Protein AF-A0A833ZQ76-F1 (afdb_monomer_lite)

Secondary structure (DSSP, 8-state):
---EEEEEEE-HHHHHHHHHHHHHHHHHHHHHHHHHHHHHHHHHHHHHHHHHHTT-------HHHHTTSSPPPSS-TTTHHHHHHHHHHHHHTT-S-HHHHHHHHHHHHGGGGGGTTTHHHHHHHHHHHHHHHHH-HHHHHHHHHHHHHHHTT-SEEEGGGHHHHHHHHHHHHHHHHHHTTTSPPEEEEEEEETTEEEEEEEE---S--S---HHHHHHHHHHHHHHH-SS-------SSSTT-----HHHHHHHHHHHHHHHHHTTT---S-THHHHTEEEEE---EEEETTTTEEEEPTT--EEEEETTHHHHHHHHHHHHHHHHHHHHHHHHHHHHHHH--HHHHHHHHHHHHT-S-TTS--EEEEEEEEEETTEEEEEEEEEESSPPPP-

Sequence (394 aa):
MDDVYSLFFANNNWYFFLRLHQTLCSRLLKIYRQAQKQLLEYRTEKEREKLLCEGRREKGNDPAMELRLKQPSEVELEEYYPAFLDMVRSLLDGSIDPTQYEDTLREMFTIHAYVGFTMDKLVQSIARQLHHLVSDDVCLKVVELYLNEKKRGAAGGNLSSRCVRAARETSYQWKAERCMADENCFKVMFLQRKGQVIMTIELLDTEEAQSEDPVEVQHLARYVEQYVGTEGASSSPTEGFLLKPVFLQRNLKKFRRWQCEQVRALRGEAKSSWKRLVGVESACNVDCRFKLSSHKMMFIVNSEDYMYRQGTLCRAKQVQPLVLLRHHQHFEEWHSRWLEDNVTVEAASLVQDWLMGEEDEDMVPCKTICETAHVHGLPVTRYRVQYSRRPASP

pLDDT: mean 75.88, std 17.06, range [35.69, 96.5]

Structure (mmCIF, N/CA/C/O backbone):
data_AF-A0A833ZQ76-F1
#
_entry.id   AF-A0A833ZQ76-F1
#
loop_
_atom_site.group_PDB
_atom_site.id
_atom_site.type_symbol
_atom_site.label_atom_id
_atom_site.label_alt_id
_atom_site.label_comp_id
_atom_site.label_asym_id
_atom_site.label_entity_id
_atom_site.label_seq_id
_atom_site.pdbx_PDB_ins_code
_atom_site.Cartn_x
_atom_site.Cartn_y
_atom_site.Cartn_z
_atom_site.occupancy
_atom_site.B_iso_or_equiv
_atom_site.auth_seq_id
_atom_site.auth_comp_id
_atom_site.auth_asym_id
_atom_site.auth_atom_id
_atom_site.pdbx_PDB_model_num
ATOM 1 N N . MET A 1 1 ? 8.834 -19.365 6.754 1.00 50.19 1 MET A N 1
ATOM 2 C CA . MET A 1 1 ? 8.095 -18.756 5.631 1.00 50.19 1 MET A CA 1
ATOM 3 C C . MET A 1 1 ? 8.975 -17.671 5.064 1.00 50.19 1 MET A C 1
ATOM 5 O O . MET A 1 1 ? 9.259 -16.721 5.782 1.00 50.19 1 MET A O 1
ATOM 9 N N . ASP A 1 2 ? 9.481 -17.882 3.856 1.00 60.34 2 ASP A N 1
ATOM 10 C CA . ASP A 1 2 ? 10.432 -16.970 3.233 1.00 60.34 2 ASP A CA 1
ATOM 11 C C . ASP A 1 2 ? 9.760 -15.637 2.907 1.00 60.34 2 ASP A C 1
ATOM 13 O O . ASP A 1 2 ? 8.640 -15.606 2.397 1.00 60.34 2 ASP A O 1
ATOM 17 N N . ASP A 1 3 ? 10.444 -14.533 3.198 1.00 82.62 3 ASP A N 1
ATOM 18 C CA . ASP A 1 3 ? 10.017 -13.225 2.725 1.00 82.62 3 ASP A CA 1
ATOM 19 C C . ASP A 1 3 ? 10.157 -13.208 1.190 1.00 82.62 3 ASP A C 1
ATOM 21 O O . ASP A 1 3 ? 11.265 -13.313 0.648 1.00 82.62 3 ASP A O 1
ATOM 25 N N . VAL A 1 4 ? 9.038 -13.077 0.480 1.00 88.44 4 VAL A N 1
ATOM 26 C CA . VAL A 1 4 ? 8.979 -13.031 -0.990 1.00 88.44 4 VAL A CA 1
ATOM 27 C C . VAL A 1 4 ? 8.536 -11.639 -1.414 1.00 88.44 4 VAL A C 1
ATOM 29 O O . VAL A 1 4 ? 7.662 -11.046 -0.785 1.00 88.44 4 VAL A O 1
ATOM 32 N N . TYR A 1 5 ? 9.119 -11.103 -2.486 1.00 90.88 5 TYR A N 1
ATOM 33 C CA . TYR A 1 5 ? 8.617 -9.882 -3.111 1.00 90.88 5 TYR A CA 1
ATOM 34 C C . TYR A 1 5 ? 8.321 -10.069 -4.594 1.00 90.88 5 TYR A C 1
ATOM 36 O O . TYR A 1 5 ? 8.952 -10.884 -5.254 1.00 90.88 5 TYR A O 1
ATOM 44 N N . SER A 1 6 ? 7.388 -9.293 -5.133 1.00 91.50 6 SER A N 1
ATOM 45 C CA . SER A 1 6 ? 7.136 -9.178 -6.573 1.00 91.50 6 SER A CA 1
ATOM 46 C C . SER A 1 6 ? 7.409 -7.753 -7.041 1.00 91.50 6 SER A C 1
ATOM 48 O O . SER A 1 6 ? 7.114 -6.806 -6.313 1.00 91.50 6 SER A O 1
ATOM 50 N N . LEU A 1 7 ? 7.964 -7.612 -8.243 1.00 92.94 7 LEU A N 1
ATOM 51 C CA . LEU A 1 7 ? 8.319 -6.332 -8.858 1.00 92.94 7 LEU A CA 1
ATOM 52 C C . LEU A 1 7 ? 7.446 -6.086 -10.089 1.00 92.94 7 LEU A C 1
ATOM 54 O O . LEU A 1 7 ? 7.394 -6.925 -10.988 1.00 92.94 7 LEU A O 1
ATOM 58 N N . PHE A 1 8 ? 6.799 -4.931 -10.149 1.00 94.81 8 PHE A N 1
ATOM 59 C CA . PHE A 1 8 ? 5.977 -4.506 -11.272 1.00 94.81 8 PHE A CA 1
ATOM 60 C C . PHE A 1 8 ? 6.303 -3.053 -11.611 1.00 94.81 8 PHE A C 1
ATOM 62 O O . PHE A 1 8 ? 6.292 -2.206 -10.723 1.00 94.81 8 PHE A O 1
ATOM 69 N N . PHE A 1 9 ? 6.612 -2.765 -12.873 1.00 94.00 9 PHE A N 1
ATOM 70 C CA . PHE A 1 9 ? 6.731 -1.389 -13.343 1.00 94.00 9 PHE A CA 1
ATOM 71 C C . PHE A 1 9 ? 5.391 -0.975 -13.938 1.00 94.00 9 PHE A C 1
ATOM 73 O O . PHE A 1 9 ? 4.780 -1.753 -14.660 1.00 94.00 9 PHE A O 1
ATOM 80 N N . ALA A 1 10 ? 4.913 0.204 -13.572 1.00 93.56 10 ALA A N 1
ATOM 81 C CA . ALA A 1 10 ? 3.560 0.675 -13.814 1.00 93.56 10 ALA A CA 1
ATOM 82 C C . ALA A 1 10 ? 3.600 2.084 -14.404 1.00 93.56 10 ALA A C 1
ATOM 84 O O . ALA A 1 10 ? 4.425 2.890 -13.985 1.00 93.56 10 ALA A O 1
ATOM 85 N N . ASN A 1 11 ? 2.673 2.400 -15.305 1.00 92.31 11 ASN A N 1
ATOM 86 C CA . ASN A 1 11 ? 2.447 3.773 -15.750 1.00 92.31 11 ASN A CA 1
ATOM 87 C C . ASN A 1 11 ? 1.434 4.501 -14.847 1.00 92.31 11 ASN A C 1
ATOM 89 O O . ASN A 1 11 ? 0.924 3.939 -13.869 1.00 92.31 11 ASN A O 1
ATOM 93 N N . ASN A 1 12 ? 1.104 5.748 -15.193 1.00 93.06 12 ASN A N 1
ATOM 94 C CA . ASN A 1 12 ? 0.114 6.564 -14.480 1.00 93.06 12 ASN A CA 1
ATOM 95 C C . ASN A 1 12 ? -1.228 5.830 -14.292 1.00 93.06 12 ASN A C 1
ATOM 97 O O . ASN A 1 12 ? -1.790 5.826 -13.195 1.00 93.06 12 ASN A O 1
ATOM 101 N N . ASN A 1 13 ? -1.718 5.153 -15.333 1.00 93.25 13 ASN A N 1
ATOM 102 C CA . ASN A 1 13 ? -2.997 4.446 -15.300 1.00 93.25 13 ASN A CA 1
ATOM 103 C C . ASN A 1 13 ? -2.999 3.289 -14.285 1.00 93.25 13 ASN A C 1
ATOM 105 O O . ASN A 1 13 ? -3.925 3.157 -13.475 1.00 93.25 13 ASN A O 1
ATOM 109 N N . TRP A 1 14 ? -1.933 2.485 -14.274 1.00 93.88 14 TRP A N 1
ATOM 110 C CA . TRP A 1 14 ? -1.737 1.428 -13.277 1.00 93.88 14 TRP A CA 1
ATOM 111 C C . TRP A 1 14 ? -1.578 1.990 -11.863 1.00 93.88 14 TRP A C 1
ATOM 113 O O . TRP A 1 14 ? -2.151 1.448 -10.914 1.00 93.88 14 TRP A O 1
ATOM 123 N N . TYR A 1 15 ? -0.852 3.099 -11.709 1.00 93.75 15 TYR A N 1
ATOM 124 C CA . TYR A 1 15 ? -0.699 3.777 -10.426 1.00 93.75 15 TYR A CA 1
ATOM 125 C C . TYR A 1 15 ? -2.049 4.216 -9.843 1.00 93.75 15 TYR A C 1
ATOM 127 O O . TYR A 1 15 ? -2.359 3.897 -8.688 1.00 93.75 15 TYR A O 1
ATOM 135 N N . PHE A 1 16 ? -2.878 4.902 -10.637 1.00 94.62 16 PHE A N 1
ATOM 136 C CA . PHE A 1 16 ? -4.199 5.345 -10.195 1.00 94.62 16 PHE A CA 1
ATOM 137 C C . PHE A 1 16 ? -5.091 4.166 -9.819 1.00 94.62 16 PHE A C 1
ATOM 139 O O . PHE A 1 16 ? -5.708 4.192 -8.753 1.00 94.62 16 PHE A O 1
ATOM 146 N N . PHE A 1 17 ? -5.100 3.098 -10.622 1.00 95.75 17 PHE A N 1
ATOM 147 C CA . PHE A 1 17 ? -5.868 1.893 -10.311 1.00 95.75 17 PHE A CA 1
ATOM 148 C C . PHE A 1 17 ? -5.470 1.296 -8.956 1.00 95.75 17 PHE A C 1
ATOM 150 O O . PHE A 1 17 ? -6.327 1.064 -8.102 1.00 95.75 17 PHE A O 1
ATOM 157 N N . LEU A 1 18 ? -4.168 1.110 -8.716 1.00 94.56 18 LEU A N 1
ATOM 158 C CA . LEU A 1 18 ? -3.660 0.545 -7.463 1.00 94.56 18 LEU A CA 1
ATOM 159 C C . LEU A 1 18 ? -4.001 1.424 -6.250 1.00 94.56 18 LEU A C 1
ATOM 161 O O . LEU A 1 18 ? -4.336 0.905 -5.182 1.00 94.56 18 LEU A O 1
ATOM 165 N N . ARG A 1 19 ? -3.962 2.754 -6.402 1.00 94.44 19 ARG A N 1
ATOM 166 C CA . ARG A 1 19 ? -4.360 3.703 -5.348 1.00 94.44 19 ARG A CA 1
ATOM 167 C C . ARG A 1 19 ? -5.856 3.668 -5.057 1.00 94.44 19 ARG A C 1
ATOM 169 O O . ARG A 1 19 ? -6.248 3.660 -3.886 1.00 94.44 19 ARG A O 1
ATOM 176 N N . LEU A 1 20 ? -6.689 3.616 -6.092 1.00 96.06 20 LEU A N 1
ATOM 177 C CA . LEU A 1 20 ? -8.138 3.513 -5.933 1.00 96.06 20 LEU A CA 1
ATOM 178 C C . LEU A 1 20 ? -8.525 2.174 -5.295 1.00 96.06 20 LEU A C 1
ATOM 180 O O . LEU A 1 20 ? -9.289 2.157 -4.331 1.00 96.06 20 LEU A O 1
ATOM 184 N N . HIS A 1 21 ? -7.921 1.070 -5.740 1.00 94.00 21 HIS A N 1
ATOM 185 C CA . HIS A 1 21 ? -8.112 -0.253 -5.148 1.00 94.00 21 HIS A CA 1
ATOM 186 C C . HIS A 1 21 ? -7.694 -0.286 -3.668 1.00 94.00 21 HIS A C 1
ATOM 188 O O . HIS A 1 21 ? -8.439 -0.764 -2.814 1.00 94.00 21 HIS A O 1
ATOM 194 N N . GLN A 1 22 ? -6.538 0.293 -3.320 1.00 93.94 22 GLN A N 1
ATOM 195 C CA . GLN A 1 22 ? -6.114 0.409 -1.921 1.00 93.94 22 GLN A CA 1
ATOM 196 C C . GLN A 1 22 ? -7.100 1.240 -1.089 1.00 93.94 22 GLN A C 1
ATOM 198 O O . GLN A 1 22 ? -7.374 0.892 0.062 1.00 93.94 22 GLN A O 1
ATOM 203 N N . THR A 1 23 ? -7.649 2.312 -1.660 1.00 95.19 23 THR A N 1
ATOM 204 C CA . THR A 1 23 ? -8.661 3.143 -0.997 1.00 95.19 23 THR A CA 1
ATOM 205 C C . THR A 1 23 ? -9.939 2.348 -0.739 1.00 95.19 23 THR A C 1
ATOM 207 O O . THR A 1 23 ? -10.474 2.417 0.368 1.00 95.19 23 THR A O 1
ATOM 210 N N . LEU A 1 24 ? -10.384 1.543 -1.708 1.00 95.44 24 LEU A N 1
ATOM 211 C CA . LEU A 1 24 ? -11.551 0.669 -1.575 1.00 95.44 24 LEU A CA 1
ATOM 212 C C . LEU A 1 24 ? -11.353 -0.339 -0.441 1.00 95.44 24 LEU A C 1
ATOM 214 O O . LEU A 1 24 ? -12.130 -0.349 0.513 1.00 95.44 24 LEU A O 1
ATOM 218 N N . CYS A 1 25 ? -10.269 -1.117 -0.483 1.00 93.75 25 CYS A N 1
ATOM 219 C CA . CYS A 1 25 ? -9.963 -2.100 0.557 1.00 93.75 25 CYS A CA 1
ATOM 220 C C . CYS A 1 25 ? -9.800 -1.451 1.938 1.00 93.75 25 CYS A C 1
ATOM 222 O O . CYS A 1 25 ? -10.261 -1.996 2.937 1.00 93.75 25 CYS A O 1
ATOM 224 N N . SER A 1 26 ? -9.184 -0.267 2.009 1.00 94.31 26 SER A N 1
ATOM 225 C CA . SER A 1 26 ? -9.030 0.491 3.257 1.00 94.31 26 SER A CA 1
ATOM 226 C C . SER A 1 26 ? -10.378 0.914 3.843 1.00 94.31 26 SER A C 1
ATOM 228 O O . SER A 1 26 ? -10.597 0.764 5.045 1.00 94.31 26 SER A O 1
ATOM 230 N N . ARG A 1 27 ? -11.304 1.411 3.013 1.00 95.38 27 ARG A N 1
ATOM 231 C CA . ARG A 1 27 ? -12.656 1.791 3.450 1.00 95.38 27 ARG A CA 1
ATOM 232 C C . ARG A 1 27 ? -13.466 0.576 3.894 1.00 95.38 27 ARG A C 1
ATOM 234 O O . ARG A 1 27 ? -13.998 0.595 4.999 1.00 95.38 27 ARG A O 1
ATOM 241 N N . LEU A 1 28 ? -13.470 -0.497 3.100 1.00 94.19 28 LEU A N 1
ATOM 242 C CA . LEU A 1 28 ? -14.142 -1.754 3.443 1.00 94.19 28 LEU A CA 1
ATOM 243 C C . LEU A 1 28 ? -13.624 -2.333 4.762 1.00 94.19 28 LEU A C 1
ATOM 245 O O . LEU A 1 28 ? -14.414 -2.719 5.617 1.00 94.19 28 LEU A O 1
ATOM 249 N N . LEU A 1 29 ? -12.304 -2.332 4.966 1.00 93.62 29 LEU A N 1
ATOM 250 C CA . LEU A 1 29 ? -11.693 -2.813 6.202 1.00 93.62 29 LEU A CA 1
ATOM 251 C C . LEU A 1 29 ? -12.040 -1.931 7.408 1.00 93.62 29 LEU A C 1
ATOM 253 O O . LEU A 1 29 ? -12.238 -2.449 8.505 1.00 93.62 29 LEU A O 1
ATOM 257 N N . LYS A 1 30 ? -12.108 -0.605 7.235 1.00 94.19 30 LYS A N 1
ATOM 258 C CA . LYS A 1 30 ? -12.537 0.309 8.305 1.00 94.19 30 LYS A CA 1
ATOM 259 C C . LYS A 1 30 ? -13.976 0.030 8.730 1.00 94.19 30 LYS A C 1
ATOM 261 O O . LYS A 1 30 ? -14.227 -0.041 9.927 1.00 94.19 30 LYS A O 1
ATOM 266 N N . ILE A 1 31 ? -14.881 -0.172 7.772 1.00 93.12 31 ILE A N 1
ATOM 267 C CA . ILE A 1 31 ? -16.289 -0.489 8.048 1.00 93.12 31 ILE A CA 1
ATOM 268 C C . ILE A 1 31 ? -16.410 -1.872 8.694 1.00 93.12 31 ILE A C 1
ATOM 270 O O . ILE A 1 31 ? -17.085 -2.011 9.706 1.00 93.12 31 ILE A O 1
ATOM 274 N N . TYR A 1 32 ? -15.673 -2.870 8.202 1.00 93.06 32 TYR A N 1
ATOM 275 C CA . TYR A 1 32 ? -15.616 -4.199 8.817 1.00 93.06 32 TYR A CA 1
ATOM 276 C C . TYR A 1 32 ? -15.171 -4.147 10.284 1.00 93.06 32 TYR A C 1
ATOM 278 O O . TYR A 1 32 ? -15.830 -4.692 11.166 1.00 93.06 32 TYR A O 1
ATOM 286 N N . ARG A 1 33 ? -14.070 -3.441 10.569 1.00 93.38 33 ARG A N 1
ATOM 287 C CA . ARG A 1 33 ? -13.580 -3.256 11.943 1.00 93.38 33 ARG A CA 1
ATOM 288 C C . ARG A 1 33 ? -14.587 -2.511 12.811 1.00 93.38 33 ARG A C 1
ATOM 290 O O . ARG A 1 33 ? -14.695 -2.815 13.994 1.00 93.38 33 ARG A O 1
ATOM 297 N N . GLN A 1 34 ? -15.311 -1.554 12.235 1.00 91.88 34 GLN A N 1
ATOM 298 C CA . GLN A 1 34 ? -16.358 -0.832 12.945 1.00 91.88 34 GLN A CA 1
ATOM 299 C C . GLN A 1 34 ? -17.536 -1.747 13.299 1.00 91.88 34 GLN A C 1
ATOM 301 O O . GLN A 1 34 ? -17.967 -1.733 14.448 1.00 91.88 34 GLN A O 1
ATOM 306 N N . ALA A 1 35 ? -17.991 -2.586 12.364 1.00 89.75 35 ALA A N 1
ATOM 307 C CA . ALA A 1 35 ? -19.027 -3.587 12.616 1.00 89.75 35 ALA A CA 1
ATOM 308 C C . ALA A 1 35 ? -18.603 -4.564 13.727 1.00 89.75 35 ALA A C 1
ATOM 310 O O . ALA A 1 35 ? -19.339 -4.779 14.686 1.00 89.75 35 ALA A O 1
ATOM 311 N N . GLN A 1 36 ? -17.370 -5.086 13.664 1.00 89.88 36 GLN A N 1
ATOM 312 C CA . GLN A 1 36 ? -16.829 -5.959 14.713 1.00 89.88 36 GLN A CA 1
ATOM 313 C C . GLN A 1 36 ? -16.764 -5.270 16.080 1.00 89.88 36 GLN A C 1
ATOM 315 O O . GLN A 1 36 ? -17.057 -5.892 17.100 1.00 89.88 36 GLN A O 1
ATOM 320 N N . LYS A 1 37 ? -16.374 -3.993 16.108 1.00 89.69 37 LYS A N 1
ATOM 321 C CA . LYS A 1 37 ? -16.307 -3.209 17.340 1.00 89.69 37 LYS A CA 1
ATOM 322 C C . LYS A 1 37 ? -17.696 -3.025 17.957 1.00 89.69 37 LYS A C 1
ATOM 324 O O . LYS A 1 37 ? -17.846 -3.300 19.141 1.00 89.69 37 LYS A O 1
ATOM 329 N N . GLN A 1 38 ? -18.695 -2.635 17.163 1.00 85.62 38 GLN A N 1
ATOM 330 C CA . GLN A 1 38 ? -20.080 -2.489 17.633 1.00 85.62 38 GLN A CA 1
ATOM 331 C C . GLN A 1 38 ? -20.650 -3.816 18.147 1.00 85.62 38 GLN A C 1
ATOM 333 O O . GLN A 1 38 ? -21.295 -3.844 19.193 1.00 85.62 38 GLN A O 1
ATOM 338 N N . LEU A 1 39 ? -20.364 -4.927 17.461 1.00 85.94 39 LEU A N 1
ATOM 339 C CA . LEU A 1 39 ? -20.777 -6.256 17.906 1.00 85.94 39 LEU A CA 1
ATOM 340 C C . LEU A 1 39 ? -20.151 -6.629 19.258 1.00 85.94 39 LEU A C 1
ATOM 342 O O . LEU A 1 39 ? -20.833 -7.164 20.131 1.00 85.94 39 LEU A O 1
ATOM 346 N N . LEU A 1 40 ? -18.856 -6.353 19.442 1.00 86.31 40 LEU A N 1
ATOM 347 C CA . LEU A 1 40 ? -18.168 -6.624 20.702 1.00 86.31 40 LEU A CA 1
ATOM 348 C C . LEU A 1 40 ? -18.716 -5.748 21.834 1.00 86.31 40 LEU A C 1
ATOM 350 O O . LEU A 1 40 ? -19.013 -6.271 22.903 1.00 86.31 40 LEU A O 1
ATOM 354 N N . GLU A 1 41 ? -18.893 -4.449 21.592 1.00 86.50 41 GLU A N 1
ATOM 355 C CA . GLU A 1 41 ? -19.469 -3.511 22.562 1.00 86.50 41 GLU A CA 1
ATOM 356 C C . GLU A 1 41 ? -20.864 -3.973 23.003 1.00 86.50 41 GLU A C 1
ATOM 358 O O . GLU A 1 41 ? -21.102 -4.120 24.201 1.00 86.50 41 GLU A O 1
ATOM 363 N N . TYR A 1 42 ? -21.729 -4.350 22.058 1.00 82.25 42 TYR A N 1
ATOM 364 C CA . TYR A 1 42 ? -23.054 -4.897 22.356 1.00 82.25 42 TYR A CA 1
ATOM 365 C C . TYR A 1 42 ? -23.002 -6.187 23.186 1.00 82.25 42 TYR A C 1
ATOM 367 O O . TYR A 1 42 ? -23.753 -6.341 24.150 1.00 82.25 42 TYR A O 1
ATOM 375 N N . ARG A 1 43 ? -22.099 -7.122 22.855 1.00 82.38 43 ARG A N 1
ATOM 376 C CA . ARG A 1 43 ? -21.920 -8.354 23.645 1.00 82.38 43 ARG A CA 1
ATOM 377 C C . ARG A 1 43 ? -21.473 -8.037 25.072 1.00 82.38 43 ARG A C 1
ATOM 379 O O . ARG A 1 43 ? -22.055 -8.571 26.013 1.00 82.38 43 ARG A O 1
ATOM 386 N N . THR A 1 44 ? -20.510 -7.130 25.238 1.00 81.62 44 THR A N 1
ATOM 387 C CA . THR A 1 44 ? -20.031 -6.719 26.567 1.00 81.62 44 THR A CA 1
ATOM 388 C C . THR A 1 44 ? -21.094 -5.975 27.373 1.00 81.62 44 THR A C 1
ATOM 390 O O . THR A 1 44 ? -21.185 -6.163 28.583 1.00 81.62 44 THR A O 1
ATOM 393 N N . GLU A 1 45 ? -21.926 -5.156 26.729 1.00 81.25 45 GLU A N 1
ATOM 394 C CA . GLU A 1 45 ? -23.030 -4.452 27.381 1.00 81.25 45 GLU A CA 1
ATOM 395 C C . GLU A 1 45 ? -24.091 -5.443 27.865 1.00 81.25 45 GLU A C 1
ATOM 397 O O . GLU A 1 45 ? -24.459 -5.422 29.036 1.00 81.25 45 GLU A O 1
ATOM 402 N N . LYS A 1 46 ? -24.465 -6.412 27.024 1.00 78.38 46 LYS A N 1
ATOM 403 C CA . LYS A 1 46 ? -25.395 -7.490 27.381 1.00 78.38 46 LYS A CA 1
ATOM 404 C C . LYS A 1 46 ? -24.873 -8.374 28.519 1.00 78.38 46 LYS A C 1
ATOM 406 O O . LYS A 1 46 ? -25.651 -8.852 29.341 1.00 78.38 46 LYS A O 1
ATOM 411 N N . GLU A 1 47 ? -23.566 -8.619 28.583 1.00 78.88 47 GLU A N 1
ATOM 412 C CA . GLU A 1 47 ? -22.935 -9.316 29.712 1.00 78.88 47 GLU A CA 1
ATOM 413 C C . GLU A 1 47 ? -22.965 -8.477 30.996 1.00 78.88 47 GLU A C 1
ATOM 415 O O . GLU A 1 47 ? -23.295 -9.003 32.059 1.00 78.88 47 GLU A O 1
ATOM 420 N N . ARG A 1 48 ? -22.703 -7.165 30.912 1.00 76.31 48 ARG A N 1
ATOM 421 C CA . ARG A 1 48 ? -22.812 -6.245 32.058 1.00 76.31 48 ARG A CA 1
ATOM 422 C C . ARG A 1 48 ? -24.245 -6.135 32.567 1.00 76.31 48 ARG A C 1
ATOM 424 O O . ARG A 1 48 ? -24.445 -6.159 33.776 1.00 76.31 48 ARG A O 1
ATOM 431 N N . GLU A 1 49 ? -25.228 -6.060 31.675 1.00 75.25 49 GLU A N 1
ATOM 432 C CA . GLU A 1 49 ? -26.648 -6.087 32.033 1.00 75.25 49 GLU A CA 1
ATOM 433 C C . GLU A 1 49 ? -27.014 -7.385 32.755 1.00 75.25 49 GLU A C 1
ATOM 435 O O . GLU A 1 49 ? -27.629 -7.338 33.816 1.00 75.25 49 GLU A O 1
ATOM 440 N N . LYS A 1 50 ? -26.574 -8.546 32.250 1.00 75.56 50 LYS A N 1
ATOM 441 C CA . LYS A 1 50 ? -26.796 -9.835 32.925 1.00 75.56 50 LYS A CA 1
ATOM 442 C C . LYS A 1 50 ? -26.208 -9.854 34.337 1.00 75.56 50 LYS A C 1
ATOM 444 O O . LYS A 1 50 ? -26.920 -10.215 35.269 1.00 75.56 50 LYS A O 1
ATOM 449 N N . LEU A 1 51 ? -24.964 -9.404 34.506 1.00 75.62 51 LEU A N 1
ATOM 450 C CA . LEU A 1 51 ? -24.301 -9.332 35.815 1.00 75.62 51 LEU A CA 1
ATOM 451 C C . LEU A 1 51 ? -24.999 -8.359 36.782 1.00 75.62 51 LEU A C 1
ATOM 453 O O . LEU A 1 51 ? -25.053 -8.609 37.983 1.00 75.62 51 LEU A O 1
ATOM 457 N N . LEU A 1 52 ? -25.559 -7.256 36.276 1.00 66.62 52 LEU A N 1
ATOM 458 C CA . LEU A 1 52 ? -26.330 -6.296 37.076 1.00 66.62 52 LEU A CA 1
ATOM 459 C C . LEU A 1 52 ? -27.734 -6.824 37.434 1.00 66.62 52 LEU A C 1
ATOM 461 O O . LEU A 1 52 ? -28.266 -6.493 38.496 1.00 66.62 52 LEU A O 1
ATOM 465 N N . CYS A 1 53 ? -28.328 -7.658 36.576 1.00 58.91 53 CYS A N 1
ATOM 466 C CA . CYS A 1 53 ? -29.672 -8.218 36.740 1.00 58.91 53 CYS A CA 1
ATOM 467 C C . CYS A 1 53 ? -29.725 -9.544 37.519 1.00 58.91 53 CYS A C 1
ATOM 469 O O . CYS A 1 53 ? -30.808 -9.919 37.969 1.00 58.91 53 CYS A O 1
ATOM 471 N N . GLU A 1 54 ? -28.601 -10.227 37.765 1.00 55.66 54 GLU A N 1
ATOM 472 C CA . GLU A 1 54 ? -28.546 -11.464 38.573 1.00 55.66 54 GLU A CA 1
ATOM 473 C C . GLU A 1 54 ? -29.056 -11.293 40.026 1.00 55.66 54 GLU A C 1
ATOM 475 O O . GLU A 1 54 ? -29.344 -12.281 40.700 1.00 55.66 54 GLU A O 1
ATOM 480 N N . GLY A 1 55 ? -29.272 -10.055 40.498 1.00 54.06 55 GLY A N 1
ATOM 481 C CA . GLY A 1 55 ? -29.866 -9.746 41.808 1.00 54.06 55 GLY A CA 1
ATOM 482 C C . GLY A 1 55 ? -31.308 -9.210 41.810 1.00 54.06 55 GLY A C 1
ATOM 483 O O . GLY A 1 55 ? -31.880 -9.050 42.890 1.00 54.06 55 GLY A O 1
ATOM 484 N N . ARG A 1 56 ? -31.930 -8.908 40.660 1.00 56.56 56 ARG A N 1
ATOM 485 C CA . ARG A 1 56 ? -33.296 -8.342 40.600 1.00 56.56 56 ARG A CA 1
ATOM 486 C C . ARG A 1 56 ? -34.162 -9.116 39.610 1.00 56.56 56 ARG A C 1
ATOM 488 O O . ARG A 1 56 ? -33.953 -9.058 38.405 1.00 56.56 56 ARG A O 1
ATOM 495 N N . ARG A 1 57 ? -35.184 -9.813 40.125 1.00 49.03 57 ARG A N 1
ATOM 496 C CA . ARG A 1 57 ? -36.258 -10.450 39.337 1.00 49.03 57 ARG A CA 1
ATOM 497 C C . ARG A 1 57 ? -37.221 -9.405 38.762 1.00 49.03 57 ARG A C 1
ATOM 499 O O . ARG A 1 57 ? -38.415 -9.455 39.024 1.00 49.03 57 ARG A O 1
ATOM 506 N N . GLU A 1 58 ? -36.725 -8.475 37.966 1.00 49.44 58 GLU A N 1
ATOM 507 C CA . GLU A 1 58 ? -37.577 -7.683 37.086 1.00 49.44 58 GLU A CA 1
ATOM 508 C C . GLU A 1 58 ? -36.972 -7.757 35.692 1.00 49.44 58 GLU A C 1
ATOM 510 O O . GLU A 1 58 ? -35.889 -7.239 35.431 1.00 49.44 58 GLU A O 1
ATOM 515 N N . LYS A 1 59 ? -37.670 -8.469 34.799 1.00 55.97 59 LYS A N 1
ATOM 516 C CA . LYS A 1 59 ? -37.487 -8.362 33.350 1.00 55.97 59 LYS A CA 1
ATOM 517 C C . LYS A 1 59 ? -37.883 -6.934 32.962 1.00 55.97 59 LYS A C 1
ATOM 519 O O . LYS A 1 59 ? -39.011 -6.695 32.549 1.00 55.97 59 LYS A O 1
ATOM 524 N N . GLY A 1 60 ? -36.986 -5.982 33.181 1.00 47.81 60 GLY A N 1
ATOM 525 C CA . GLY A 1 60 ? -37.127 -4.633 32.663 1.00 47.81 60 GLY A CA 1
ATOM 526 C C . GLY A 1 60 ? -36.762 -4.668 31.190 1.00 47.81 60 GLY A C 1
ATOM 527 O O . GLY A 1 60 ? -35.588 -4.797 30.856 1.00 47.81 60 GLY A O 1
ATOM 528 N N . ASN A 1 61 ? -37.760 -4.606 30.313 1.00 53.47 61 ASN A N 1
ATOM 529 C CA . ASN A 1 61 ? -37.510 -4.159 28.948 1.00 53.47 61 ASN A CA 1
ATOM 530 C C . ASN A 1 61 ? -36.837 -2.782 28.999 1.00 53.47 61 ASN A C 1
ATOM 532 O O . ASN A 1 61 ? -37.118 -1.988 29.898 1.00 53.47 61 ASN A O 1
ATOM 536 N N . ASP A 1 62 ? -35.979 -2.498 28.017 1.00 58.72 62 ASP A N 1
ATOM 537 C CA . ASP A 1 62 ? -35.415 -1.165 27.812 1.00 58.72 62 ASP A CA 1
ATOM 538 C C . ASP A 1 62 ? -36.581 -0.153 27.736 1.00 58.72 62 ASP A C 1
ATOM 540 O O . ASP A 1 62 ? -37.383 -0.225 26.795 1.00 58.72 62 ASP A O 1
ATOM 544 N N . PRO A 1 63 ? -36.728 0.774 28.704 1.00 57.91 63 PRO A N 1
ATOM 545 C CA . PRO A 1 63 ? -37.840 1.721 28.719 1.00 57.91 63 PRO A CA 1
ATOM 546 C C . PRO A 1 63 ? -37.858 2.587 27.451 1.00 57.91 63 PRO A C 1
ATOM 548 O O . PRO A 1 63 ? -38.917 3.060 27.043 1.00 57.91 63 PRO A O 1
ATOM 551 N N . ALA A 1 64 ? -36.718 2.748 26.766 1.00 57.59 64 ALA A N 1
ATOM 552 C CA . ALA A 1 64 ? -36.654 3.433 25.479 1.00 57.59 64 ALA A CA 1
ATOM 553 C C . ALA A 1 64 ? -37.290 2.628 24.326 1.00 57.59 64 ALA A C 1
ATOM 555 O O . ALA A 1 64 ? -37.823 3.235 23.393 1.00 57.59 64 ALA A O 1
ATOM 556 N N . MET A 1 65 ? -37.283 1.289 24.388 1.00 58.69 65 MET A N 1
ATOM 557 C CA . MET A 1 65 ? -38.018 0.437 23.444 1.00 58.69 65 MET A CA 1
ATOM 558 C C . MET A 1 65 ? -39.522 0.431 23.730 1.00 58.69 65 MET A C 1
ATOM 560 O O . MET A 1 65 ? -40.316 0.517 22.794 1.00 58.69 65 MET A O 1
ATOM 564 N N . GLU A 1 66 ? -39.935 0.404 25.002 1.00 61.75 66 GLU A N 1
ATOM 565 C CA . GLU A 1 66 ? -41.361 0.478 25.372 1.00 61.75 66 GLU A CA 1
ATOM 566 C C . GLU A 1 66 ? -41.990 1.826 25.005 1.00 61.75 66 GLU A C 1
ATOM 568 O O . GLU A 1 66 ? -43.120 1.879 24.517 1.00 61.75 66 GLU A O 1
ATOM 573 N N . LEU A 1 67 ? -41.230 2.914 25.148 1.00 64.31 67 LEU A N 1
ATOM 574 C CA . LEU A 1 67 ? -41.639 4.257 24.735 1.00 64.31 67 LEU A CA 1
ATOM 575 C C . LEU A 1 67 ? -41.529 4.493 23.218 1.00 64.31 67 LEU A C 1
ATOM 577 O O . LEU A 1 67 ? -41.821 5.596 22.758 1.00 64.31 67 LEU A O 1
ATOM 581 N N . ARG A 1 68 ? -41.107 3.486 22.433 1.00 60.25 68 ARG A N 1
ATOM 582 C CA . ARG A 1 68 ? -40.839 3.577 20.982 1.00 60.25 68 ARG A CA 1
ATOM 583 C C . ARG A 1 68 ? -39.861 4.695 20.590 1.00 60.25 68 ARG A C 1
ATOM 585 O O . ARG A 1 68 ? -39.854 5.138 19.446 1.00 60.25 68 ARG A O 1
ATOM 592 N N . LEU A 1 69 ? -39.030 5.141 21.529 1.00 58.38 69 LEU A N 1
ATOM 593 C CA . LEU A 1 69 ? -37.979 6.137 21.296 1.00 58.38 69 LEU A CA 1
ATOM 594 C C . LEU A 1 69 ? -36.749 5.509 20.625 1.00 58.38 69 LEU A C 1
ATOM 596 O O . LEU A 1 69 ? -35.962 6.211 19.998 1.00 58.38 69 LEU A O 1
ATOM 600 N N . LYS A 1 70 ? -36.601 4.185 20.743 1.00 48.56 70 LYS A N 1
ATOM 601 C CA . LYS A 1 70 ? -35.556 3.371 20.121 1.00 48.56 70 LYS A CA 1
ATOM 602 C C . LYS A 1 70 ? -36.232 2.269 19.308 1.00 48.56 70 LYS A C 1
ATOM 604 O O . LYS A 1 70 ? -36.777 1.329 19.885 1.00 48.56 70 LYS A O 1
ATOM 609 N N . GLN A 1 71 ? -36.243 2.398 17.982 1.00 54.81 71 GLN A N 1
ATOM 610 C CA . GLN A 1 71 ? -36.645 1.282 17.127 1.00 54.81 71 GLN A CA 1
ATOM 611 C C . GLN A 1 71 ? -35.538 0.215 17.171 1.00 54.81 71 GLN A C 1
ATOM 613 O O . GLN A 1 71 ? -34.358 0.574 17.114 1.00 54.81 71 GLN A O 1
ATOM 618 N N . PRO A 1 72 ? -35.872 -1.078 17.331 1.00 51.00 72 PRO A N 1
ATOM 619 C CA . PRO A 1 72 ? -34.898 -2.140 17.131 1.00 51.00 72 PRO A CA 1
ATOM 620 C C . PRO A 1 72 ? -34.359 -2.016 15.709 1.00 51.00 72 PRO A C 1
ATOM 622 O O . PRO A 1 72 ? -35.149 -1.916 14.775 1.00 51.00 72 PRO A O 1
ATOM 625 N N . SER A 1 73 ? -33.037 -2.011 15.546 1.00 54.19 73 SER A N 1
ATOM 626 C CA . SER A 1 73 ? -32.454 -2.212 14.219 1.00 54.19 73 SER A CA 1
ATOM 627 C C . SER A 1 73 ? -33.023 -3.515 13.655 1.00 54.19 73 SER A C 1
ATOM 629 O O . SER A 1 73 ? -32.962 -4.541 14.334 1.00 54.19 73 SER A O 1
ATOM 631 N N . GLU A 1 74 ? -33.613 -3.472 12.458 1.00 54.78 74 GLU A N 1
ATOM 632 C CA . GLU A 1 74 ? -34.157 -4.668 11.795 1.00 54.78 74 GLU A CA 1
ATOM 633 C C . GLU A 1 74 ? -33.053 -5.675 11.441 1.00 54.78 74 GLU A C 1
ATOM 635 O O . GLU A 1 74 ? -33.326 -6.857 11.250 1.00 54.78 74 GLU A O 1
ATOM 640 N N . VAL A 1 75 ? -31.800 -5.213 11.394 1.00 61.84 75 VAL A N 1
ATOM 641 C CA . VAL A 1 75 ? -30.625 -6.027 11.092 1.00 61.84 75 VAL A CA 1
ATOM 642 C C . VAL A 1 75 ? -29.977 -6.479 12.400 1.00 61.84 75 VAL A C 1
ATOM 644 O O . VAL A 1 75 ? -29.738 -5.671 13.302 1.00 61.84 75 VAL A O 1
ATOM 647 N N . GLU A 1 76 ? -29.645 -7.764 12.511 1.00 66.88 76 GLU A N 1
ATOM 648 C CA . GLU A 1 76 ? -28.834 -8.252 13.625 1.00 66.88 76 GLU A CA 1
ATOM 649 C C . GLU A 1 76 ? -27.400 -7.715 13.514 1.00 66.88 76 GLU A C 1
ATOM 651 O O . GLU A 1 76 ? -26.825 -7.647 12.430 1.00 66.88 76 GLU A O 1
ATOM 656 N N . LEU A 1 77 ? -26.772 -7.365 14.642 1.00 68.81 77 LEU A N 1
ATOM 657 C CA . LEU A 1 77 ? -25.414 -6.789 14.663 1.00 68.81 77 LEU A CA 1
ATOM 658 C C . LEU A 1 77 ? -24.347 -7.677 13.997 1.00 68.81 77 LEU A C 1
ATOM 660 O O . LEU A 1 77 ? -23.311 -7.181 13.557 1.00 68.81 77 LEU A O 1
ATOM 664 N N . GLU A 1 78 ? -24.596 -8.983 13.913 1.00 73.56 78 GLU A N 1
ATOM 665 C CA . GLU A 1 78 ? -23.731 -9.961 13.245 1.00 73.56 78 GLU A CA 1
ATOM 666 C C . GLU A 1 78 ? -23.802 -9.849 11.711 1.00 73.56 78 GLU A C 1
ATOM 668 O O . GLU A 1 78 ? -22.830 -10.151 11.016 1.00 73.56 78 GLU A O 1
ATOM 673 N N . GLU A 1 79 ? -24.903 -9.309 11.190 1.00 83.12 79 GLU A N 1
ATOM 674 C CA . GLU A 1 79 ? -25.186 -9.147 9.765 1.00 83.12 79 GLU A CA 1
ATOM 675 C C . GLU A 1 79 ? -24.892 -7.732 9.248 1.00 83.12 79 GLU A C 1
ATOM 677 O O . GLU A 1 79 ? -25.012 -7.478 8.052 1.00 83.12 79 GLU A O 1
ATOM 682 N N . TYR A 1 80 ? -24.417 -6.811 10.096 1.00 85.38 80 TYR A N 1
ATOM 683 C CA . TYR A 1 80 ? -24.165 -5.414 9.703 1.00 85.38 80 TYR A CA 1
ATOM 684 C C . TYR A 1 80 ? -23.193 -5.283 8.528 1.00 85.38 80 TYR A C 1
ATOM 686 O O . TYR A 1 80 ? -23.384 -4.442 7.650 1.00 85.38 80 TYR A O 1
ATOM 694 N N . TYR A 1 81 ? -22.131 -6.094 8.500 1.00 89.69 81 TYR A N 1
ATOM 695 C CA . TYR A 1 81 ? -21.158 -6.045 7.410 1.00 89.69 81 TYR A CA 1
ATOM 696 C C . TYR A 1 81 ? -21.671 -6.700 6.113 1.00 89.69 81 TYR A C 1
ATOM 698 O O . TYR A 1 81 ? -21.546 -6.069 5.062 1.00 89.69 81 TYR A O 1
ATOM 706 N N . PRO A 1 82 ? -22.269 -7.909 6.139 1.00 91.62 82 PRO A N 1
ATOM 707 C CA . PRO A 1 82 ? -22.979 -8.456 4.980 1.00 91.62 82 PRO A CA 1
ATOM 708 C C . PRO A 1 82 ? -24.057 -7.516 4.419 1.00 91.62 82 PRO A C 1
ATOM 710 O O . PRO A 1 82 ? -24.017 -7.204 3.231 1.00 91.62 82 PRO A O 1
ATOM 713 N N . ALA A 1 83 ? -24.935 -6.978 5.272 1.00 90.88 83 ALA A N 1
ATOM 714 C CA . ALA A 1 83 ? -25.994 -6.051 4.873 1.00 90.88 83 ALA A CA 1
ATOM 715 C C . ALA A 1 83 ? -25.428 -4.774 4.237 1.00 90.88 83 ALA A C 1
ATOM 717 O O . ALA A 1 83 ? -25.910 -4.323 3.200 1.00 90.88 83 ALA A O 1
ATOM 718 N N . PHE A 1 84 ? -24.339 -4.232 4.793 1.00 92.81 84 PHE A N 1
ATOM 719 C CA . PHE A 1 84 ? -23.614 -3.117 4.185 1.00 92.81 84 PHE A CA 1
ATOM 720 C C . PHE A 1 84 ? -23.152 -3.428 2.751 1.00 92.81 84 PHE A C 1
ATOM 722 O O . PHE A 1 84 ? -23.283 -2.584 1.863 1.00 92.81 84 PHE A O 1
ATOM 729 N N . LEU A 1 85 ? -22.600 -4.622 2.504 1.00 93.19 85 LEU A N 1
ATOM 730 C CA . LEU A 1 85 ? -22.142 -5.002 1.165 1.00 93.19 85 LEU A CA 1
ATOM 731 C C . LEU A 1 85 ? -23.305 -5.093 0.174 1.00 93.19 85 LEU A C 1
ATOM 733 O O . LEU A 1 85 ? -23.154 -4.655 -0.967 1.00 93.19 85 LEU A O 1
ATOM 737 N N . ASP A 1 86 ? -24.450 -5.615 0.605 1.00 92.88 86 ASP A N 1
ATOM 738 C CA . ASP A 1 86 ? -25.647 -5.688 -0.230 1.00 92.88 86 ASP A CA 1
ATOM 739 C C . ASP A 1 86 ? -26.230 -4.302 -0.511 1.00 92.88 86 ASP A C 1
ATOM 741 O O . ASP A 1 86 ? -26.554 -4.003 -1.656 1.00 92.88 86 ASP A O 1
ATOM 745 N N . MET A 1 87 ? -26.238 -3.394 0.468 1.00 92.25 87 MET A N 1
ATOM 746 C CA . MET A 1 87 ? -26.616 -1.996 0.241 1.00 92.25 87 MET A CA 1
ATOM 747 C C . MET A 1 87 ? -25.708 -1.298 -0.777 1.00 92.25 87 MET A C 1
ATOM 749 O O . MET A 1 87 ? -26.198 -0.564 -1.633 1.00 92.25 87 MET A O 1
ATOM 753 N N . VAL A 1 88 ? -24.390 -1.526 -0.717 1.00 94.00 88 VAL A N 1
ATOM 754 C CA . VAL A 1 88 ? -23.455 -0.978 -1.714 1.00 94.00 88 VAL A CA 1
ATOM 755 C C . VAL A 1 88 ? -23.745 -1.550 -3.102 1.00 94.00 88 VAL A C 1
ATOM 757 O O . VAL A 1 88 ? -23.711 -0.798 -4.069 1.00 94.00 88 VAL A O 1
ATOM 760 N N . ARG A 1 89 ? -24.051 -2.848 -3.226 1.00 94.00 89 ARG A N 1
ATOM 761 C CA . ARG A 1 89 ? -24.452 -3.457 -4.511 1.00 94.00 89 ARG A CA 1
ATOM 762 C C . ARG A 1 89 ? -25.735 -2.822 -5.042 1.00 94.00 89 ARG A C 1
ATOM 764 O O . ARG A 1 89 ? -25.745 -2.336 -6.165 1.00 94.00 89 ARG A O 1
ATOM 771 N N . SER A 1 90 ? -26.754 -2.709 -4.198 1.00 93.62 90 SER A N 1
ATOM 772 C CA . SER A 1 90 ? -28.029 -2.074 -4.530 1.00 93.62 90 SER A CA 1
ATOM 773 C C . SER A 1 90 ? -27.874 -0.609 -4.958 1.00 93.62 90 SER A C 1
ATOM 775 O O . SER A 1 90 ? -28.558 -0.165 -5.883 1.00 93.62 90 SER A O 1
ATOM 777 N N . LEU A 1 91 ? -26.953 0.133 -4.334 1.00 93.25 91 LEU A N 1
ATOM 778 C CA . LEU A 1 91 ? -26.593 1.499 -4.724 1.00 93.25 91 LEU A CA 1
ATOM 779 C C . LEU A 1 91 ? -25.905 1.541 -6.098 1.00 93.25 91 LEU A C 1
ATOM 781 O O . LEU A 1 91 ? -26.183 2.430 -6.900 1.00 93.25 91 LEU A O 1
ATOM 785 N N . LEU A 1 92 ? -25.019 0.582 -6.386 1.00 92.94 92 LEU A N 1
ATOM 786 C CA . LEU A 1 92 ? -24.339 0.475 -7.681 1.00 92.94 92 LEU A CA 1
ATOM 787 C C . LEU A 1 92 ? -25.297 0.096 -8.816 1.00 92.94 92 LEU A C 1
ATOM 789 O O . LEU A 1 92 ? -25.141 0.606 -9.924 1.00 92.94 92 LEU A O 1
ATOM 793 N N . ASP A 1 93 ? -26.297 -0.735 -8.525 1.00 92.00 93 ASP A N 1
ATOM 794 C CA . ASP A 1 93 ? -27.355 -1.121 -9.464 1.00 92.00 93 ASP A CA 1
ATOM 795 C C . ASP A 1 93 ? -28.397 -0.003 -9.675 1.00 92.00 93 ASP A C 1
ATOM 797 O O . ASP A 1 93 ? -29.261 -0.107 -10.545 1.00 92.00 93 ASP A O 1
ATOM 801 N N . GLY A 1 94 ? -28.326 1.081 -8.889 1.00 90.62 94 GLY A N 1
ATOM 802 C CA . GLY A 1 94 ? -29.260 2.209 -8.949 1.00 90.62 94 GLY A CA 1
ATOM 803 C C . GLY A 1 94 ? -30.642 1.909 -8.361 1.00 90.62 94 GLY A C 1
ATOM 804 O O . GLY A 1 94 ? -31.592 2.641 -8.624 1.00 90.62 94 GLY A O 1
ATOM 805 N N . SER A 1 95 ? -30.768 0.833 -7.579 1.00 92.12 95 SER A N 1
ATOM 806 C CA . SER A 1 95 ? -32.031 0.434 -6.938 1.00 92.12 95 SER A CA 1
ATOM 807 C C . SER A 1 95 ? -32.367 1.253 -5.686 1.00 92.12 95 SER A C 1
ATOM 809 O O . SER A 1 95 ? -33.535 1.345 -5.314 1.00 92.12 95 SER A O 1
ATOM 811 N N . ILE A 1 96 ? -31.356 1.857 -5.053 1.00 91.75 96 ILE A N 1
ATOM 812 C CA . ILE A 1 96 ? -31.487 2.705 -3.862 1.00 91.75 96 ILE A CA 1
ATOM 813 C C . ILE A 1 96 ? -30.932 4.095 -4.184 1.00 91.75 96 ILE A C 1
ATOM 815 O O . ILE A 1 96 ? -29.872 4.217 -4.801 1.00 91.75 96 ILE A O 1
ATOM 819 N N . ASP A 1 97 ? -31.634 5.142 -3.745 1.00 93.06 97 ASP A N 1
ATOM 820 C CA . ASP A 1 97 ? -31.163 6.524 -3.876 1.00 93.06 97 ASP A CA 1
ATOM 821 C C . ASP A 1 97 ? -29.965 6.795 -2.941 1.00 93.06 97 ASP A C 1
ATOM 823 O O . ASP A 1 97 ? -29.975 6.340 -1.791 1.00 93.06 97 ASP A O 1
ATOM 827 N N . PRO A 1 98 ? -28.948 7.574 -3.365 1.00 92.56 98 PRO A N 1
ATOM 828 C CA . PRO A 1 98 ? -27.808 7.912 -2.515 1.00 92.56 98 PRO A CA 1
ATOM 829 C C . PRO A 1 98 ? -28.203 8.511 -1.161 1.00 92.56 98 PRO A C 1
ATOM 831 O O . PRO A 1 98 ? -27.576 8.188 -0.155 1.00 92.56 98 PRO A O 1
ATOM 834 N N . THR A 1 99 ? -29.259 9.327 -1.109 1.00 93.19 99 THR A N 1
ATOM 835 C CA . THR A 1 99 ? -29.737 9.930 0.144 1.00 93.19 99 THR A CA 1
ATOM 836 C C . THR A 1 99 ? -30.234 8.859 1.111 1.00 93.19 99 THR A C 1
ATOM 838 O O . THR A 1 99 ? -29.799 8.807 2.259 1.00 93.19 99 THR A O 1
ATOM 841 N N . GLN A 1 100 ? -31.081 7.948 0.622 1.00 92.94 100 GLN A N 1
ATOM 842 C CA . GLN A 1 100 ? -31.633 6.851 1.419 1.00 92.94 100 GLN A CA 1
ATOM 843 C C . GLN A 1 100 ? -30.536 5.896 1.908 1.00 92.94 100 GLN A C 1
ATOM 845 O O . GLN A 1 100 ? -30.559 5.444 3.055 1.00 92.94 100 GLN A O 1
ATOM 850 N N . TYR A 1 101 ? -29.553 5.605 1.053 1.00 94.19 101 TYR A N 1
ATOM 851 C CA . TYR A 1 101 ? -28.390 4.802 1.417 1.00 94.19 101 TYR A CA 1
ATOM 852 C C . TYR A 1 101 ? -27.577 5.452 2.546 1.00 94.19 101 TYR A C 1
ATOM 854 O O . TYR A 1 101 ? -27.229 4.779 3.517 1.00 94.19 101 TYR A O 1
ATOM 862 N N . GLU A 1 102 ? -27.286 6.753 2.449 1.00 93.88 102 GLU A N 1
ATOM 863 C CA . GLU A 1 102 ? -26.539 7.464 3.488 1.00 93.88 102 GLU A CA 1
ATOM 864 C C . GLU A 1 102 ? -27.281 7.485 4.828 1.00 93.88 102 GLU A C 1
ATOM 866 O O . GLU A 1 102 ? -26.647 7.286 5.865 1.00 93.88 102 GLU A O 1
ATOM 871 N N . ASP A 1 103 ? -28.598 7.697 4.814 1.00 93.19 103 ASP A N 1
ATOM 872 C CA . ASP A 1 103 ? -29.418 7.711 6.028 1.00 93.19 103 ASP A CA 1
ATOM 873 C C . ASP A 1 103 ? -29.452 6.334 6.698 1.00 93.19 103 ASP A C 1
ATOM 875 O O . ASP A 1 103 ? -29.137 6.221 7.884 1.00 93.19 103 ASP A O 1
ATOM 879 N N . THR A 1 104 ? -29.664 5.270 5.921 1.00 91.44 104 THR A N 1
ATOM 880 C CA . THR A 1 104 ? -29.625 3.888 6.431 1.00 91.44 104 THR A CA 1
ATOM 881 C C . THR A 1 104 ? -28.241 3.545 7.008 1.00 91.44 104 THR A C 1
ATOM 883 O O . THR A 1 104 ? -28.119 2.941 8.074 1.00 91.44 104 THR A O 1
ATOM 886 N N . LEU A 1 105 ? -27.151 3.992 6.366 1.00 91.69 105 LEU A N 1
ATOM 887 C CA . LEU A 1 105 ? -25.806 3.808 6.919 1.00 91.69 105 LEU A CA 1
ATOM 888 C C . LEU A 1 105 ? -25.569 4.582 8.216 1.00 91.69 105 LEU A C 1
ATOM 890 O O . LEU A 1 105 ? -24.825 4.097 9.073 1.00 91.69 105 LEU A O 1
ATOM 894 N N . ARG A 1 106 ? -26.137 5.785 8.359 1.00 93.19 106 ARG A N 1
ATOM 895 C CA . ARG A 1 106 ? -26.061 6.565 9.604 1.00 93.19 106 ARG A CA 1
ATOM 896 C C . ARG A 1 106 ? -26.801 5.853 10.729 1.00 93.19 106 ARG A C 1
ATOM 898 O O . ARG A 1 106 ? -26.308 5.868 11.851 1.00 93.19 106 ARG A O 1
ATOM 905 N N . GLU A 1 107 ? -27.910 5.184 10.445 1.00 89.25 107 GLU A N 1
ATOM 906 C CA . GLU A 1 107 ? -28.616 4.373 11.441 1.00 89.25 107 GLU A CA 1
ATOM 907 C C . GLU A 1 107 ? -27.776 3.164 11.892 1.00 89.25 107 GLU A C 1
ATOM 909 O O . GLU A 1 107 ? -27.652 2.915 13.091 1.00 89.25 107 GLU A O 1
ATOM 914 N N . MET A 1 108 ? -27.098 2.477 10.964 1.00 86.81 108 MET A N 1
ATOM 915 C CA . MET A 1 108 ? -26.258 1.311 11.283 1.00 86.81 108 MET A CA 1
ATOM 916 C C . MET A 1 108 ? -24.930 1.678 11.978 1.00 86.81 108 MET A C 1
ATOM 918 O O . MET A 1 108 ? -24.571 1.131 13.025 1.00 86.81 108 MET A O 1
ATOM 922 N N . PHE A 1 109 ? -24.163 2.606 11.398 1.00 88.25 109 PHE A N 1
ATOM 923 C CA . PHE A 1 109 ? -22.778 2.906 11.799 1.00 88.25 109 PHE A CA 1
ATOM 924 C C . PHE A 1 109 ? -22.605 4.262 12.490 1.00 88.25 109 PHE A C 1
ATOM 926 O O . PHE A 1 109 ? -21.478 4.632 12.837 1.00 88.25 109 PHE A O 1
ATOM 933 N N . THR A 1 110 ? -23.694 5.000 12.714 1.00 89.25 110 THR A N 1
ATOM 934 C CA . THR A 1 110 ? -23.720 6.301 13.399 1.00 89.25 110 THR A CA 1
ATOM 935 C C . THR A 1 110 ? -22.713 7.291 12.802 1.00 89.25 110 THR A C 1
ATOM 937 O O . THR A 1 110 ? -22.684 7.532 11.594 1.00 89.25 110 THR A O 1
ATOM 940 N N . ILE A 1 111 ? -21.833 7.852 13.630 1.00 91.31 111 ILE A N 1
ATOM 941 C CA . ILE A 1 111 ? -20.818 8.829 13.235 1.00 91.31 111 ILE A CA 1
ATOM 942 C C . ILE A 1 111 ? -19.752 8.247 12.299 1.00 91.31 111 ILE A C 1
ATOM 944 O O . ILE A 1 111 ? -19.003 9.009 11.697 1.00 91.31 111 ILE A O 1
ATOM 948 N N . HIS A 1 112 ? -19.642 6.920 12.181 1.00 90.38 112 HIS A N 1
ATOM 949 C CA . HIS A 1 112 ? -18.628 6.250 11.362 1.00 90.38 112 HIS A CA 1
ATOM 950 C C . HIS A 1 112 ? -19.112 5.927 9.939 1.00 90.38 112 HIS A C 1
ATOM 952 O O . HIS A 1 112 ? -18.315 5.486 9.108 1.00 90.38 112 HIS A O 1
ATOM 958 N N . ALA A 1 113 ? -20.381 6.211 9.632 1.00 92.06 113 ALA A N 1
ATOM 959 C CA . ALA A 1 113 ? -21.002 5.961 8.333 1.00 92.06 113 ALA A CA 1
ATOM 960 C C . ALA A 1 113 ? -20.332 6.709 7.164 1.00 92.06 113 ALA A C 1
ATOM 962 O O . ALA A 1 113 ? -20.314 6.211 6.039 1.00 92.06 113 ALA A O 1
ATOM 963 N N . TYR A 1 114 ? -19.702 7.865 7.424 1.00 93.38 114 TYR A N 1
ATOM 964 C CA . TYR A 1 114 ? -19.106 8.718 6.382 1.00 93.38 114 TYR A CA 1
ATOM 965 C C . TYR A 1 114 ? -18.047 8.024 5.517 1.00 93.38 114 TYR A C 1
ATOM 967 O O . TYR A 1 114 ? -17.785 8.442 4.388 1.00 93.38 114 TYR A O 1
ATOM 975 N N . VAL A 1 115 ? -17.431 6.955 6.028 1.00 93.00 115 VAL A N 1
ATOM 976 C CA . VAL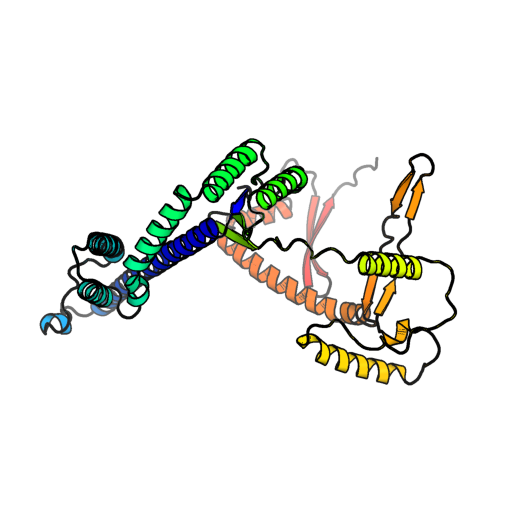 A 1 115 ? -16.461 6.145 5.281 1.00 93.00 115 VAL A CA 1
ATOM 977 C C . VAL A 1 115 ? -17.118 5.487 4.056 1.00 93.00 115 VAL A C 1
ATOM 979 O O . VAL A 1 115 ? -16.443 5.282 3.045 1.00 93.00 115 VAL A O 1
ATOM 982 N N . GLY A 1 116 ? -18.421 5.194 4.138 1.00 91.69 116 GLY A N 1
ATOM 983 C CA . GLY A 1 116 ? -19.216 4.506 3.122 1.00 91.69 116 GLY A CA 1
ATOM 984 C C . GLY A 1 116 ? -19.969 5.409 2.135 1.00 91.69 116 GLY A C 1
ATOM 985 O O . GLY A 1 116 ? -20.417 4.907 1.108 1.00 91.69 116 GLY A O 1
ATOM 986 N N . PHE A 1 117 ? -20.084 6.719 2.383 1.00 93.81 117 PHE A N 1
ATOM 987 C CA . PHE A 1 117 ? -20.950 7.621 1.591 1.00 93.81 117 PHE A CA 1
ATOM 988 C C . PHE A 1 117 ? -20.556 7.757 0.118 1.00 93.81 117 PHE A C 1
ATOM 990 O O . PHE A 1 117 ? -21.389 8.031 -0.728 1.00 93.81 117 PHE A O 1
ATOM 997 N N . THR A 1 118 ? -19.274 7.573 -0.204 1.00 94.81 118 THR A N 1
ATOM 998 C CA . THR A 1 118 ? -18.756 7.739 -1.577 1.00 94.81 118 THR A CA 1
ATOM 999 C C . THR A 1 118 ? -18.224 6.431 -2.158 1.00 94.81 118 THR A C 1
ATOM 1001 O O . THR A 1 118 ? -17.241 6.430 -2.905 1.00 94.81 118 THR A O 1
ATOM 1004 N N . MET A 1 119 ? -18.796 5.297 -1.745 1.00 94.12 119 MET A N 1
ATOM 1005 C CA . MET A 1 119 ? -18.404 3.975 -2.245 1.00 94.12 119 MET A CA 1
ATOM 1006 C C . MET A 1 119 ? -18.799 3.782 -3.711 1.00 94.12 119 MET A C 1
ATOM 1008 O O . MET A 1 119 ? -17.991 3.279 -4.487 1.00 94.12 119 MET A O 1
ATOM 1012 N N . ASP A 1 120 ? -19.971 4.272 -4.103 1.00 93.81 120 ASP A N 1
ATOM 1013 C CA . ASP A 1 120 ? -20.463 4.334 -5.482 1.00 93.81 120 ASP A CA 1
ATOM 1014 C C . ASP A 1 120 ? -19.469 5.036 -6.420 1.00 93.81 120 ASP A C 1
ATOM 1016 O O . ASP A 1 120 ? -18.970 4.442 -7.375 1.00 93.81 120 ASP A O 1
ATOM 1020 N N . LYS A 1 121 ? -19.086 6.276 -6.095 1.00 94.62 121 LYS A N 1
ATOM 1021 C CA . LYS A 1 121 ? -18.171 7.099 -6.898 1.00 94.62 121 LYS A CA 1
ATOM 1022 C C . LYS A 1 121 ? -16.787 6.473 -6.971 1.00 94.62 121 LYS A C 1
ATOM 1024 O O . LYS A 1 121 ? -16.121 6.554 -8.003 1.00 94.62 121 LYS A O 1
ATOM 1029 N N . LEU A 1 122 ? -16.343 5.844 -5.881 1.00 95.75 122 LEU A N 1
ATOM 1030 C CA . LEU A 1 122 ? -15.070 5.137 -5.841 1.00 95.75 122 LEU A CA 1
ATOM 1031 C C . LEU A 1 122 ? -15.079 3.928 -6.781 1.00 95.75 122 LEU A C 1
ATOM 1033 O O . LEU A 1 122 ? -14.156 3.786 -7.578 1.00 95.75 122 LEU A O 1
ATOM 1037 N N . VAL A 1 123 ? -16.120 3.094 -6.732 1.00 95.44 123 VAL A N 1
ATOM 1038 C CA . VAL A 1 123 ? -16.253 1.923 -7.611 1.00 95.44 123 VAL A CA 1
ATOM 1039 C C . VAL A 1 123 ? -16.408 2.348 -9.072 1.00 95.44 123 VAL A C 1
ATOM 1041 O O . VAL A 1 123 ? -15.725 1.797 -9.931 1.00 95.44 123 VAL A O 1
ATOM 1044 N N . GLN A 1 124 ? -17.200 3.382 -9.362 1.00 94.31 124 GLN A N 1
ATOM 1045 C CA . GLN A 1 124 ? -17.309 3.955 -10.709 1.00 94.31 124 GLN A CA 1
ATOM 1046 C C . GLN A 1 124 ? -15.958 4.473 -11.226 1.00 94.31 124 GLN A C 1
ATOM 1048 O O . GLN A 1 124 ? -15.610 4.262 -12.387 1.00 94.31 124 GLN A O 1
ATOM 1053 N N . SER A 1 125 ? -15.170 5.129 -10.368 1.00 96.12 125 SER A N 1
ATOM 1054 C CA . SER A 1 125 ? -13.819 5.585 -10.711 1.00 96.12 125 SER A CA 1
ATOM 1055 C C . SER A 1 125 ? -12.878 4.410 -10.998 1.00 96.12 125 SER A C 1
ATOM 1057 O O . SER A 1 125 ? -12.145 4.440 -11.984 1.00 96.12 125 SER A O 1
ATOM 1059 N N . ILE A 1 126 ? -12.945 3.339 -10.197 1.00 96.50 126 ILE A N 1
ATOM 1060 C CA . ILE A 1 126 ? -12.179 2.104 -10.429 1.00 96.50 126 ILE A CA 1
ATOM 1061 C C . ILE A 1 126 ? -12.577 1.463 -11.760 1.00 96.50 126 ILE A C 1
ATOM 1063 O O . ILE A 1 126 ? -11.695 1.101 -12.532 1.00 96.50 126 ILE A O 1
ATOM 1067 N N . ALA A 1 127 ? -13.874 1.353 -12.052 1.00 95.56 127 ALA A N 1
ATOM 1068 C CA . ALA A 1 127 ? -14.369 0.785 -13.303 1.00 95.56 127 ALA A CA 1
ATOM 1069 C C . ALA A 1 127 ? -13.899 1.599 -14.520 1.00 95.56 127 ALA A C 1
ATOM 1071 O O . ALA A 1 127 ? -13.418 1.030 -15.500 1.00 95.56 127 ALA A O 1
ATOM 1072 N N . ARG A 1 128 ? -13.951 2.935 -14.435 1.00 95.38 128 ARG A N 1
ATOM 1073 C CA . ARG A 1 128 ? -13.408 3.825 -15.472 1.00 95.38 128 ARG A CA 1
ATOM 1074 C C . ARG A 1 128 ? -11.902 3.635 -15.644 1.00 95.38 128 ARG A C 1
ATOM 1076 O O . ARG A 1 128 ? -11.426 3.522 -16.768 1.00 95.38 128 ARG A O 1
ATOM 1083 N N . GLN A 1 129 ? -11.154 3.552 -14.545 1.00 94.94 129 GLN A N 1
ATOM 1084 C CA . GLN A 1 129 ? -9.714 3.320 -14.611 1.00 94.94 129 GLN A CA 1
ATOM 1085 C C . GLN A 1 129 ? -9.385 1.947 -15.204 1.00 94.94 129 GLN A C 1
ATOM 1087 O O . GLN A 1 129 ? -8.439 1.826 -15.973 1.00 94.94 129 GLN A O 1
ATOM 1092 N N . LEU A 1 130 ? -10.183 0.924 -14.900 1.00 95.56 130 LEU A N 1
ATOM 1093 C CA . LEU A 1 130 ? -10.042 -0.407 -15.477 1.00 95.56 130 LEU A CA 1
ATOM 1094 C C . LEU A 1 130 ? -10.293 -0.391 -16.988 1.00 95.56 130 LEU A C 1
ATOM 1096 O O . LEU A 1 130 ? -9.560 -1.047 -17.720 1.00 95.56 130 LEU A O 1
ATOM 1100 N N . HIS A 1 131 ? -11.254 0.408 -17.462 1.00 94.75 131 HIS A N 1
ATOM 1101 C CA . HIS A 1 131 ? -11.431 0.643 -18.893 1.00 94.75 131 HIS A CA 1
ATOM 1102 C C . HIS A 1 131 ? -10.176 1.266 -19.525 1.00 94.75 131 HIS A C 1
ATOM 1104 O O . HIS A 1 131 ? -9.715 0.783 -20.553 1.00 94.75 131 HIS A O 1
ATOM 1110 N N . HIS A 1 132 ? -9.561 2.269 -18.890 1.00 92.94 132 HIS A N 1
ATOM 1111 C CA . HIS A 1 132 ? -8.293 2.825 -19.379 1.00 92.94 132 HIS A CA 1
ATOM 1112 C C . HIS A 1 132 ? -7.175 1.775 -19.440 1.00 92.94 132 HIS A C 1
ATOM 1114 O O . HIS A 1 132 ? -6.448 1.738 -20.423 1.00 92.94 132 HIS A O 1
ATOM 1120 N N . LEU A 1 133 ? -7.078 0.876 -18.453 1.00 94.00 133 LEU A N 1
ATOM 1121 C CA . LEU A 1 133 ? -6.058 -0.182 -18.444 1.00 94.00 133 LEU A CA 1
ATOM 1122 C C . LEU A 1 133 ? -6.173 -1.174 -19.607 1.00 94.00 133 LEU A C 1
ATOM 1124 O O . LEU A 1 133 ? -5.156 -1.725 -20.021 1.00 94.00 133 LEU A O 1
ATOM 1128 N N . VAL A 1 134 ? -7.389 -1.445 -20.089 1.00 94.62 134 VAL A N 1
ATOM 1129 C CA . VAL A 1 134 ? -7.616 -2.396 -21.192 1.00 94.62 134 VAL A CA 1
ATOM 1130 C C . VAL A 1 134 ? -7.647 -1.728 -22.564 1.00 94.62 134 VAL A C 1
ATOM 1132 O O . VAL A 1 134 ? -7.402 -2.403 -23.558 1.00 94.62 134 VAL A O 1
ATOM 1135 N N . SER A 1 135 ? -7.954 -0.432 -22.621 1.00 93.81 135 SER A N 1
ATOM 1136 C CA . SER A 1 135 ? -8.035 0.332 -23.871 1.00 93.81 135 SER A CA 1
ATOM 1137 C C . SER A 1 135 ? -6.699 0.955 -24.284 1.00 93.81 135 SER A C 1
ATOM 1139 O O . SER A 1 135 ? -6.513 1.249 -25.459 1.00 93.81 135 SER A O 1
ATOM 1141 N N . ASP A 1 136 ? -5.792 1.196 -23.336 1.00 93.56 136 ASP A N 1
ATOM 1142 C CA . ASP A 1 136 ? -4.490 1.815 -23.588 1.00 93.56 136 ASP A CA 1
ATOM 1143 C C . ASP A 1 136 ? -3.421 0.772 -23.962 1.00 93.56 136 ASP A C 1
ATOM 1145 O O . ASP A 1 136 ? -3.095 -0.132 -23.183 1.00 93.56 136 ASP A O 1
ATOM 1149 N N . ASP A 1 137 ? -2.830 0.932 -25.148 1.00 91.88 137 ASP A N 1
ATOM 1150 C CA . ASP A 1 137 ? -1.781 0.058 -25.678 1.00 91.88 137 ASP A CA 1
ATOM 1151 C C . ASP A 1 137 ? -0.538 0.009 -24.777 1.00 91.88 137 ASP A C 1
ATOM 1153 O O . ASP A 1 137 ? 0.122 -1.032 -24.685 1.00 91.88 137 ASP A O 1
ATOM 1157 N N . VAL A 1 138 ? -0.193 1.113 -24.099 1.00 91.94 138 VAL A N 1
ATOM 1158 C CA . VAL A 1 138 ? 0.970 1.157 -23.197 1.00 91.94 138 VAL A CA 1
ATOM 1159 C C . VAL A 1 138 ? 0.712 0.283 -21.972 1.00 91.94 138 VAL A C 1
ATOM 1161 O O . VAL A 1 138 ? 1.569 -0.521 -21.594 1.00 91.94 138 VAL A O 1
ATOM 1164 N N . CYS A 1 139 ? -0.490 0.351 -21.392 1.00 92.44 139 CYS A N 1
ATOM 1165 C CA . CYS A 1 139 ? -0.881 -0.501 -20.270 1.00 92.44 139 CYS A CA 1
ATOM 1166 C C . CYS A 1 139 ? -0.806 -1.992 -20.616 1.00 92.44 139 CYS A C 1
ATOM 1168 O O . CYS A 1 139 ? -0.317 -2.777 -19.796 1.00 92.44 139 CYS A O 1
ATOM 1170 N N . LEU A 1 140 ? -1.242 -2.380 -21.820 1.00 93.19 140 LEU A N 1
ATOM 1171 C CA . LEU A 1 140 ? -1.170 -3.764 -22.298 1.00 93.19 140 LEU A CA 1
ATOM 1172 C C . LEU A 1 140 ? 0.282 -4.234 -22.470 1.00 93.19 140 LEU A C 1
ATOM 1174 O O . LEU A 1 140 ? 0.646 -5.304 -21.972 1.00 93.19 140 LEU A O 1
ATOM 1178 N N . LYS A 1 141 ? 1.138 -3.409 -23.088 1.00 92.81 141 LYS A N 1
ATOM 1179 C CA . LYS A 1 141 ? 2.576 -3.695 -23.250 1.00 92.81 141 LYS A CA 1
ATOM 1180 C C . LYS A 1 141 ? 3.289 -3.861 -21.911 1.00 92.81 141 LYS A C 1
ATOM 1182 O O . LYS A 1 141 ? 4.119 -4.755 -21.763 1.00 92.81 141 LYS A O 1
ATOM 1187 N N . VAL A 1 142 ? 2.953 -3.039 -20.917 1.00 92.81 142 VAL A N 1
ATOM 1188 C CA . VAL A 1 142 ? 3.520 -3.125 -19.562 1.00 92.81 142 VAL A CA 1
ATOM 1189 C C . VAL A 1 142 ? 3.165 -4.457 -18.891 1.00 92.81 142 VAL A C 1
ATOM 1191 O O . VAL A 1 142 ? 4.033 -5.100 -18.292 1.00 92.81 142 VAL A O 1
ATOM 1194 N N . VAL A 1 143 ? 1.917 -4.921 -19.023 1.00 93.75 143 VAL A N 1
ATOM 1195 C CA . VAL A 1 143 ? 1.502 -6.237 -18.504 1.00 93.75 143 VAL A CA 1
ATOM 1196 C C . VAL A 1 143 ? 2.232 -7.366 -19.222 1.00 93.75 143 VAL A C 1
ATOM 1198 O O . VAL A 1 143 ? 2.724 -8.291 -18.572 1.00 93.75 143 VAL A O 1
ATOM 1201 N N . GLU A 1 144 ? 2.337 -7.298 -20.546 1.00 94.12 144 GLU A N 1
ATOM 1202 C CA . GLU A 1 144 ? 3.062 -8.295 -21.331 1.00 94.12 144 GLU A CA 1
ATOM 1203 C C . GLU A 1 144 ? 4.543 -8.362 -20.924 1.00 94.12 144 GLU A C 1
ATOM 1205 O O . GLU A 1 144 ? 5.082 -9.450 -20.683 1.00 94.12 144 GLU A O 1
ATOM 1210 N N . LEU A 1 145 ? 5.186 -7.201 -20.764 1.00 94.00 145 LEU A N 1
ATOM 1211 C CA . LEU A 1 145 ? 6.564 -7.091 -20.298 1.00 94.00 145 LEU A CA 1
ATOM 1212 C C . LEU A 1 145 ? 6.725 -7.725 -18.909 1.00 94.00 145 LEU A C 1
ATOM 1214 O O . LEU A 1 145 ? 7.631 -8.538 -18.715 1.00 94.00 145 LEU A O 1
ATOM 1218 N N . TYR A 1 146 ? 5.816 -7.438 -17.973 1.00 94.12 146 TYR A N 1
ATOM 1219 C CA . TYR A 1 146 ? 5.811 -8.063 -16.649 1.00 94.12 146 TYR A CA 1
ATOM 1220 C C . TYR A 1 146 ? 5.696 -9.589 -16.727 1.00 94.12 146 TYR A C 1
ATOM 1222 O O . TYR A 1 146 ? 6.470 -10.298 -16.082 1.00 94.12 146 TYR A O 1
ATOM 1230 N N . LEU A 1 147 ? 4.760 -10.122 -17.518 1.00 94.19 147 LEU A N 1
ATOM 1231 C CA . LEU A 1 147 ? 4.555 -11.568 -17.640 1.00 94.19 147 LEU A CA 1
ATOM 1232 C C . LEU A 1 147 ? 5.780 -12.271 -18.240 1.00 94.19 147 LEU A C 1
ATOM 1234 O O . LEU A 1 147 ? 6.162 -13.352 -17.778 1.00 94.19 147 LEU A O 1
ATOM 1238 N N . ASN A 1 148 ? 6.422 -11.655 -19.230 1.00 93.81 148 ASN A N 1
ATOM 1239 C CA . ASN A 1 148 ? 7.633 -12.179 -19.855 1.00 93.81 148 ASN A CA 1
ATOM 1240 C C . ASN A 1 148 ? 8.832 -12.151 -18.898 1.00 93.81 148 ASN A C 1
ATOM 1242 O O . ASN A 1 148 ? 9.554 -13.144 -18.770 1.00 93.81 148 ASN A O 1
ATOM 1246 N N . GLU A 1 149 ? 9.023 -11.053 -18.169 1.00 92.00 149 GLU A N 1
ATOM 1247 C CA . GLU A 1 149 ? 10.129 -10.907 -17.220 1.00 92.00 149 GLU A CA 1
ATOM 1248 C C . GLU A 1 149 ? 9.912 -11.728 -15.936 1.00 92.00 149 GLU A C 1
ATOM 1250 O O . GLU A 1 149 ? 10.866 -12.258 -15.356 1.00 92.00 149 GLU A O 1
ATOM 1255 N N . LYS A 1 150 ? 8.657 -11.987 -15.550 1.00 90.88 150 LYS A N 1
ATOM 1256 C CA . LYS A 1 150 ? 8.312 -12.944 -14.490 1.00 90.88 150 LYS A CA 1
ATOM 1257 C C . LYS A 1 150 ? 8.752 -14.364 -14.837 1.00 90.88 150 LYS A C 1
ATOM 1259 O O . LYS A 1 150 ? 9.387 -15.011 -14.007 1.00 90.88 150 LYS A O 1
ATOM 1264 N N . LYS A 1 151 ? 8.505 -14.831 -16.069 1.00 90.19 151 LYS A N 1
ATOM 1265 C CA . LYS A 1 151 ? 8.984 -16.147 -16.547 1.00 90.19 151 LYS A CA 1
ATOM 1266 C C . LYS A 1 151 ? 10.515 -16.251 -16.533 1.00 90.19 151 LYS A C 1
ATOM 1268 O O . LYS A 1 151 ? 11.059 -17.334 -16.348 1.00 90.19 151 LYS A O 1
ATOM 1273 N N . ARG A 1 152 ? 11.216 -15.124 -16.687 1.00 86.50 152 ARG A N 1
ATOM 1274 C CA . ARG A 1 152 ? 12.687 -15.023 -16.646 1.00 86.50 152 ARG A CA 1
ATOM 1275 C C . ARG A 1 152 ? 13.269 -14.862 -15.234 1.00 86.50 152 ARG A C 1
ATOM 1277 O O . ARG A 1 152 ? 14.494 -14.832 -15.070 1.00 86.50 152 ARG A O 1
ATOM 1284 N N . GLY A 1 153 ? 12.416 -14.769 -14.212 1.00 86.31 153 GLY A N 1
ATOM 1285 C CA . GLY A 1 153 ? 12.816 -14.561 -12.819 1.00 86.31 153 GLY A CA 1
ATOM 1286 C C . GLY A 1 153 ? 13.313 -13.143 -12.517 1.00 86.31 153 GLY A C 1
ATOM 1287 O O . GLY A 1 153 ? 14.032 -12.955 -11.538 1.00 86.31 153 GLY A O 1
ATOM 1288 N N . ALA A 1 154 ? 12.963 -12.166 -13.357 1.00 86.19 154 ALA A N 1
ATOM 1289 C CA . ALA A 1 154 ? 13.346 -10.758 -13.232 1.00 86.19 154 ALA A CA 1
ATOM 1290 C C . ALA A 1 154 ? 12.287 -9.897 -12.509 1.00 86.19 154 ALA A C 1
ATOM 1292 O O . ALA A 1 154 ? 12.524 -8.725 -12.247 1.00 86.19 154 ALA A O 1
ATOM 1293 N N . ALA A 1 155 ? 11.123 -10.465 -12.171 1.00 88.19 155 ALA A N 1
ATOM 1294 C CA . ALA A 1 155 ? 9.996 -9.748 -11.563 1.00 88.19 155 ALA A CA 1
ATOM 1295 C C . ALA A 1 155 ? 9.809 -10.049 -10.057 1.00 88.19 155 ALA A C 1
ATOM 1297 O O . ALA A 1 155 ? 8.681 -10.153 -9.569 1.00 88.19 155 ALA A O 1
ATOM 1298 N N . GLY A 1 156 ? 10.906 -10.199 -9.308 1.00 85.56 156 GLY A N 1
ATOM 1299 C CA . GLY A 1 156 ? 10.888 -10.502 -7.870 1.00 85.56 156 GLY A CA 1
ATOM 1300 C C . GLY A 1 156 ? 10.831 -11.998 -7.519 1.00 85.56 156 GLY A C 1
ATOM 1301 O O . GLY A 1 156 ? 10.800 -12.872 -8.383 1.00 85.56 156 GLY A O 1
ATOM 1302 N N . GLY A 1 157 ? 11.012 -12.323 -6.232 1.00 86.12 157 GLY A N 1
ATOM 1303 C CA . GLY A 1 157 ? 11.051 -13.673 -5.629 1.00 86.12 157 GLY A CA 1
ATOM 1304 C C . GLY A 1 157 ? 11.591 -13.609 -4.191 1.00 86.12 157 GLY A C 1
ATOM 1305 O O . GLY A 1 157 ? 11.429 -12.577 -3.546 1.00 86.12 157 GLY A O 1
ATOM 1306 N N . ASN A 1 158 ? 12.279 -14.636 -3.684 1.00 85.19 158 ASN A N 1
ATOM 1307 C CA . ASN A 1 158 ? 12.807 -14.628 -2.306 1.00 85.19 158 ASN A CA 1
ATOM 1308 C C . ASN A 1 158 ? 13.773 -13.456 -2.052 1.00 85.19 158 ASN A C 1
ATOM 1310 O O . ASN A 1 158 ? 14.730 -13.265 -2.814 1.00 85.19 158 ASN A O 1
ATOM 1314 N N . LEU A 1 159 ? 13.577 -12.716 -0.953 1.00 82.81 159 LEU A N 1
ATOM 1315 C CA . LEU A 1 159 ? 14.414 -11.559 -0.606 1.00 82.81 159 LEU A CA 1
ATOM 1316 C C . LEU A 1 159 ? 15.891 -11.910 -0.422 1.00 82.81 159 LEU A C 1
ATOM 1318 O O . LEU A 1 159 ? 16.751 -11.129 -0.826 1.00 82.81 159 LEU A O 1
ATOM 1322 N N . SER A 1 160 ? 16.189 -13.092 0.115 1.00 82.00 160 SER A N 1
ATOM 1323 C CA . SER A 1 160 ? 17.560 -13.591 0.293 1.00 82.00 160 SER A CA 1
ATOM 1324 C C . SER A 1 160 ? 18.335 -13.705 -1.026 1.00 82.00 160 SER A C 1
ATOM 1326 O O . SER A 1 160 ? 19.543 -13.503 -1.056 1.00 82.00 160 SER A O 1
ATOM 1328 N N . SER A 1 161 ? 17.639 -13.962 -2.137 1.00 82.69 161 SER A N 1
ATOM 1329 C CA . SER A 1 161 ? 18.221 -14.146 -3.476 1.00 82.69 161 SER A CA 1
ATOM 1330 C C . SER A 1 161 ? 18.194 -12.882 -4.349 1.00 82.69 161 SER A C 1
ATOM 1332 O O . SER A 1 161 ? 18.381 -12.955 -5.566 1.00 82.69 161 SER A O 1
ATOM 1334 N N . ARG A 1 162 ? 17.919 -11.709 -3.763 1.00 80.50 162 ARG A N 1
ATOM 1335 C CA . ARG A 1 162 ? 17.770 -10.448 -4.509 1.00 80.50 162 ARG A CA 1
ATOM 1336 C C . ARG A 1 162 ? 19.044 -10.041 -5.254 1.00 80.50 162 ARG A C 1
ATOM 1338 O O . ARG A 1 162 ? 18.966 -9.664 -6.418 1.00 80.50 162 ARG A O 1
ATOM 1345 N N . CYS A 1 163 ? 20.217 -10.162 -4.629 1.00 79.56 163 CYS A N 1
ATOM 1346 C CA . CYS A 1 163 ? 21.490 -9.753 -5.240 1.00 79.56 163 CYS A CA 1
ATOM 1347 C C . CYS A 1 163 ? 21.802 -10.514 -6.539 1.00 79.56 163 CYS A C 1
ATOM 1349 O O . CYS A 1 163 ? 22.230 -9.908 -7.516 1.00 79.56 163 CYS A O 1
ATOM 1351 N N . VAL A 1 164 ? 21.504 -11.817 -6.587 1.00 81.62 164 VAL A N 1
ATOM 1352 C CA . VAL A 1 164 ? 21.724 -12.676 -7.765 1.00 81.62 164 VAL A CA 1
ATOM 1353 C C . VAL A 1 164 ? 20.853 -12.244 -8.949 1.00 81.62 164 VAL A C 1
ATOM 1355 O O . VAL A 1 164 ? 21.212 -12.447 -10.108 1.00 81.62 164 VAL A O 1
ATOM 1358 N N . ARG A 1 165 ? 19.701 -11.629 -8.670 1.00 84.00 165 ARG A N 1
ATOM 1359 C CA . ARG A 1 165 ? 18.718 -11.221 -9.679 1.00 84.00 165 ARG A CA 1
ATOM 1360 C C . ARG A 1 165 ? 18.796 -9.745 -10.032 1.00 84.00 165 ARG A C 1
ATOM 1362 O O . ARG A 1 165 ? 18.186 -9.357 -11.022 1.00 84.00 165 ARG A O 1
ATOM 1369 N N . ALA A 1 166 ? 19.603 -8.964 -9.313 1.00 83.19 166 ALA A N 1
ATOM 1370 C CA . ALA A 1 166 ? 19.746 -7.524 -9.503 1.00 83.19 166 ALA A CA 1
ATOM 1371 C C . ALA A 1 166 ? 19.979 -7.146 -10.973 1.00 83.19 166 ALA A C 1
ATOM 1373 O O . ALA A 1 166 ? 19.255 -6.317 -11.500 1.00 83.19 166 ALA A O 1
ATOM 1374 N N . ALA A 1 167 ? 20.887 -7.829 -11.680 1.00 84.44 167 ALA A N 1
ATOM 1375 C CA . ALA A 1 167 ? 21.144 -7.551 -13.098 1.00 84.44 167 ALA A CA 1
ATOM 1376 C C . ALA A 1 167 ? 19.910 -7.772 -13.999 1.00 84.44 167 ALA A C 1
ATOM 1378 O O . ALA A 1 167 ? 19.677 -7.019 -14.944 1.00 84.44 167 ALA A O 1
ATOM 1379 N N . ARG A 1 168 ? 19.098 -8.795 -13.701 1.00 86.12 168 ARG A N 1
ATOM 1380 C CA . ARG A 1 168 ? 17.861 -9.079 -14.443 1.00 86.12 168 ARG A CA 1
ATOM 1381 C C . ARG A 1 168 ? 16.772 -8.060 -14.110 1.00 86.12 168 ARG A C 1
ATOM 1383 O O . ARG A 1 168 ? 16.092 -7.599 -15.018 1.00 86.12 168 ARG A O 1
ATOM 1390 N N . GLU A 1 169 ? 16.649 -7.678 -12.839 1.00 89.69 169 GLU A N 1
ATOM 1391 C CA . GLU A 1 169 ? 15.717 -6.636 -12.388 1.00 89.69 169 GLU A CA 1
ATOM 1392 C C . GLU A 1 169 ? 16.062 -5.269 -12.989 1.00 89.69 169 GLU A C 1
ATOM 1394 O O . GLU A 1 169 ? 15.168 -4.581 -13.471 1.00 89.69 169 GLU A O 1
ATOM 1399 N N . THR A 1 170 ? 17.347 -4.901 -13.040 1.00 88.81 170 THR A N 1
ATOM 1400 C CA . THR A 1 170 ? 17.813 -3.677 -13.708 1.00 88.81 170 THR A CA 1
ATOM 1401 C C . THR A 1 170 ? 17.510 -3.721 -15.204 1.00 88.81 170 THR A C 1
ATOM 1403 O O . THR A 1 170 ? 17.011 -2.747 -15.755 1.00 88.81 170 THR A O 1
ATOM 1406 N N . SER A 1 171 ? 17.731 -4.859 -15.873 1.00 89.00 171 SER A N 1
ATOM 1407 C CA . SER A 1 171 ? 17.364 -5.001 -17.288 1.00 89.00 171 SER A CA 1
ATOM 1408 C C . SER A 1 171 ? 15.856 -4.857 -17.518 1.00 89.00 171 SER A C 1
ATOM 1410 O O . SER A 1 171 ? 15.446 -4.246 -18.503 1.00 89.00 171 SER A O 1
ATOM 1412 N N . TYR A 1 172 ? 15.026 -5.394 -16.619 1.00 92.94 172 TYR A N 1
ATOM 1413 C CA . TYR A 1 172 ? 13.578 -5.205 -16.673 1.00 92.94 172 TYR A CA 1
ATOM 1414 C C . TYR A 1 172 ? 13.201 -3.731 -16.467 1.00 92.94 172 TYR A C 1
ATOM 1416 O O . TYR A 1 172 ? 12.414 -3.208 -17.254 1.00 92.94 172 TYR A O 1
ATOM 1424 N N . GLN A 1 173 ? 13.821 -3.044 -15.502 1.00 91.12 173 GLN A N 1
ATOM 1425 C CA . GLN A 1 173 ? 13.622 -1.610 -15.279 1.00 91.12 173 GLN A CA 1
ATOM 1426 C C . GLN A 1 173 ? 13.900 -0.795 -16.549 1.00 91.12 173 GLN A C 1
ATOM 1428 O O . GLN A 1 173 ? 13.032 -0.055 -16.994 1.00 91.12 173 GLN A O 1
ATOM 1433 N N . TRP A 1 174 ? 15.046 -1.015 -17.198 1.00 89.75 174 TRP A N 1
ATOM 1434 C CA . TRP A 1 174 ? 15.433 -0.278 -18.408 1.00 89.75 174 TRP A CA 1
ATOM 1435 C C . TRP A 1 174 ? 14.460 -0.508 -19.572 1.00 89.75 174 TRP A C 1
ATOM 1437 O O . TRP A 1 174 ? 14.164 0.400 -20.346 1.00 89.75 174 TRP A O 1
ATOM 1447 N N . LYS A 1 175 ? 13.940 -1.734 -19.716 1.00 90.62 175 LYS A N 1
ATOM 1448 C CA . LYS A 1 175 ? 12.918 -2.038 -20.732 1.00 90.62 175 LYS A CA 1
ATOM 1449 C C . LYS A 1 175 ? 11.592 -1.349 -20.428 1.00 90.62 175 LYS A C 1
ATOM 1451 O O . LYS A 1 175 ? 10.914 -0.937 -21.364 1.00 90.62 175 LYS A O 1
ATOM 1456 N N . ALA A 1 176 ? 11.222 -1.258 -19.152 1.00 91.62 176 ALA A N 1
ATOM 1457 C CA . ALA A 1 176 ? 9.999 -0.599 -18.720 1.00 91.62 176 ALA A CA 1
ATOM 1458 C C . ALA A 1 176 ? 10.084 0.919 -18.932 1.00 91.62 176 ALA A C 1
ATOM 1460 O O . ALA A 1 176 ? 9.189 1.475 -19.559 1.00 91.62 176 ALA A O 1
ATOM 1461 N N . GLU A 1 177 ? 11.186 1.553 -18.520 1.00 90.12 177 GLU A N 1
ATOM 1462 C CA . GLU A 1 177 ? 11.466 2.978 -18.764 1.00 90.12 177 GLU A CA 1
ATOM 1463 C C . GLU A 1 177 ? 11.425 3.298 -20.263 1.00 90.12 177 GLU A C 1
ATOM 1465 O O . GLU A 1 177 ? 10.729 4.212 -20.684 1.00 90.12 177 GLU A O 1
ATOM 1470 N N . ARG A 1 178 ? 12.054 2.468 -21.105 1.00 87.88 178 ARG A N 1
ATOM 1471 C CA . ARG A 1 178 ? 12.004 2.648 -22.564 1.00 87.88 178 ARG A CA 1
ATOM 1472 C C . ARG A 1 178 ? 10.604 2.461 -23.161 1.00 87.88 178 ARG A C 1
ATOM 1474 O O . ARG A 1 178 ? 10.293 3.062 -24.184 1.00 87.88 178 ARG A O 1
ATOM 1481 N N . CYS A 1 179 ? 9.782 1.591 -22.577 1.00 87.62 179 CYS A N 1
ATOM 1482 C CA . CYS A 1 179 ? 8.404 1.368 -23.022 1.00 87.62 179 CYS A CA 1
ATOM 1483 C C . CYS A 1 179 ? 7.475 2.531 -22.638 1.00 87.62 179 CYS A C 1
ATOM 1485 O O . CYS A 1 179 ? 6.452 2.723 -23.292 1.00 87.62 179 CYS A O 1
ATOM 1487 N N . MET A 1 180 ? 7.823 3.269 -21.584 1.00 87.62 180 MET A N 1
ATOM 1488 C CA . MET A 1 180 ? 7.063 4.382 -21.016 1.00 87.62 180 MET A CA 1
ATOM 1489 C C . MET A 1 180 ? 7.887 5.677 -21.079 1.00 87.62 180 MET A C 1
ATOM 1491 O O . MET A 1 180 ? 7.897 6.433 -20.122 1.00 87.62 180 MET A O 1
ATOM 1495 N N . ALA A 1 181 ? 8.608 5.924 -22.177 1.00 81.25 181 ALA A N 1
ATOM 1496 C CA . ALA A 1 181 ? 9.523 7.068 -22.272 1.00 81.25 181 ALA A CA 1
ATOM 1497 C C . ALA A 1 181 ? 8.802 8.427 -22.165 1.00 81.25 181 ALA A C 1
ATOM 1499 O O . ALA A 1 181 ? 9.345 9.370 -21.604 1.00 81.25 181 ALA A O 1
ATOM 1500 N N . ASP A 1 182 ? 7.561 8.499 -22.651 1.00 83.88 182 ASP A N 1
ATOM 1501 C CA . ASP A 1 182 ? 6.739 9.715 -22.630 1.00 83.88 182 ASP A CA 1
ATOM 1502 C C . ASP A 1 182 ? 5.835 9.815 -21.380 1.00 83.88 182 ASP A C 1
ATOM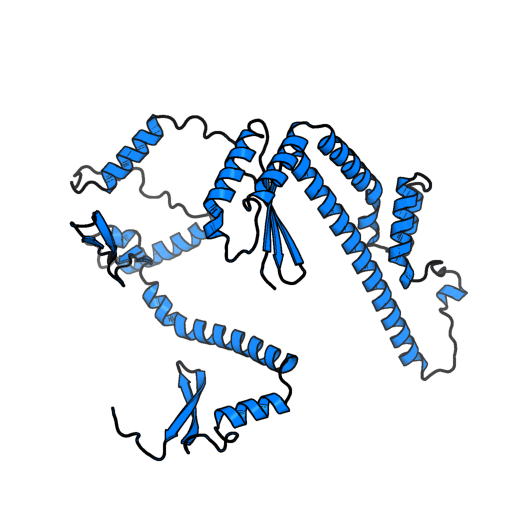 1504 O O . ASP A 1 182 ? 5.047 10.753 -21.247 1.00 83.88 182 ASP A O 1
ATOM 1508 N N . GLU A 1 183 ? 5.908 8.846 -20.458 1.00 86.12 183 GLU A N 1
ATOM 1509 C CA . GLU A 1 183 ? 5.058 8.771 -19.266 1.00 86.12 183 GLU A CA 1
ATOM 1510 C C . GLU A 1 183 ? 5.875 8.547 -17.987 1.00 86.12 183 GLU A C 1
ATOM 1512 O O . GLU A 1 183 ? 6.988 8.036 -17.996 1.00 86.12 183 GLU A O 1
ATOM 1517 N N . ASN A 1 184 ? 5.290 8.868 -16.832 1.00 88.88 184 ASN A N 1
ATOM 1518 C CA . ASN A 1 184 ? 5.928 8.547 -15.558 1.00 88.88 184 ASN A CA 1
ATOM 1519 C C . ASN A 1 184 ? 5.999 7.026 -15.363 1.00 88.88 184 ASN A C 1
ATOM 1521 O O . ASN A 1 184 ? 4.968 6.341 -15.394 1.00 88.88 184 ASN A O 1
ATOM 1525 N N . CYS A 1 185 ? 7.192 6.517 -15.056 1.00 91.88 185 CYS A N 1
ATOM 1526 C CA . CYS A 1 185 ? 7.398 5.116 -14.707 1.00 91.88 185 CYS A CA 1
ATOM 1527 C C . CYS A 1 185 ? 7.439 4.931 -13.182 1.00 91.88 185 CYS A C 1
ATOM 1529 O O . CYS A 1 185 ? 8.318 5.434 -12.484 1.00 91.88 185 CYS A O 1
ATOM 1531 N N . PHE A 1 186 ? 6.508 4.146 -12.645 1.00 94.00 186 PHE A N 1
ATOM 1532 C CA . PHE A 1 186 ? 6.456 3.788 -11.232 1.00 94.00 186 PHE A CA 1
ATOM 1533 C C . PHE A 1 186 ? 6.981 2.377 -11.012 1.00 94.00 186 PHE A C 1
ATOM 1535 O O . PHE A 1 186 ? 6.538 1.417 -11.638 1.00 94.00 186 PHE A O 1
ATOM 1542 N N . LYS A 1 187 ? 7.863 2.217 -10.035 1.00 93.88 187 LYS A N 1
ATOM 1543 C CA . LYS A 1 187 ? 8.300 0.925 -9.525 1.00 93.88 187 LYS A CA 1
ATOM 1544 C C . LYS A 1 187 ? 7.421 0.512 -8.352 1.00 93.88 187 LYS A C 1
ATOM 1546 O O . LYS A 1 187 ? 7.477 1.084 -7.264 1.00 93.88 187 LYS A O 1
ATOM 1551 N N . VAL A 1 188 ? 6.611 -0.513 -8.573 1.00 94.62 188 VAL A N 1
ATOM 1552 C CA . VAL A 1 188 ? 5.720 -1.106 -7.578 1.00 94.62 188 VAL A CA 1
ATOM 1553 C C . VAL A 1 188 ? 6.345 -2.394 -7.057 1.00 94.62 188 VAL A C 1
ATOM 1555 O O . VAL A 1 188 ? 6.649 -3.315 -7.816 1.00 94.62 188 VAL A O 1
ATOM 1558 N N . MET A 1 189 ? 6.532 -2.481 -5.742 1.00 92.94 189 MET A N 1
ATOM 1559 C CA . MET A 1 189 ? 7.000 -3.696 -5.079 1.00 92.94 189 MET A CA 1
ATOM 1560 C C . MET A 1 189 ? 5.940 -4.211 -4.113 1.00 92.94 189 MET A C 1
ATOM 1562 O O . MET A 1 189 ? 5.457 -3.476 -3.255 1.00 92.94 189 MET A O 1
ATOM 1566 N N . PHE A 1 190 ? 5.617 -5.495 -4.228 1.00 91.56 190 PHE A N 1
ATOM 1567 C CA . PHE A 1 190 ? 4.748 -6.205 -3.296 1.00 91.56 190 PHE A CA 1
ATOM 1568 C C .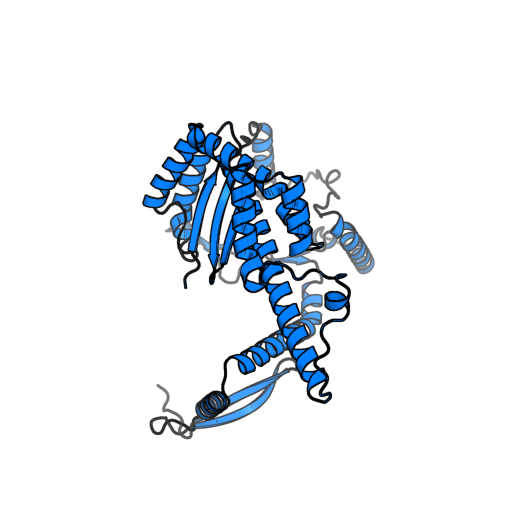 PHE A 1 190 ? 5.608 -7.089 -2.414 1.00 91.56 190 PHE A C 1
ATOM 1570 O O . PHE A 1 190 ? 6.154 -8.072 -2.898 1.00 91.56 190 PHE A O 1
ATOM 1577 N N . LEU A 1 191 ? 5.745 -6.741 -1.143 1.00 90.75 191 LEU A N 1
ATOM 1578 C CA . LEU A 1 191 ? 6.511 -7.477 -0.150 1.00 90.75 191 LEU A CA 1
ATOM 1579 C C . LEU A 1 191 ? 5.566 -8.320 0.709 1.00 90.75 191 LEU A C 1
ATOM 1581 O O . LEU A 1 191 ? 4.731 -7.775 1.428 1.00 90.75 191 LEU A O 1
ATOM 1585 N N . GLN A 1 192 ? 5.718 -9.637 0.670 1.00 87.62 192 GLN A N 1
ATOM 1586 C CA . GLN A 1 192 ? 4.962 -10.564 1.499 1.00 87.62 192 GLN A CA 1
ATOM 1587 C C . GLN A 1 192 ? 5.799 -10.970 2.716 1.00 87.62 192 GLN A C 1
ATOM 1589 O O . GLN A 1 192 ? 6.856 -11.584 2.579 1.00 87.62 192 GLN A O 1
ATOM 1594 N N . ARG A 1 193 ? 5.319 -10.618 3.913 1.00 82.81 193 ARG A N 1
ATOM 1595 C CA . ARG A 1 193 ? 5.943 -10.942 5.204 1.00 82.81 193 ARG A CA 1
ATOM 1596 C C . ARG A 1 193 ? 4.896 -11.451 6.176 1.00 82.81 193 ARG A C 1
ATOM 1598 O O . ARG A 1 193 ? 3.945 -10.732 6.453 1.00 82.81 193 ARG A O 1
ATOM 1605 N N . LYS A 1 194 ? 5.084 -12.657 6.725 1.00 76.12 194 LYS A N 1
ATOM 1606 C CA . LYS A 1 194 ? 4.293 -13.212 7.849 1.00 76.12 194 LYS A CA 1
ATOM 1607 C C . LYS A 1 194 ? 2.781 -12.890 7.781 1.00 76.12 194 LYS A C 1
ATOM 1609 O O . LYS A 1 194 ? 2.222 -12.313 8.707 1.00 76.12 194 LYS A O 1
ATOM 1614 N N . GLY A 1 195 ? 2.128 -13.222 6.663 1.00 75.94 195 GLY A N 1
ATOM 1615 C CA . GLY A 1 195 ? 0.681 -13.018 6.471 1.00 75.94 195 GLY A CA 1
ATOM 1616 C C . GLY A 1 195 ? 0.241 -11.591 6.109 1.00 75.94 195 GLY A C 1
ATOM 1617 O O . GLY A 1 195 ? -0.948 -11.355 5.923 1.00 75.94 195 GLY A O 1
ATOM 1618 N N . GLN A 1 196 ? 1.170 -10.644 5.963 1.00 80.62 196 GLN A N 1
ATOM 1619 C CA . GLN A 1 196 ? 0.909 -9.279 5.506 1.00 80.62 196 GLN A CA 1
ATOM 1620 C C . GLN A 1 196 ? 1.541 -9.036 4.132 1.00 80.62 196 GLN A C 1
ATOM 1622 O O . GLN A 1 196 ? 2.658 -9.477 3.856 1.00 80.62 196 GLN A O 1
ATOM 1627 N N . VAL A 1 197 ? 0.825 -8.306 3.274 1.00 85.88 197 VAL A N 1
ATOM 1628 C CA . VAL A 1 197 ? 1.324 -7.838 1.975 1.00 85.88 197 VAL A CA 1
ATOM 1629 C C . VAL A 1 197 ? 1.498 -6.326 2.048 1.00 85.88 197 VAL A C 1
ATOM 1631 O O . VAL A 1 197 ? 0.535 -5.589 2.249 1.00 85.88 197 VAL A O 1
ATOM 1634 N N . ILE A 1 198 ? 2.736 -5.864 1.897 1.00 89.44 198 ILE A N 1
ATOM 1635 C CA . ILE A 1 198 ? 3.104 -4.449 1.896 1.00 89.44 198 ILE A CA 1
ATOM 1636 C C . ILE A 1 198 ? 3.378 -4.042 0.450 1.00 89.44 198 ILE A C 1
ATOM 1638 O O . ILE A 1 198 ? 4.293 -4.565 -0.179 1.00 89.44 198 ILE A O 1
ATOM 1642 N N . MET A 1 199 ? 2.594 -3.104 -0.074 1.00 91.00 199 MET A N 1
ATOM 1643 C CA . MET A 1 199 ? 2.817 -2.511 -1.392 1.00 91.00 199 MET A CA 1
ATOM 1644 C C . MET A 1 199 ? 3.582 -1.194 -1.238 1.00 91.00 199 MET A C 1
ATOM 1646 O O . MET A 1 199 ? 3.100 -0.276 -0.573 1.00 91.00 199 MET A O 1
ATOM 1650 N N . THR A 1 200 ? 4.750 -1.081 -1.867 1.00 92.00 200 THR A N 1
ATOM 1651 C CA . THR A 1 200 ? 5.525 0.164 -1.951 1.00 92.00 200 THR A CA 1
ATOM 1652 C C . THR A 1 200 ? 5.556 0.659 -3.388 1.00 92.00 200 THR A C 1
ATOM 1654 O O . THR A 1 200 ? 5.725 -0.138 -4.307 1.00 92.00 200 THR A O 1
ATOM 1657 N N . ILE A 1 201 ? 5.403 1.968 -3.574 1.00 93.88 201 ILE A N 1
ATOM 1658 C CA . ILE A 1 201 ? 5.428 2.619 -4.884 1.00 93.88 201 ILE A CA 1
ATOM 1659 C C . ILE A 1 201 ? 6.528 3.675 -4.852 1.00 93.88 201 ILE A C 1
ATOM 1661 O O . ILE A 1 201 ? 6.507 4.554 -3.990 1.00 93.88 201 ILE A O 1
ATOM 1665 N N . GLU A 1 202 ? 7.465 3.570 -5.782 1.00 92.81 202 GLU A N 1
ATOM 1666 C CA . GLU A 1 202 ? 8.571 4.497 -6.008 1.00 92.81 202 GLU A CA 1
ATOM 1667 C C . GLU A 1 202 ? 8.398 5.103 -7.406 1.00 92.81 202 GLU A C 1
ATOM 1669 O O . GLU A 1 202 ? 8.158 4.372 -8.363 1.00 92.81 202 GLU A O 1
ATOM 1674 N N . LEU A 1 203 ? 8.453 6.429 -7.522 1.00 91.38 203 LEU A N 1
ATOM 1675 C CA . LEU A 1 203 ? 8.494 7.101 -8.822 1.00 91.38 203 LEU A CA 1
ATOM 1676 C C . LEU A 1 203 ? 9.940 7.059 -9.318 1.00 91.38 203 LEU A C 1
ATOM 1678 O O . LEU A 1 203 ? 10.835 7.469 -8.579 1.00 91.38 203 LEU A O 1
ATOM 1682 N N . LEU A 1 204 ? 10.155 6.532 -10.522 1.00 87.69 204 LEU A N 1
ATOM 1683 C CA . LEU A 1 204 ? 11.460 6.572 -11.168 1.00 87.69 204 LEU A CA 1
ATOM 1684 C C . LEU A 1 204 ? 11.627 7.915 -11.861 1.00 87.69 204 LEU A C 1
ATOM 1686 O O . LEU A 1 204 ? 10.670 8.451 -12.420 1.00 87.69 204 LEU A O 1
ATOM 1690 N N . ASP A 1 205 ? 12.843 8.439 -11.801 1.00 77.69 205 ASP A N 1
ATOM 1691 C CA . ASP A 1 205 ? 13.201 9.656 -12.507 1.00 77.69 205 ASP A CA 1
ATOM 1692 C C . ASP A 1 205 ? 13.345 9.321 -13.995 1.00 77.69 205 ASP A C 1
ATOM 1694 O O . ASP A 1 205 ? 14.332 8.721 -14.420 1.00 77.69 205 ASP A O 1
ATOM 1698 N N . THR A 1 206 ? 12.282 9.579 -14.753 1.00 66.75 206 THR A N 1
ATOM 1699 C CA . THR A 1 206 ? 12.252 9.447 -16.215 1.00 66.75 206 THR A CA 1
ATOM 1700 C C . THR A 1 206 ? 12.534 10.773 -16.903 1.00 66.75 206 THR A C 1
ATOM 1702 O O . THR A 1 206 ? 12.487 10.828 -18.130 1.00 66.75 206 THR A O 1
ATOM 1705 N N . GLU A 1 207 ? 12.819 11.841 -16.148 1.00 57.84 207 GLU A N 1
ATOM 1706 C CA . GLU A 1 207 ? 13.433 13.019 -16.735 1.00 57.84 207 GLU A CA 1
ATOM 1707 C C . GLU A 1 207 ? 14.789 12.545 -17.258 1.00 57.84 207 GLU A C 1
ATOM 1709 O O . GLU A 1 207 ? 15.706 12.256 -16.487 1.00 57.84 207 GLU A O 1
ATOM 1714 N N . GLU A 1 208 ? 14.895 12.367 -18.582 1.00 50.50 208 GLU A N 1
ATOM 1715 C CA . GLU A 1 208 ? 16.192 12.301 -19.241 1.00 50.50 208 GLU A CA 1
ATOM 1716 C C . GLU A 1 208 ? 16.994 13.431 -18.623 1.00 50.50 208 GLU A C 1
ATOM 1718 O O . GLU A 1 208 ? 16.558 14.581 -18.727 1.00 50.50 208 GLU A O 1
ATOM 1723 N N . ALA A 1 209 ? 18.076 13.096 -17.905 1.00 44.62 209 ALA A N 1
ATOM 1724 C CA . ALA A 1 209 ? 19.002 14.072 -17.362 1.00 44.62 209 ALA A CA 1
ATOM 1725 C C . ALA A 1 209 ? 19.177 15.115 -18.455 1.00 44.62 209 ALA A C 1
ATOM 1727 O O . ALA A 1 209 ? 19.719 14.770 -19.508 1.00 44.62 209 ALA A O 1
ATOM 1728 N N . GLN A 1 210 ? 18.570 16.297 -18.269 1.00 41.50 210 GLN A N 1
ATOM 1729 C CA . GLN A 1 210 ? 18.558 17.341 -19.281 1.00 41.50 210 GLN A CA 1
ATOM 1730 C C . GLN A 1 210 ? 20.006 17.486 -19.682 1.00 41.50 210 GLN A C 1
ATOM 1732 O O . GLN A 1 210 ? 20.786 17.880 -18.823 1.00 41.50 210 GLN A O 1
ATOM 1737 N N . SER A 1 211 ? 20.330 17.016 -20.895 1.00 45.34 211 SER A N 1
ATOM 1738 C CA . SER A 1 211 ? 21.662 16.941 -21.492 1.00 45.34 211 SER A CA 1
ATOM 1739 C C . SER A 1 211 ? 22.763 17.275 -20.492 1.00 45.34 211 SER A C 1
ATOM 1741 O O . SER A 1 211 ? 22.966 18.468 -20.270 1.00 45.34 211 SER A O 1
ATOM 1743 N N . GLU A 1 212 ? 23.428 16.284 -19.877 1.00 41.34 212 GLU A N 1
ATOM 1744 C CA . GLU A 1 212 ? 24.625 16.558 -19.067 1.00 41.34 212 GLU A CA 1
ATOM 1745 C C . GLU A 1 212 ? 25.485 17.560 -19.843 1.00 41.34 212 GLU A C 1
ATOM 1747 O O . GLU A 1 212 ? 26.040 17.224 -20.895 1.00 41.34 212 GLU A O 1
ATOM 1752 N N . ASP A 1 213 ? 25.479 18.823 -19.403 1.00 46.25 213 ASP A N 1
ATOM 1753 C CA . ASP A 1 213 ? 26.139 19.895 -20.128 1.00 46.25 213 ASP A CA 1
ATOM 1754 C C . ASP A 1 213 ? 27.608 19.466 -20.167 1.00 46.25 213 ASP A C 1
ATOM 1756 O O . ASP A 1 213 ? 28.173 19.178 -19.103 1.00 46.25 213 ASP A O 1
ATOM 1760 N N . PRO A 1 214 ? 28.250 19.342 -21.344 1.00 52.91 214 PRO A N 1
ATOM 1761 C CA . PRO A 1 214 ? 29.629 18.863 -21.439 1.00 52.91 214 PRO A CA 1
ATOM 1762 C C . PRO A 1 214 ? 30.588 19.606 -20.493 1.00 52.91 214 PRO A C 1
ATOM 1764 O O . PRO A 1 214 ? 31.645 19.089 -20.124 1.00 52.91 214 PRO A O 1
ATOM 1767 N N . VAL A 1 215 ? 30.202 20.817 -20.084 1.00 55.06 215 VAL A N 1
ATOM 1768 C CA . VAL A 1 215 ? 30.877 21.674 -19.114 1.00 55.06 215 VAL A CA 1
ATOM 1769 C C . VAL A 1 215 ? 30.808 21.134 -17.674 1.00 55.06 215 VAL A C 1
ATOM 1771 O O . VAL A 1 215 ? 31.818 21.198 -16.972 1.00 55.06 215 VAL A O 1
ATOM 1774 N N . GLU A 1 216 ? 29.688 20.563 -17.217 1.00 51.03 216 GLU A N 1
ATOM 1775 C CA . GLU A 1 216 ? 29.560 20.005 -15.858 1.00 51.03 216 GLU A CA 1
ATOM 1776 C C . GLU A 1 216 ? 30.373 18.716 -15.691 1.00 51.03 216 GLU A C 1
ATOM 1778 O O . GLU A 1 216 ? 31.077 18.553 -14.690 1.00 51.03 216 GLU A O 1
ATOM 1783 N N . VAL A 1 217 ? 30.385 17.854 -16.714 1.00 55.66 217 VAL A N 1
ATOM 1784 C CA . VAL A 1 217 ? 31.214 16.635 -16.743 1.00 55.66 217 VAL A CA 1
ATOM 1785 C C . VAL A 1 217 ? 32.706 16.990 -16.706 1.00 55.66 217 VAL A C 1
ATOM 1787 O O . VAL A 1 217 ? 33.481 16.376 -15.968 1.00 55.66 217 VAL A O 1
ATOM 1790 N N . GLN A 1 218 ? 33.118 18.039 -17.427 1.00 55.34 218 GLN A N 1
ATOM 1791 C CA . GLN A 1 218 ? 34.492 18.556 -17.381 1.00 55.34 218 GLN A CA 1
ATOM 1792 C C . GLN A 1 218 ? 34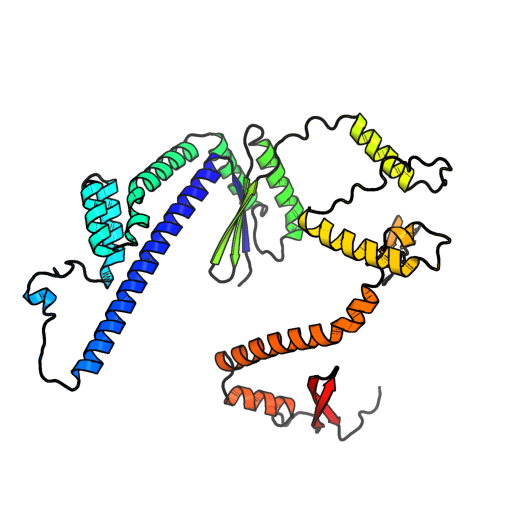.840 19.203 -16.035 1.00 55.34 218 GLN A C 1
ATOM 1794 O O . GLN A 1 218 ? 35.981 19.097 -15.581 1.00 55.34 218 GLN A O 1
ATOM 1799 N N . HIS A 1 219 ? 33.885 19.862 -15.378 1.00 53.38 219 HIS A N 1
ATOM 1800 C CA . HIS A 1 219 ? 34.095 20.463 -14.063 1.00 53.38 219 HIS A CA 1
ATOM 1801 C C . HIS A 1 219 ? 34.241 19.393 -12.972 1.00 53.38 219 HIS A C 1
ATOM 1803 O O . HIS A 1 219 ? 35.077 19.534 -12.078 1.00 53.38 219 HIS A O 1
ATOM 1809 N N . LEU A 1 220 ? 33.481 18.297 -13.072 1.00 48.22 220 LEU A N 1
ATOM 1810 C CA . LEU A 1 220 ? 33.600 17.143 -12.182 1.00 48.22 220 LEU A CA 1
ATOM 1811 C C . LEU A 1 220 ? 34.929 16.406 -12.402 1.00 48.22 220 LEU A C 1
ATOM 1813 O O . LEU A 1 220 ? 35.617 16.093 -11.432 1.00 48.22 220 LEU A O 1
ATOM 1817 N N . ALA A 1 221 ? 35.334 16.208 -13.662 1.00 56.28 221 ALA A N 1
ATOM 1818 C CA . ALA A 1 221 ? 36.632 15.631 -14.009 1.00 56.28 221 ALA A CA 1
ATOM 1819 C C . ALA A 1 221 ? 37.794 16.480 -13.464 1.00 56.28 221 ALA A C 1
ATOM 1821 O O . ALA A 1 221 ? 38.658 15.952 -12.767 1.00 56.28 221 ALA A O 1
ATOM 1822 N N . ARG A 1 222 ? 37.760 17.808 -13.660 1.00 52.62 222 ARG A N 1
ATOM 1823 C CA . ARG A 1 222 ? 38.752 18.735 -13.085 1.00 52.62 222 ARG A CA 1
ATOM 1824 C C . ARG A 1 222 ? 38.774 18.717 -11.564 1.00 52.62 222 ARG A C 1
ATOM 1826 O O . ARG A 1 222 ? 39.848 18.760 -10.977 1.00 52.62 222 ARG A O 1
ATOM 1833 N N . TYR A 1 223 ? 37.609 18.675 -10.920 1.00 55.59 223 TYR A N 1
ATOM 1834 C CA . TYR A 1 223 ? 37.520 18.621 -9.463 1.00 55.59 223 TYR A CA 1
ATOM 1835 C C . TYR A 1 223 ? 38.151 17.336 -8.912 1.00 55.59 223 TYR A C 1
ATOM 1837 O O . TYR A 1 223 ? 38.912 17.391 -7.949 1.00 55.59 223 TYR A O 1
ATOM 1845 N N . VAL A 1 224 ? 37.885 16.191 -9.550 1.00 58.59 224 VAL A N 1
ATOM 1846 C CA . VAL A 1 224 ? 38.475 14.897 -9.179 1.00 58.59 224 VAL A CA 1
ATOM 1847 C C . VAL A 1 224 ? 39.983 14.887 -9.434 1.00 58.59 224 VAL A C 1
ATOM 1849 O O . VAL A 1 224 ? 40.736 14.486 -8.551 1.00 58.59 224 VAL A O 1
ATOM 1852 N N . GLU A 1 225 ? 40.450 15.397 -10.575 1.00 57.22 225 GLU A N 1
ATOM 1853 C CA . GLU A 1 225 ? 41.883 15.540 -10.876 1.00 57.22 225 GLU A CA 1
ATOM 1854 C C . GLU A 1 225 ? 42.600 16.448 -9.865 1.00 57.22 225 GLU A C 1
ATOM 1856 O O . GLU A 1 225 ? 43.693 16.125 -9.405 1.00 57.22 225 GLU A O 1
ATOM 1861 N N . GLN A 1 226 ? 41.963 17.545 -9.451 1.00 51.44 226 GLN A N 1
ATOM 1862 C CA . GLN A 1 226 ? 42.506 18.486 -8.470 1.00 51.44 226 GLN A CA 1
ATOM 1863 C C . GLN A 1 226 ? 42.491 17.932 -7.034 1.00 51.44 226 GLN A C 1
ATOM 1865 O O . GLN A 1 226 ? 43.270 18.382 -6.196 1.00 51.44 226 GLN A O 1
ATOM 1870 N N . TYR A 1 227 ? 41.625 16.956 -6.742 1.00 48.28 227 TYR A N 1
ATOM 1871 C CA . TYR A 1 227 ? 41.531 16.300 -5.434 1.00 48.28 227 TYR A CA 1
ATOM 1872 C C . TYR A 1 227 ? 42.435 15.060 -5.316 1.00 48.28 227 TYR A C 1
ATOM 1874 O O . TYR A 1 227 ? 42.892 14.734 -4.222 1.00 48.28 227 TYR A O 1
ATOM 1882 N N . VAL A 1 228 ? 42.696 14.371 -6.432 1.00 52.72 228 VAL A N 1
ATOM 1883 C CA . VAL A 1 228 ? 43.540 13.162 -6.507 1.00 52.72 228 VAL A CA 1
ATOM 1884 C C . VAL A 1 228 ? 45.000 13.501 -6.849 1.00 52.72 228 VAL A C 1
ATOM 1886 O O . VAL A 1 228 ? 45.901 12.722 -6.538 1.00 52.72 228 VAL A O 1
ATOM 1889 N N . GLY A 1 229 ? 45.260 14.666 -7.449 1.00 45.31 229 GLY A N 1
ATOM 1890 C CA . GLY A 1 229 ? 46.599 15.124 -7.808 1.00 45.31 229 GLY A CA 1
ATOM 1891 C C . GLY A 1 229 ? 47.516 15.337 -6.598 1.00 45.31 229 GLY A C 1
ATOM 1892 O O . GLY A 1 229 ? 47.265 16.173 -5.736 1.00 45.31 229 GLY A O 1
ATOM 1893 N N . THR A 1 230 ? 48.633 14.612 -6.573 1.00 45.59 230 THR A N 1
ATOM 1894 C CA . THR A 1 230 ? 49.705 14.662 -5.558 1.00 45.59 230 THR A CA 1
ATOM 1895 C C . THR A 1 230 ? 50.587 15.920 -5.611 1.00 45.59 230 THR A C 1
ATOM 1897 O O . THR A 1 230 ? 51.567 16.015 -4.874 1.00 45.59 230 THR A O 1
ATOM 1900 N N . GLU A 1 231 ? 50.265 16.889 -6.465 1.00 41.91 231 GLU A N 1
ATOM 1901 C CA . GLU A 1 231 ? 50.987 18.155 -6.602 1.00 41.91 231 GLU A CA 1
ATOM 1902 C C . GLU A 1 231 ? 50.226 19.229 -5.815 1.00 41.91 231 GLU A C 1
ATOM 1904 O O . GLU A 1 231 ? 49.150 19.679 -6.209 1.00 41.91 231 GLU A O 1
ATOM 1909 N N . GLY A 1 232 ? 50.767 19.622 -4.659 1.00 50.16 232 GLY A N 1
ATOM 1910 C CA . GLY A 1 232 ? 50.206 20.691 -3.842 1.00 50.16 232 GLY A CA 1
ATOM 1911 C C . GLY A 1 232 ? 50.129 22.002 -4.625 1.00 50.16 232 GLY A C 1
ATOM 1912 O O . GLY A 1 232 ? 51.126 22.709 -4.756 1.00 50.16 232 GLY A O 1
ATOM 1913 N N . ALA A 1 233 ? 48.939 22.350 -5.113 1.00 35.69 233 ALA A N 1
ATOM 1914 C CA . ALA A 1 233 ? 48.704 23.634 -5.753 1.00 35.69 233 ALA A CA 1
ATOM 1915 C C . ALA A 1 233 ? 48.770 24.758 -4.705 1.00 35.69 233 ALA A C 1
ATOM 1917 O O . ALA A 1 233 ? 47.908 24.908 -3.840 1.00 35.69 233 ALA A O 1
ATOM 1918 N N . SER A 1 234 ? 49.818 25.567 -4.815 1.00 41.12 234 SER A N 1
ATOM 1919 C CA . SER A 1 234 ? 50.164 26.737 -4.005 1.00 41.12 234 SER A CA 1
ATOM 1920 C C . SER A 1 234 ? 49.314 27.986 -4.291 1.00 41.12 234 SER A C 1
ATOM 1922 O O . SER A 1 234 ? 49.742 29.103 -4.008 1.00 41.12 234 SER A O 1
ATOM 1924 N N . SER A 1 235 ? 48.094 27.840 -4.811 1.00 36.25 235 SER A N 1
ATOM 1925 C CA . SER A 1 235 ? 47.177 28.970 -5.003 1.00 36.25 235 SER A CA 1
ATOM 1926 C C . SER A 1 235 ? 45.793 28.629 -4.462 1.00 36.25 235 SER A C 1
ATOM 1928 O O . SER A 1 235 ? 45.134 27.695 -4.901 1.00 36.25 235 SER A O 1
ATOM 1930 N N . SER A 1 236 ? 45.391 29.365 -3.432 1.00 35.97 236 SER A N 1
ATOM 1931 C CA . SER A 1 236 ? 44.145 29.207 -2.691 1.00 35.97 236 SER A CA 1
ATOM 1932 C C . SER A 1 236 ? 42.946 29.784 -3.458 1.00 35.97 236 SER A C 1
ATOM 1934 O O . SER A 1 236 ? 42.865 31.007 -3.576 1.00 35.97 236 SER A O 1
ATOM 1936 N N . PRO A 1 237 ? 41.937 28.988 -3.862 1.00 39.50 237 PRO A N 1
ATOM 1937 C CA . PRO A 1 237 ? 40.608 29.491 -4.195 1.00 39.50 237 PRO A CA 1
ATOM 1938 C C . PRO A 1 237 ? 39.701 29.440 -2.949 1.00 39.50 237 PRO A C 1
ATOM 1940 O O . PRO A 1 237 ? 38.531 29.068 -3.011 1.00 39.50 237 PRO A O 1
ATOM 1943 N N . THR A 1 238 ? 40.256 29.756 -1.774 1.00 40.81 238 THR A N 1
ATOM 1944 C CA . THR A 1 238 ? 39.658 29.423 -0.469 1.00 40.81 238 THR A CA 1
ATOM 1945 C C . THR A 1 238 ? 38.961 30.600 0.218 1.00 40.81 238 THR A C 1
ATOM 1947 O O . THR A 1 238 ? 38.750 30.550 1.425 1.00 40.81 238 THR A O 1
ATOM 1950 N N . GLU A 1 239 ? 38.574 31.652 -0.507 1.00 38.94 239 GLU A N 1
ATOM 1951 C CA . GLU A 1 239 ? 37.776 32.749 0.076 1.00 38.94 239 GLU A CA 1
ATOM 1952 C C . GLU A 1 239 ? 36.268 32.642 -0.220 1.00 38.94 239 GLU A C 1
ATOM 1954 O O . GLU A 1 239 ? 35.460 33.146 0.555 1.00 38.94 239 GLU A O 1
ATOM 1959 N N . GLY A 1 240 ? 35.848 31.916 -1.265 1.00 36.84 240 GLY A N 1
ATOM 1960 C CA . GLY A 1 240 ? 34.437 31.881 -1.694 1.00 36.84 240 GLY A CA 1
ATOM 1961 C C . GLY A 1 240 ? 33.567 30.757 -1.114 1.00 36.84 240 GLY A C 1
ATOM 1962 O O . GLY A 1 240 ? 32.347 30.895 -1.043 1.00 36.84 240 GLY A O 1
ATOM 1963 N N . PHE A 1 241 ? 34.161 29.645 -0.667 1.00 37.91 241 PHE A N 1
ATOM 1964 C CA . PHE A 1 241 ? 33.420 28.439 -0.250 1.00 37.91 241 PHE A CA 1
ATOM 1965 C C . PHE A 1 241 ? 33.425 28.186 1.263 1.00 37.91 241 PHE A C 1
ATOM 1967 O O . PHE A 1 241 ? 33.078 27.097 1.718 1.00 37.91 241 PHE A O 1
ATOM 1974 N N . LEU A 1 242 ? 33.799 29.183 2.069 1.00 43.53 242 LEU A N 1
ATOM 1975 C CA . LEU A 1 242 ? 34.130 28.953 3.476 1.00 43.53 242 LEU A CA 1
ATOM 1976 C C . LEU A 1 242 ? 32.977 28.448 4.354 1.00 43.53 242 LEU A C 1
ATOM 1978 O O . LEU A 1 242 ? 33.263 27.813 5.362 1.00 43.53 242 LEU A O 1
ATOM 1982 N N . LEU A 1 243 ? 31.696 28.660 4.033 1.00 44.44 243 LEU A N 1
ATOM 1983 C CA . LEU A 1 243 ? 30.608 28.263 4.944 1.00 44.44 243 LEU A CA 1
ATOM 1984 C C . LEU A 1 243 ? 29.259 28.017 4.241 1.00 44.44 243 LEU A C 1
ATOM 1986 O O . LEU A 1 243 ? 28.249 28.610 4.623 1.00 44.44 243 LEU A O 1
ATOM 1990 N N . LYS A 1 244 ? 29.174 27.088 3.282 1.00 40.88 244 LYS A N 1
ATOM 1991 C CA . LYS A 1 244 ? 27.876 26.451 2.973 1.00 40.88 244 LYS A CA 1
ATOM 1992 C C . LYS A 1 244 ? 27.847 25.041 3.563 1.00 40.88 244 LYS A C 1
ATOM 1994 O O . LYS A 1 244 ? 28.076 24.066 2.856 1.00 40.88 244 LYS A O 1
ATOM 1999 N N . PRO A 1 245 ? 27.612 24.899 4.879 1.00 47.84 245 PRO A N 1
ATOM 2000 C CA . PRO A 1 245 ? 27.440 23.580 5.448 1.00 47.84 245 PRO A CA 1
ATOM 2001 C C . PRO A 1 245 ? 26.183 22.937 4.851 1.00 47.84 245 PRO A C 1
ATOM 2003 O O . PRO A 1 245 ? 25.080 23.473 4.982 1.00 47.84 245 PRO A O 1
ATOM 2006 N N . VAL A 1 246 ? 26.355 21.775 4.222 1.00 51.38 246 VAL A N 1
ATOM 2007 C CA . VAL A 1 246 ? 25.272 20.921 3.718 1.00 51.38 246 VAL A CA 1
ATOM 2008 C C . VAL A 1 246 ? 24.582 20.256 4.916 1.00 51.38 246 VAL A C 1
ATOM 2010 O O . VAL A 1 246 ? 24.712 19.065 5.180 1.00 51.38 246 VAL A O 1
ATOM 2013 N N . PHE A 1 247 ? 23.891 21.054 5.728 1.00 55.00 247 PHE A N 1
ATOM 2014 C CA . PHE A 1 247 ? 23.040 20.566 6.807 1.00 55.00 247 PHE A CA 1
ATOM 2015 C C . PHE A 1 247 ? 21.589 20.904 6.494 1.00 55.00 247 PHE A C 1
ATOM 2017 O O . PHE A 1 247 ? 21.252 22.046 6.188 1.00 55.00 247 PHE A O 1
ATOM 2024 N N . LEU A 1 248 ? 20.701 19.928 6.694 1.00 54.72 248 LEU A N 1
ATOM 2025 C CA . LEU A 1 248 ? 19.273 20.200 6.851 1.00 54.72 248 LEU A CA 1
ATOM 2026 C C . LEU A 1 248 ? 19.085 21.275 7.935 1.00 54.72 248 LEU A C 1
ATOM 2028 O O . LEU A 1 248 ? 19.691 21.172 9.006 1.00 54.72 248 LEU A O 1
ATOM 2032 N N . GLN A 1 249 ? 18.230 22.275 7.694 1.00 56.69 249 GLN A N 1
ATOM 2033 C CA . GLN A 1 249 ? 18.105 23.468 8.553 1.00 56.69 249 GLN A CA 1
ATOM 2034 C C . GLN A 1 249 ? 17.904 23.151 10.048 1.00 56.69 249 GLN A C 1
ATOM 2036 O O . GLN A 1 249 ? 18.444 23.842 10.916 1.00 56.69 249 GLN A O 1
ATOM 2041 N N . ARG A 1 250 ? 17.217 22.044 10.363 1.00 60.53 250 ARG A N 1
ATOM 2042 C CA . ARG A 1 250 ? 17.028 21.530 11.735 1.00 60.53 250 ARG A CA 1
ATOM 2043 C C . ARG A 1 250 ? 18.332 21.261 12.500 1.00 60.53 250 ARG A C 1
ATOM 2045 O O . ARG A 1 250 ? 18.377 21.407 13.719 1.00 60.53 250 ARG A O 1
ATOM 2052 N N . ASN A 1 251 ? 19.400 20.893 11.799 1.00 60.22 251 ASN A N 1
ATOM 2053 C CA . ASN A 1 251 ? 20.678 20.497 12.391 1.00 60.22 251 ASN A CA 1
ATOM 2054 C C . ASN A 1 251 ? 21.667 21.666 12.517 1.00 60.22 251 ASN A C 1
ATOM 2056 O O . ASN A 1 251 ? 22.611 21.588 13.305 1.00 60.22 251 ASN A O 1
ATOM 2060 N N . LEU A 1 252 ? 21.418 22.776 11.814 1.00 63.50 252 LEU A N 1
ATOM 2061 C CA . LEU A 1 252 ? 22.322 23.924 11.754 1.00 63.50 252 LEU A CA 1
ATOM 2062 C C . LEU A 1 252 ? 22.462 24.632 13.113 1.00 63.50 252 LEU A C 1
ATOM 2064 O O . LEU A 1 252 ? 23.565 24.998 13.512 1.00 63.50 252 LEU A O 1
ATOM 2068 N N . LYS A 1 253 ? 21.361 24.769 13.869 1.00 65.75 253 LYS A N 1
ATOM 2069 C CA . LYS A 1 253 ? 21.373 25.398 15.205 1.00 65.75 253 LYS A CA 1
ATOM 2070 C C . LYS A 1 253 ? 22.207 24.601 16.216 1.00 65.75 253 LYS A C 1
ATOM 2072 O O . LYS A 1 253 ? 22.951 25.191 16.995 1.00 65.75 253 LYS A O 1
ATOM 2077 N N . LYS A 1 254 ? 22.107 23.265 16.185 1.00 65.81 254 LYS A N 1
ATOM 2078 C CA . LYS A 1 254 ? 22.888 22.365 17.052 1.00 65.81 254 LYS A CA 1
ATOM 2079 C C . LYS A 1 254 ? 24.373 22.402 16.691 1.00 65.81 254 LYS A C 1
ATOM 2081 O O . LYS A 1 254 ? 25.208 22.477 17.585 1.00 65.81 254 LYS A O 1
ATOM 2086 N N . PHE A 1 255 ? 24.682 22.406 15.393 1.00 65.31 255 PHE A N 1
ATOM 2087 C CA . PHE A 1 255 ? 26.054 22.506 14.902 1.00 65.31 255 PHE A CA 1
ATOM 2088 C C . PHE A 1 255 ? 26.711 23.832 15.294 1.00 65.31 255 PHE A C 1
ATOM 2090 O O . PHE A 1 255 ? 27.795 23.811 15.859 1.00 65.31 255 PHE A O 1
ATOM 2097 N N . ARG A 1 256 ? 26.037 24.974 15.090 1.00 64.12 256 ARG A N 1
ATOM 2098 C CA . ARG A 1 256 ? 26.574 26.295 15.465 1.00 64.12 256 ARG A CA 1
ATOM 2099 C C . ARG A 1 256 ? 26.874 26.401 16.959 1.00 64.12 256 ARG A C 1
ATOM 2101 O O . ARG A 1 256 ? 27.917 26.923 17.331 1.00 64.12 256 ARG A O 1
ATOM 2108 N N . ARG A 1 257 ? 25.989 25.876 17.814 1.00 66.00 257 ARG A N 1
ATOM 2109 C CA . ARG A 1 257 ? 26.196 25.874 19.271 1.00 66.00 257 ARG A CA 1
ATOM 2110 C C . ARG A 1 257 ? 27.434 25.059 19.659 1.00 66.00 257 ARG A C 1
ATOM 2112 O O . ARG A 1 257 ? 28.298 25.573 20.359 1.00 66.00 257 ARG A O 1
ATOM 2119 N N . TRP A 1 258 ? 27.550 23.844 19.121 1.00 66.19 258 TRP A N 1
ATOM 2120 C CA . TRP A 1 258 ? 28.717 22.981 19.314 1.00 66.19 258 TRP A CA 1
ATOM 2121 C C . TRP A 1 258 ? 30.009 23.610 18.766 1.00 66.19 258 TRP A C 1
ATOM 2123 O O . TRP A 1 258 ? 31.030 23.603 19.443 1.00 66.19 258 TRP A O 1
ATOM 2133 N N . GLN A 1 259 ? 29.965 24.217 17.577 1.00 63.59 259 GLN A N 1
ATOM 2134 C CA . GLN A 1 259 ? 31.115 24.879 16.958 1.00 63.59 259 GLN A CA 1
ATOM 2135 C C . GLN A 1 259 ? 31.606 26.052 17.815 1.00 63.59 259 GLN A C 1
ATOM 2137 O O . GLN A 1 259 ? 32.804 26.190 18.037 1.00 63.59 259 GLN A O 1
ATOM 2142 N N . CYS A 1 260 ? 30.696 26.870 18.351 1.00 63.19 260 CYS A N 1
ATOM 2143 C CA . CYS A 1 260 ? 31.054 27.953 19.265 1.00 63.19 260 CYS A CA 1
ATOM 2144 C C . CYS A 1 260 ? 31.687 27.442 20.568 1.00 63.19 260 CYS A C 1
ATOM 2146 O O . CYS A 1 260 ? 32.624 28.066 21.062 1.00 63.19 260 CYS A O 1
ATOM 2148 N N . GLU A 1 261 ? 31.202 26.329 21.124 1.00 62.25 261 GLU A N 1
ATOM 2149 C CA . GLU A 1 261 ? 31.795 25.691 22.309 1.00 62.25 261 GLU A CA 1
ATOM 2150 C C . GLU A 1 261 ? 33.207 25.160 22.020 1.00 62.25 261 GLU A C 1
ATOM 2152 O O . GLU A 1 261 ? 34.118 25.410 22.806 1.00 62.25 261 GLU A O 1
ATOM 2157 N N . GLN A 1 262 ? 33.423 24.528 20.861 1.00 56.84 262 GLN A N 1
ATOM 2158 C CA . GLN A 1 262 ? 34.745 24.045 20.443 1.00 56.84 262 GLN A CA 1
ATOM 2159 C C . GLN A 1 262 ? 35.731 25.192 20.182 1.00 56.84 262 GLN A C 1
ATOM 2161 O O . GLN A 1 262 ? 36.848 25.176 20.690 1.00 56.84 262 GLN A O 1
ATOM 2166 N N . VAL A 1 263 ? 35.311 26.242 19.467 1.00 59.44 263 VAL A N 1
ATOM 2167 C CA . VAL A 1 263 ? 36.143 27.434 19.208 1.00 59.44 263 VAL A CA 1
ATOM 2168 C C . VAL A 1 263 ? 36.513 28.158 20.510 1.00 59.44 263 VAL A C 1
ATOM 2170 O O . VAL A 1 263 ? 37.613 28.698 20.624 1.00 59.44 263 VAL A O 1
ATOM 2173 N N . ARG A 1 264 ? 35.623 28.161 21.513 1.00 60.00 264 ARG A N 1
ATOM 2174 C CA . ARG A 1 264 ? 35.922 28.699 22.851 1.00 60.00 264 ARG A CA 1
ATOM 2175 C C . ARG A 1 264 ? 36.901 27.817 23.629 1.00 60.00 264 ARG A C 1
ATOM 2177 O O . ARG A 1 264 ? 37.769 28.370 24.294 1.00 60.00 264 ARG A O 1
ATOM 2184 N N . ALA A 1 265 ? 36.800 26.492 23.519 1.00 58.16 265 ALA A N 1
ATOM 2185 C CA . ALA A 1 265 ? 37.732 25.554 24.150 1.00 58.16 265 ALA A CA 1
ATOM 2186 C C . ALA A 1 265 ? 39.141 25.589 23.520 1.00 58.16 265 ALA A C 1
ATOM 2188 O O . ALA A 1 265 ? 40.132 25.406 24.216 1.00 58.16 265 ALA A O 1
ATOM 2189 N N . LEU A 1 266 ? 39.242 25.889 22.220 1.00 52.28 266 LEU A N 1
ATOM 2190 C CA . LEU A 1 266 ? 40.494 25.924 21.447 1.00 52.28 266 LEU A CA 1
ATOM 2191 C C . LEU A 1 266 ? 41.231 27.279 21.478 1.00 52.28 266 LEU A C 1
ATOM 2193 O O . LEU A 1 266 ? 42.289 27.415 20.862 1.00 52.28 266 LEU A O 1
ATOM 2197 N N . ARG A 1 267 ? 40.715 28.290 22.196 1.00 54.50 267 ARG A N 1
ATOM 2198 C CA . ARG A 1 267 ? 41.260 29.667 22.212 1.00 54.50 267 ARG A CA 1
ATOM 2199 C C . ARG A 1 267 ? 42.680 29.802 22.795 1.00 54.50 267 ARG A C 1
ATOM 2201 O O . ARG A 1 267 ? 43.229 30.897 22.729 1.00 54.50 267 ARG A O 1
ATOM 2208 N N . GLY A 1 268 ? 43.260 28.728 23.341 1.00 52.75 268 GLY A N 1
ATOM 2209 C CA . GLY A 1 268 ? 44.616 28.695 23.908 1.00 52.75 268 GLY A CA 1
ATOM 2210 C C . GLY A 1 268 ? 45.695 28.023 23.046 1.00 52.75 268 GLY A C 1
ATOM 2211 O O . GLY A 1 268 ? 46.872 28.210 23.326 1.00 52.75 268 GLY A O 1
ATOM 2212 N N . GLU A 1 269 ? 45.344 27.290 21.982 1.00 51.44 269 GLU A N 1
ATOM 2213 C CA . GLU A 1 269 ? 46.312 26.520 21.175 1.00 51.44 269 GLU A CA 1
ATOM 2214 C C . GLU A 1 269 ? 46.062 26.692 19.671 1.00 51.44 269 GLU A C 1
ATOM 2216 O O . GLU A 1 269 ? 45.805 25.751 18.917 1.00 51.44 269 GLU A O 1
ATOM 2221 N N . ALA A 1 270 ? 46.116 27.934 19.201 1.00 48.12 270 ALA A N 1
ATOM 2222 C CA . ALA A 1 270 ? 45.961 28.239 17.787 1.00 48.12 270 ALA A CA 1
ATOM 2223 C C . ALA A 1 270 ? 47.319 28.268 17.079 1.00 48.12 270 ALA A C 1
ATOM 2225 O O . ALA A 1 270 ? 47.835 29.347 16.823 1.00 48.12 270 ALA A O 1
ATOM 2226 N N . LYS A 1 271 ? 47.875 27.103 16.716 1.00 47.16 271 LYS A N 1
ATOM 2227 C CA . LYS A 1 271 ? 48.811 26.977 15.581 1.00 47.16 271 LYS A CA 1
ATOM 2228 C C . LYS A 1 271 ? 48.693 25.589 14.934 1.00 47.16 271 LYS A C 1
ATOM 2230 O O . LYS A 1 271 ? 49.015 24.569 15.537 1.00 47.16 271 LYS A O 1
ATOM 2235 N N . SER A 1 272 ? 48.305 25.604 13.658 1.00 47.31 272 SER A N 1
ATOM 2236 C CA . SER A 1 272 ? 48.392 24.543 12.639 1.00 47.31 272 SER A CA 1
ATOM 2237 C C . SER A 1 272 ? 47.250 23.510 12.521 1.00 47.31 272 SER A C 1
ATOM 2239 O O . SER A 1 272 ? 46.883 22.797 13.457 1.00 47.31 272 SER A O 1
ATOM 2241 N N . SER A 1 273 ? 46.780 23.404 11.270 1.00 52.31 273 SER A N 1
ATOM 2242 C CA . SER A 1 273 ? 45.838 22.451 10.665 1.00 52.31 273 SER A CA 1
ATOM 2243 C C . SER A 1 273 ? 44.351 22.833 10.666 1.00 52.31 273 SER A C 1
ATOM 2245 O O . SER A 1 273 ? 43.664 22.797 11.684 1.00 52.31 273 SER A O 1
ATOM 2247 N N . TRP A 1 274 ? 43.832 23.111 9.463 1.00 51.03 274 TRP A N 1
ATOM 2248 C CA . TRP A 1 274 ? 42.413 23.313 9.137 1.00 51.03 274 TRP A CA 1
ATOM 2249 C C . TRP A 1 274 ? 41.512 22.147 9.591 1.00 51.03 274 TRP A C 1
ATOM 2251 O O . TRP A 1 274 ? 40.340 22.368 9.896 1.00 51.03 274 TRP A O 1
ATOM 2261 N N . LYS A 1 275 ? 42.068 20.931 9.739 1.00 50.47 275 LYS A N 1
ATOM 2262 C CA . LYS A 1 275 ? 41.373 19.761 10.311 1.00 50.47 275 LYS A CA 1
ATOM 2263 C C . LYS A 1 275 ? 40.839 20.050 11.725 1.00 50.47 275 LYS A C 1
ATOM 2265 O O . LYS A 1 275 ? 39.757 19.593 12.081 1.00 50.47 275 LYS A O 1
ATOM 2270 N N . ARG A 1 276 ? 41.539 20.897 12.496 1.00 50.69 276 ARG A N 1
ATOM 2271 C CA . ARG A 1 276 ? 41.124 21.340 13.840 1.00 50.69 276 ARG A CA 1
ATOM 2272 C C . ARG A 1 276 ? 39.935 22.316 13.818 1.00 50.69 276 ARG A C 1
ATOM 2274 O O . ARG A 1 276 ? 39.178 22.352 14.779 1.00 50.69 276 ARG A O 1
ATOM 2281 N N . LEU A 1 277 ? 39.729 23.076 12.733 1.00 50.59 277 LEU A N 1
ATOM 2282 C CA . LEU A 1 277 ? 38.610 24.030 12.603 1.00 50.59 277 LEU A CA 1
ATOM 2283 C C . LEU A 1 277 ? 37.286 23.373 12.183 1.00 50.59 277 LEU A C 1
ATOM 2285 O O . LEU A 1 277 ? 36.219 23.862 12.553 1.00 50.59 277 LEU A O 1
ATOM 2289 N N . VAL A 1 278 ? 37.340 22.275 11.423 1.00 56.03 278 VAL A N 1
ATOM 2290 C CA . VAL A 1 278 ? 36.141 21.520 11.002 1.00 56.03 278 VAL A CA 1
ATOM 2291 C C . VAL A 1 278 ? 35.622 20.629 12.142 1.00 56.03 278 VAL A C 1
ATOM 2293 O O . VAL A 1 278 ? 34.461 20.217 12.139 1.00 56.03 278 VAL A O 1
ATOM 2296 N N . GLY A 1 279 ? 36.468 20.361 13.148 1.00 57.75 279 GLY A N 1
ATOM 2297 C CA . GLY A 1 279 ? 36.158 19.508 14.295 1.00 57.75 279 GLY A CA 1
ATOM 2298 C C . GLY A 1 279 ? 35.783 18.081 13.877 1.00 57.75 279 GLY A C 1
ATOM 2299 O O . GLY A 1 279 ? 34.970 17.425 14.530 1.00 57.75 279 GLY A O 1
ATOM 2300 N N . VAL A 1 280 ? 36.354 17.618 12.763 1.00 59.22 280 VAL A N 1
ATOM 2301 C CA . VAL A 1 280 ? 36.268 16.250 12.250 1.00 59.22 280 VAL A CA 1
ATOM 2302 C C . VAL A 1 280 ? 37.682 15.687 12.251 1.00 59.22 280 VAL A C 1
ATOM 2304 O O . VAL A 1 280 ? 38.581 16.243 11.622 1.00 59.22 280 VAL A O 1
ATOM 2307 N N . GLU A 1 281 ? 37.878 14.604 12.990 1.00 59.50 281 GLU A N 1
ATOM 2308 C CA . GLU A 1 281 ? 39.098 13.811 12.967 1.00 59.50 281 GLU A CA 1
ATOM 2309 C C . GLU A 1 281 ? 38.930 12.701 11.925 1.00 59.50 281 GLU A C 1
ATOM 2311 O O . GLU A 1 281 ? 37.876 12.068 11.832 1.00 59.50 281 GLU A O 1
ATOM 2316 N N . SER A 1 282 ? 39.967 12.508 11.112 1.00 59.00 282 SER A N 1
ATOM 2317 C CA . SER A 1 282 ? 40.031 11.453 10.104 1.00 59.00 282 SER A CA 1
ATOM 2318 C C . SER A 1 282 ? 41.142 10.495 10.500 1.00 59.00 282 SER A C 1
ATOM 2320 O O . SER A 1 282 ? 42.310 10.891 10.512 1.00 59.00 282 SER A O 1
ATOM 2322 N N . ALA A 1 283 ? 40.782 9.262 10.841 1.00 60.03 283 ALA A N 1
ATOM 2323 C CA . ALA A 1 283 ? 41.727 8.165 10.980 1.00 60.03 283 ALA A CA 1
ATOM 2324 C C . ALA A 1 283 ? 41.885 7.530 9.593 1.00 60.03 283 ALA A C 1
ATOM 2326 O O . ALA A 1 283 ? 41.101 6.661 9.223 1.00 60.03 283 ALA A O 1
ATOM 2327 N N . CYS A 1 284 ? 42.829 8.056 8.806 1.00 53.72 284 CYS A N 1
ATOM 2328 C CA . CYS A 1 284 ? 43.148 7.565 7.465 1.00 53.72 284 CYS A CA 1
ATOM 2329 C C . CYS A 1 284 ? 44.072 6.347 7.571 1.00 53.72 284 CYS A C 1
ATOM 2331 O O . CYS A 1 284 ? 45.2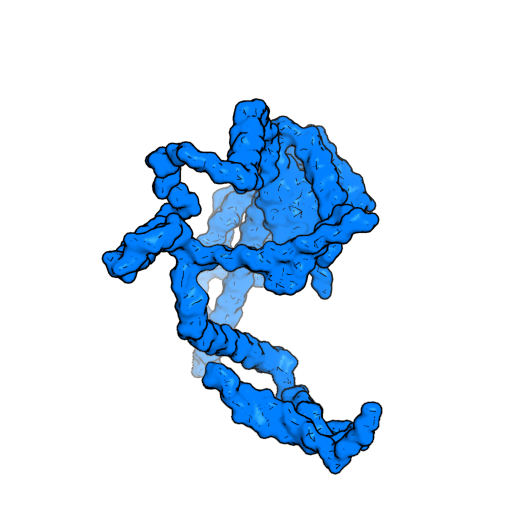88 6.492 7.451 1.00 53.72 284 CYS A O 1
ATOM 2333 N N . ASN A 1 285 ? 43.506 5.188 7.892 1.00 64.44 285 ASN A N 1
ATOM 2334 C CA . ASN A 1 285 ? 44.256 3.953 8.084 1.00 64.44 285 ASN A CA 1
ATOM 2335 C C . ASN A 1 285 ? 44.010 2.944 6.957 1.00 64.44 285 ASN A C 1
ATOM 2337 O O . ASN A 1 285 ? 44.451 1.810 7.102 1.00 64.44 285 ASN A O 1
ATOM 2341 N N . VAL A 1 286 ? 43.322 3.309 5.865 1.00 65.81 286 VAL A N 1
ATOM 2342 C CA . VAL A 1 286 ? 43.180 2.438 4.688 1.00 65.81 286 VAL A CA 1
ATOM 2343 C C . VAL A 1 286 ? 44.535 2.179 4.056 1.00 65.81 286 VAL A C 1
ATOM 2345 O O . VAL A 1 286 ? 45.222 3.093 3.606 1.00 65.81 286 VAL A O 1
ATOM 2348 N N . ASP A 1 287 ? 44.886 0.901 3.988 1.00 65.38 287 ASP A N 1
ATOM 2349 C CA . ASP A 1 287 ? 46.127 0.434 3.403 1.00 65.38 287 ASP A CA 1
ATOM 2350 C C . ASP A 1 287 ? 45.804 -0.701 2.422 1.00 65.38 287 ASP A C 1
ATOM 2352 O O . ASP A 1 287 ? 45.039 -1.628 2.713 1.00 65.38 287 ASP A O 1
ATOM 2356 N N . CYS A 1 288 ? 46.332 -0.612 1.204 1.00 67.19 288 CYS A N 1
ATOM 2357 C CA . CYS A 1 288 ? 46.033 -1.568 0.141 1.00 67.19 288 CYS A CA 1
ATOM 2358 C C . CYS A 1 288 ? 47.320 -2.112 -0.475 1.00 67.19 288 CYS A C 1
ATOM 2360 O O . CYS A 1 288 ? 48.308 -1.406 -0.661 1.00 67.19 288 CYS A O 1
ATOM 2362 N N . ARG A 1 289 ? 47.318 -3.407 -0.797 1.00 68.94 289 ARG A N 1
ATOM 2363 C CA . ARG A 1 289 ? 48.429 -4.077 -1.474 1.00 68.94 289 ARG A CA 1
ATOM 2364 C C . ARG A 1 289 ? 48.005 -4.529 -2.856 1.00 68.94 289 ARG A C 1
ATOM 2366 O O . ARG A 1 289 ? 46.999 -5.218 -3.027 1.00 68.94 289 ARG A O 1
ATOM 2373 N N . PHE A 1 290 ? 48.830 -4.198 -3.839 1.00 68.38 290 PHE A N 1
ATOM 2374 C CA . PHE A 1 290 ? 48.655 -4.650 -5.211 1.00 68.38 290 PHE A CA 1
ATOM 2375 C C . PHE A 1 290 ? 49.399 -5.964 -5.426 1.00 68.38 290 PHE A C 1
ATOM 2377 O O . PHE A 1 290 ? 50.621 -6.038 -5.286 1.00 68.38 290 PHE A O 1
ATOM 2384 N N . LYS A 1 291 ? 48.675 -7.020 -5.810 1.00 66.88 291 LYS A N 1
ATOM 2385 C CA . LYS A 1 291 ? 49.317 -8.225 -6.346 1.00 66.88 291 LYS A CA 1
ATOM 2386 C C . LYS A 1 291 ? 49.644 -7.995 -7.818 1.00 66.88 291 LYS A C 1
ATOM 2388 O O . LYS A 1 291 ? 48.788 -8.224 -8.674 1.00 66.88 291 LYS A O 1
ATOM 2393 N N . LEU A 1 292 ? 50.891 -7.608 -8.099 1.00 66.62 292 LEU A N 1
ATOM 2394 C CA . LEU A 1 292 ? 51.410 -7.323 -9.448 1.00 66.62 292 LEU A CA 1
ATOM 2395 C C . LEU A 1 292 ? 51.184 -8.468 -10.456 1.00 66.62 292 LEU A C 1
ATOM 2397 O O . LEU A 1 292 ? 50.999 -8.218 -11.637 1.00 66.62 292 LEU A O 1
ATOM 2401 N N . SER A 1 293 ? 51.114 -9.722 -10.000 1.00 65.06 293 SER A N 1
ATOM 2402 C CA . SER A 1 293 ? 50.863 -10.884 -10.867 1.00 65.06 293 SER A CA 1
ATOM 2403 C C . SER A 1 293 ? 49.404 -11.061 -11.300 1.00 65.06 293 SER A C 1
ATOM 2405 O O . SER A 1 293 ? 49.135 -11.738 -12.284 1.00 65.06 293 SER A O 1
ATOM 2407 N N . SER A 1 294 ? 48.450 -10.482 -10.570 1.00 68.94 294 SER A N 1
ATOM 2408 C CA . SER A 1 294 ? 47.011 -10.664 -10.827 1.00 68.94 294 SER A CA 1
ATOM 2409 C C . SER A 1 294 ? 46.279 -9.360 -11.126 1.00 68.94 294 SER A C 1
ATOM 2411 O O . SER A 1 294 ? 45.084 -9.402 -11.399 1.00 68.94 294 SER A O 1
ATOM 2413 N N . HIS A 1 295 ? 46.976 -8.218 -11.044 1.00 64.88 295 HIS A N 1
ATOM 2414 C CA . HIS A 1 295 ? 46.402 -6.870 -11.129 1.00 64.88 295 HIS A CA 1
ATOM 2415 C C . HIS A 1 295 ? 45.195 -6.667 -10.193 1.00 64.88 295 HIS A C 1
ATOM 2417 O O . HIS A 1 295 ? 44.315 -5.854 -10.456 1.00 64.88 295 HIS A O 1
ATOM 2423 N N . LYS A 1 296 ? 45.140 -7.419 -9.085 1.00 59.25 296 LYS A N 1
ATOM 2424 C CA . LYS A 1 296 ? 44.088 -7.307 -8.072 1.00 59.25 296 LYS A CA 1
ATOM 2425 C C . LYS A 1 296 ? 44.592 -6.492 -6.890 1.00 59.25 296 LYS A C 1
ATOM 2427 O O . LYS A 1 296 ? 45.638 -6.799 -6.309 1.00 59.25 296 LYS A O 1
ATOM 2432 N N . MET A 1 297 ? 43.817 -5.470 -6.547 1.00 72.38 297 MET A N 1
ATOM 2433 C CA . MET A 1 297 ? 43.972 -4.684 -5.330 1.00 72.38 297 MET A CA 1
ATOM 2434 C C . MET A 1 297 ? 43.365 -5.457 -4.155 1.00 72.38 297 MET A C 1
ATOM 2436 O O . MET A 1 297 ? 42.240 -5.945 -4.245 1.00 72.38 297 MET A O 1
ATOM 2440 N N . MET A 1 298 ? 44.122 -5.593 -3.069 1.00 63.53 298 MET A N 1
ATOM 2441 C CA . MET A 1 298 ? 43.697 -6.260 -1.838 1.00 63.53 298 MET A CA 1
ATOM 2442 C C . MET A 1 298 ? 43.780 -5.257 -0.688 1.00 63.53 298 MET A C 1
ATOM 2444 O O . MET A 1 298 ? 44.850 -4.703 -0.442 1.00 63.53 298 MET A O 1
ATOM 2448 N N . PHE A 1 299 ? 42.679 -5.035 0.024 1.00 72.31 299 PHE A N 1
ATOM 2449 C CA . PHE A 1 299 ? 42.674 -4.209 1.234 1.00 72.31 299 PHE A CA 1
ATOM 2450 C C . PHE A 1 299 ? 43.240 -4.994 2.420 1.00 72.31 299 PHE A C 1
ATOM 2452 O O . PHE A 1 299 ? 42.997 -6.199 2.546 1.00 72.31 299 PHE A O 1
ATOM 2459 N N . ILE A 1 300 ? 44.019 -4.329 3.271 1.00 72.88 300 ILE A N 1
ATOM 2460 C CA . ILE A 1 300 ? 44.535 -4.930 4.499 1.00 72.88 300 ILE A CA 1
ATOM 2461 C C . ILE A 1 300 ? 43.390 -5.001 5.522 1.00 72.88 300 ILE A C 1
ATOM 2463 O O . ILE A 1 300 ? 42.602 -4.078 5.698 1.00 72.88 300 ILE A O 1
ATOM 2467 N N . VAL A 1 301 ? 43.248 -6.142 6.193 1.00 53.53 301 VAL A N 1
ATOM 2468 C CA . VAL A 1 301 ? 42.198 -6.317 7.206 1.00 53.53 301 VAL A CA 1
ATOM 2469 C C . VAL A 1 301 ? 42.473 -5.367 8.378 1.00 53.53 301 VAL A C 1
ATOM 2471 O O . VAL A 1 301 ? 43.611 -5.275 8.834 1.00 53.53 301 VAL A O 1
ATOM 2474 N N . ASN A 1 302 ? 41.433 -4.680 8.862 1.00 58.62 302 ASN A N 1
ATOM 2475 C CA . ASN A 1 302 ? 41.480 -3.608 9.873 1.00 58.62 302 ASN A CA 1
ATOM 2476 C C . ASN A 1 302 ? 42.096 -2.275 9.400 1.00 58.62 302 ASN A C 1
ATOM 2478 O O . ASN A 1 302 ? 42.400 -1.418 10.230 1.00 58.62 302 ASN A O 1
ATOM 2482 N N . SER A 1 303 ? 42.260 -2.081 8.088 1.00 62.81 303 SER A N 1
ATOM 2483 C CA . SER A 1 303 ? 42.694 -0.819 7.483 1.00 62.81 303 SER A CA 1
ATOM 2484 C C . SER A 1 303 ? 41.463 -0.056 6.954 1.00 62.81 303 SER A C 1
ATOM 2486 O O . SER A 1 303 ? 41.184 -0.059 5.756 1.00 62.81 303 SER A O 1
ATOM 2488 N N . GLU A 1 304 ? 40.648 0.506 7.848 1.00 63.38 304 GLU A N 1
ATOM 2489 C CA . GLU A 1 304 ? 39.433 1.256 7.487 1.00 63.38 304 GLU A CA 1
ATOM 2490 C C . GLU A 1 304 ? 39.608 2.755 7.749 1.00 63.38 304 GLU A C 1
ATOM 2492 O O . GLU A 1 304 ? 40.294 3.162 8.691 1.00 63.38 304 GLU A O 1
ATOM 2497 N N . ASP A 1 305 ? 38.969 3.572 6.910 1.00 69.75 305 ASP A N 1
ATOM 2498 C CA . ASP A 1 305 ? 38.996 5.026 7.018 1.00 69.75 305 ASP A CA 1
ATOM 2499 C C . ASP A 1 305 ? 37.766 5.486 7.794 1.00 69.75 305 ASP A C 1
ATOM 2501 O O . ASP A 1 305 ? 36.628 5.358 7.335 1.00 69.75 305 ASP A O 1
ATOM 2505 N N . TYR A 1 306 ? 37.994 6.056 8.977 1.00 66.12 306 TYR A N 1
ATOM 2506 C CA . TYR A 1 306 ? 36.920 6.583 9.813 1.00 66.12 306 TYR A CA 1
ATOM 2507 C C . TYR A 1 306 ? 36.997 8.099 9.893 1.00 66.12 306 TYR A C 1
ATOM 2509 O O . TYR A 1 306 ? 38.005 8.669 10.312 1.00 66.12 306 TYR A O 1
ATOM 2517 N N . MET A 1 307 ? 35.882 8.753 9.575 1.00 65.50 307 MET A N 1
ATOM 2518 C CA . MET A 1 307 ? 35.676 10.166 9.869 1.00 65.50 307 MET A CA 1
ATOM 2519 C C . MET A 1 307 ? 34.723 10.286 11.051 1.00 65.50 307 MET A C 1
ATOM 2521 O O . MET A 1 307 ? 33.578 9.836 10.993 1.00 65.50 307 MET A O 1
ATOM 2525 N N . TYR A 1 308 ? 35.170 10.916 12.130 1.00 68.62 308 TYR A N 1
ATOM 2526 C CA . TYR A 1 308 ? 34.336 11.144 13.304 1.00 68.62 308 TYR A CA 1
ATOM 2527 C C . TYR A 1 308 ? 34.513 12.568 13.817 1.00 68.62 308 TYR A C 1
ATOM 2529 O O . TYR A 1 308 ? 35.543 13.208 13.632 1.00 68.62 308 TYR A O 1
ATOM 2537 N N . ARG A 1 309 ? 33.479 13.116 14.462 1.00 68.00 309 ARG A N 1
ATOM 2538 C CA . ARG A 1 309 ? 33.595 14.461 15.042 1.00 68.00 309 ARG A CA 1
ATOM 2539 C C . ARG A 1 309 ? 34.494 14.413 16.267 1.00 68.00 309 ARG A C 1
ATOM 2541 O O . ARG A 1 309 ? 34.375 13.502 17.087 1.00 68.00 309 ARG A O 1
ATOM 2548 N N . GLN A 1 310 ? 35.337 15.414 16.433 1.00 63.56 310 GLN A N 1
ATOM 2549 C CA . GLN A 1 310 ? 36.236 15.522 17.568 1.00 63.56 310 GLN A CA 1
ATOM 2550 C C . GLN A 1 310 ? 35.460 15.431 18.894 1.00 63.56 310 GLN A C 1
ATOM 2552 O O . GLN A 1 310 ? 34.385 16.014 19.058 1.00 63.56 310 GLN A O 1
ATOM 2557 N N . GLY A 1 311 ? 35.968 14.613 19.819 1.00 67.12 311 GLY A N 1
ATOM 2558 C CA . GLY A 1 311 ? 35.330 14.334 21.109 1.00 67.12 311 GLY A CA 1
ATOM 2559 C C . GLY A 1 311 ? 34.168 13.329 21.076 1.00 67.12 311 GLY A C 1
ATOM 2560 O O . GLY A 1 311 ? 33.685 12.947 22.143 1.00 67.12 311 GLY A O 1
ATOM 2561 N N . THR A 1 312 ? 33.730 12.843 19.905 1.00 71.69 312 THR A N 1
ATOM 2562 C CA . THR A 1 312 ? 32.680 11.802 19.835 1.00 71.69 312 THR A CA 1
ATOM 2563 C C . THR A 1 312 ? 33.114 10.496 20.466 1.00 71.69 312 THR A C 1
ATOM 2565 O O . THR A 1 312 ? 32.312 9.911 21.179 1.00 71.69 312 THR A O 1
ATOM 2568 N N . LEU A 1 313 ? 34.365 10.070 20.289 1.00 72.94 313 LEU A N 1
ATOM 2569 C CA . LEU A 1 313 ? 34.877 8.851 20.918 1.00 72.94 313 LEU A CA 1
ATOM 2570 C C . LEU A 1 313 ? 34.929 8.973 22.446 1.00 72.94 313 LEU A C 1
ATOM 2572 O O . LEU A 1 313 ? 34.527 8.052 23.150 1.00 72.94 313 LEU A O 1
ATOM 2576 N N . CYS A 1 314 ? 35.349 10.126 22.975 1.00 71.62 314 CYS A N 1
ATOM 2577 C CA . CYS A 1 314 ? 35.338 10.382 24.418 1.00 71.62 314 CYS A CA 1
ATOM 2578 C C . CYS A 1 314 ? 33.909 10.380 24.973 1.00 71.62 314 CYS A C 1
ATOM 2580 O O . CYS A 1 314 ? 33.632 9.735 25.983 1.00 71.62 314 CYS A O 1
ATOM 2582 N N . ARG A 1 315 ? 32.978 11.039 24.274 1.00 74.31 315 ARG A N 1
ATOM 2583 C CA . ARG A 1 315 ? 31.560 11.040 24.640 1.00 74.31 315 ARG A CA 1
ATOM 2584 C C . ARG A 1 315 ? 30.939 9.649 24.522 1.00 74.31 315 ARG A C 1
ATOM 2586 O O . ARG A 1 315 ? 30.159 9.267 25.383 1.00 74.31 315 ARG A O 1
ATOM 2593 N N . ALA A 1 316 ? 31.290 8.886 23.491 1.00 78.06 316 ALA A N 1
ATOM 2594 C CA . ALA A 1 316 ? 30.833 7.516 23.304 1.00 78.06 316 ALA A CA 1
ATOM 2595 C C . ALA A 1 316 ? 31.297 6.640 24.468 1.00 78.06 316 ALA A C 1
ATOM 2597 O O . ALA A 1 316 ? 30.464 5.973 25.062 1.00 78.06 316 ALA A O 1
ATOM 2598 N N . LYS A 1 317 ? 32.567 6.732 24.883 1.00 79.56 317 LYS A N 1
ATOM 2599 C CA . LYS A 1 317 ? 33.084 6.020 26.066 1.00 79.56 317 LYS A CA 1
ATOM 2600 C C . LYS A 1 317 ? 32.348 6.393 27.359 1.00 79.56 317 LYS A C 1
ATOM 2602 O O . LYS A 1 317 ? 32.077 5.520 28.172 1.00 79.56 317 LYS A O 1
ATOM 2607 N N . GLN A 1 318 ? 31.988 7.665 27.540 1.00 79.75 318 GLN A N 1
ATOM 2608 C CA . GLN A 1 318 ? 31.222 8.120 28.712 1.00 79.75 318 GLN A CA 1
ATOM 2609 C C . GLN A 1 318 ? 29.761 7.644 28.697 1.00 79.75 318 GLN A C 1
ATOM 2611 O O . GLN A 1 318 ? 29.190 7.350 29.741 1.00 79.75 318 GLN A O 1
ATOM 2616 N N . VAL A 1 319 ? 29.144 7.588 27.515 1.00 82.12 319 VAL A N 1
ATOM 2617 C CA . VAL A 1 319 ? 27.718 7.270 27.336 1.00 82.12 319 VAL A CA 1
ATOM 2618 C C . VAL A 1 319 ? 27.478 5.765 27.144 1.00 82.12 319 VAL A C 1
ATOM 2620 O O . VAL A 1 319 ? 26.370 5.287 27.385 1.00 82.12 319 VAL A O 1
ATOM 2623 N N . GLN A 1 320 ? 28.506 5.004 26.761 1.00 82.81 320 GLN A N 1
ATOM 2624 C CA . GLN A 1 320 ? 28.447 3.564 26.501 1.00 82.81 320 GLN A CA 1
ATOM 2625 C C . GLN A 1 320 ? 27.828 2.761 27.660 1.00 82.81 320 GLN A C 1
ATOM 2627 O O . GLN A 1 320 ? 26.937 1.965 27.367 1.00 82.81 320 GLN A O 1
ATOM 2632 N N . PRO A 1 321 ? 28.185 2.974 28.945 1.00 81.88 321 PRO A N 1
ATOM 2633 C CA . PRO A 1 321 ? 27.568 2.232 30.048 1.00 81.88 321 PRO A CA 1
ATOM 2634 C C . PRO A 1 321 ? 26.059 2.486 30.172 1.00 81.88 321 PRO A C 1
ATOM 2636 O O . PRO A 1 321 ? 25.287 1.552 30.360 1.00 81.88 321 PRO A O 1
ATOM 2639 N N . LEU A 1 322 ? 25.619 3.739 30.001 1.00 82.50 322 LEU A N 1
ATOM 2640 C CA . LEU A 1 322 ? 24.202 4.117 30.086 1.00 82.50 322 LEU A CA 1
ATOM 2641 C C . LEU A 1 322 ? 23.380 3.534 28.932 1.00 82.50 322 LEU A C 1
ATOM 2643 O O . LEU A 1 322 ? 22.257 3.075 29.125 1.00 82.50 322 LEU A O 1
ATOM 2647 N N . VAL A 1 323 ? 23.937 3.560 27.719 1.00 85.12 323 VAL A N 1
ATOM 2648 C CA . VAL A 1 323 ? 23.292 2.998 26.525 1.00 85.12 323 VAL A CA 1
ATOM 2649 C C . VAL A 1 323 ? 23.190 1.481 26.636 1.00 85.12 323 VAL A C 1
ATOM 2651 O O . VAL A 1 323 ? 22.134 0.926 26.343 1.00 85.12 323 VAL A O 1
ATOM 2654 N N . LEU A 1 324 ? 24.249 0.825 27.112 1.00 84.31 324 LEU A N 1
ATOM 2655 C CA . LEU A 1 324 ? 24.266 -0.613 27.356 1.00 84.31 324 LEU A CA 1
ATOM 2656 C C . LEU A 1 324 ? 23.206 -1.017 28.390 1.00 84.31 324 LEU A C 1
ATOM 2658 O O . LEU A 1 324 ? 22.441 -1.940 28.125 1.00 84.31 324 LEU A O 1
ATOM 2662 N N . LEU A 1 325 ? 23.089 -0.278 29.499 1.00 85.38 325 LEU A N 1
ATOM 2663 C CA . LEU A 1 325 ? 22.061 -0.518 30.518 1.00 85.38 325 LEU A CA 1
ATOM 2664 C C . LEU A 1 325 ? 20.643 -0.396 29.937 1.00 85.38 325 LEU A C 1
ATOM 2666 O O . LEU A 1 325 ? 19.807 -1.270 30.142 1.00 85.38 325 LEU A O 1
ATOM 2670 N N . ARG A 1 326 ? 2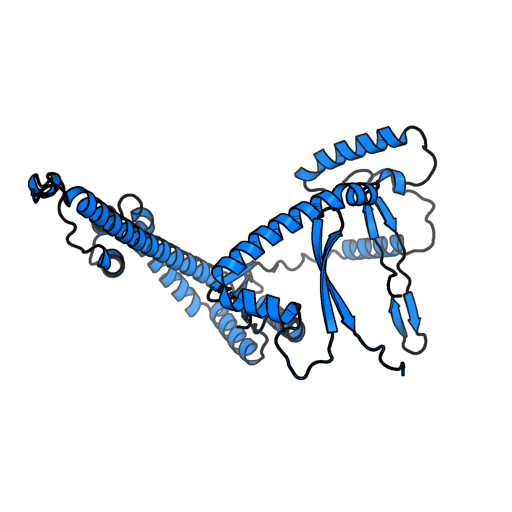0.380 0.661 29.157 1.00 85.62 326 ARG A N 1
ATOM 2671 C CA . ARG A 1 326 ? 19.069 0.885 28.533 1.00 85.62 326 ARG A CA 1
ATOM 2672 C C . ARG A 1 326 ? 18.704 -0.212 27.533 1.00 85.62 326 ARG A C 1
ATOM 2674 O O . ARG A 1 326 ? 17.557 -0.648 27.491 1.00 85.62 326 ARG A O 1
ATOM 2681 N N . HIS A 1 327 ? 19.656 -0.635 26.702 1.00 86.94 327 HIS A N 1
ATOM 2682 C CA . HIS A 1 327 ? 19.426 -1.731 25.761 1.00 86.94 327 HIS A CA 1
ATOM 2683 C C . HIS A 1 327 ? 19.201 -3.056 26.481 1.00 86.94 327 HIS A C 1
ATOM 2685 O O . HIS A 1 327 ? 18.346 -3.824 26.050 1.00 86.94 327 HIS A O 1
ATOM 2691 N N . HIS A 1 328 ? 19.923 -3.298 27.575 1.00 87.19 328 HIS A N 1
ATOM 2692 C CA . HIS A 1 328 ? 19.728 -4.482 28.395 1.00 87.19 328 HIS A CA 1
ATOM 2693 C C . HIS A 1 328 ? 18.329 -4.520 29.014 1.00 87.19 328 HIS A C 1
ATOM 2695 O O . HIS A 1 328 ? 17.643 -5.512 28.832 1.00 87.19 328 HIS A O 1
ATOM 2701 N N . GLN A 1 329 ? 17.861 -3.426 29.624 1.00 88.06 329 GLN A N 1
ATOM 2702 C CA . GLN A 1 329 ? 16.501 -3.335 30.180 1.00 88.06 329 GLN A CA 1
ATOM 2703 C C . GLN A 1 329 ? 15.426 -3.618 29.126 1.00 88.06 329 GLN A C 1
ATOM 2705 O O . GLN A 1 329 ? 14.507 -4.394 29.351 1.00 88.06 329 GLN A O 1
ATOM 2710 N N . HIS A 1 330 ? 15.564 -3.031 27.936 1.00 89.19 330 HIS A N 1
ATOM 2711 C CA . HIS A 1 330 ? 14.605 -3.262 26.858 1.00 89.19 330 HIS A CA 1
ATOM 2712 C C . HIS A 1 330 ? 14.636 -4.711 26.344 1.00 89.19 330 HIS A C 1
ATOM 2714 O O . HIS A 1 330 ? 13.609 -5.254 25.941 1.00 89.19 330 HIS A O 1
ATOM 2720 N N . PHE A 1 331 ? 15.816 -5.337 26.332 1.00 90.62 331 PHE A N 1
ATOM 2721 C CA . PHE A 1 331 ? 15.954 -6.750 25.996 1.00 90.62 331 PHE A CA 1
ATOM 2722 C C . PHE A 1 331 ? 15.357 -7.648 27.084 1.00 90.62 331 PHE A C 1
ATOM 2724 O O . PHE A 1 331 ? 14.662 -8.597 26.748 1.00 90.62 331 PHE A O 1
ATOM 2731 N N . GLU A 1 332 ? 15.581 -7.331 28.357 1.00 89.50 332 GLU A N 1
ATOM 2732 C CA . GLU A 1 332 ? 15.030 -8.047 29.507 1.00 89.50 332 GLU A CA 1
ATOM 2733 C C . GLU A 1 332 ? 13.499 -7.996 29.506 1.00 89.50 332 GLU A C 1
ATOM 2735 O O . GLU A 1 332 ? 12.859 -9.039 29.552 1.00 89.50 332 GLU A O 1
ATOM 2740 N N . GLU A 1 333 ? 12.898 -6.814 29.335 1.00 91.56 333 GLU A N 1
ATOM 2741 C CA . GLU A 1 333 ? 11.440 -6.664 29.217 1.00 91.56 333 GLU A CA 1
ATOM 2742 C C . GLU A 1 333 ? 10.861 -7.495 28.066 1.00 91.56 333 GLU A C 1
ATOM 2744 O O . GLU A 1 333 ? 9.813 -8.127 28.206 1.00 91.56 333 GLU A O 1
ATOM 2749 N N . TRP A 1 334 ? 11.531 -7.487 26.910 1.00 94.69 334 TRP A N 1
ATOM 2750 C CA . TRP A 1 334 ? 11.119 -8.290 25.764 1.00 94.69 334 TRP A CA 1
ATOM 2751 C C . TRP A 1 334 ? 11.249 -9.791 26.047 1.00 94.69 334 TRP A C 1
ATOM 2753 O O . TRP A 1 334 ? 10.324 -10.547 25.754 1.00 94.69 334 TRP A O 1
ATOM 2763 N N . HIS A 1 335 ? 12.376 -10.211 26.619 1.00 92.06 335 HIS A N 1
ATOM 2764 C CA . HIS A 1 335 ? 12.671 -11.607 26.910 1.00 92.06 335 HIS A CA 1
ATOM 2765 C C . HIS A 1 335 ? 11.707 -12.173 27.956 1.00 92.06 335 HIS A C 1
ATOM 2767 O O . HIS A 1 335 ? 11.175 -13.256 27.749 1.00 92.06 335 HIS A O 1
ATOM 2773 N N . SER A 1 336 ? 11.406 -11.423 29.018 1.00 90.75 336 SER A N 1
ATOM 2774 C CA . SER A 1 336 ? 10.447 -11.833 30.050 1.00 90.75 336 SER A CA 1
ATOM 2775 C C . SER A 1 336 ? 9.044 -12.038 29.481 1.00 90.75 336 SER A C 1
ATOM 2777 O O . SER A 1 336 ? 8.447 -13.083 29.713 1.00 90.75 336 SER A O 1
ATOM 2779 N N . ARG A 1 337 ? 8.551 -11.112 28.644 1.00 92.12 337 ARG A N 1
ATOM 2780 C CA . ARG A 1 337 ? 7.263 -11.300 27.947 1.00 92.12 337 ARG A CA 1
ATOM 2781 C C . ARG A 1 337 ? 7.283 -12.513 27.021 1.00 92.12 337 ARG A C 1
ATOM 2783 O O . ARG A 1 337 ? 6.320 -13.264 26.957 1.00 92.12 337 ARG A O 1
ATOM 2790 N N . TRP A 1 338 ? 8.385 -12.714 26.298 1.00 93.19 338 TRP A N 1
ATOM 2791 C CA . TRP A 1 338 ? 8.524 -13.873 25.421 1.00 93.19 338 TRP A CA 1
ATOM 2792 C C . TRP A 1 338 ? 8.501 -15.189 26.209 1.00 93.19 338 TRP A C 1
ATOM 2794 O O . TRP A 1 338 ? 7.856 -16.137 25.766 1.00 93.19 338 TRP A O 1
ATOM 2804 N N . LEU A 1 339 ? 9.154 -15.244 27.374 1.00 90.75 339 LEU A N 1
ATOM 2805 C CA . LEU A 1 339 ? 9.118 -16.409 28.259 1.00 90.75 339 LEU A CA 1
ATOM 2806 C C . LEU A 1 339 ? 7.698 -16.695 28.762 1.00 90.75 339 LEU A C 1
ATOM 2808 O O . LEU A 1 339 ? 7.269 -17.841 28.675 1.00 90.75 339 LEU A O 1
ATOM 2812 N N . GLU A 1 340 ? 6.963 -15.676 29.216 1.00 89.31 340 GLU A N 1
ATOM 2813 C CA . GLU A 1 340 ? 5.570 -15.815 29.678 1.00 89.31 340 GLU A CA 1
ATOM 2814 C C . GLU A 1 340 ? 4.644 -16.386 28.592 1.00 89.31 340 GLU A C 1
ATOM 2816 O O . GLU A 1 340 ? 3.810 -17.245 28.875 1.00 89.31 340 GLU A O 1
ATOM 2821 N N . ASP A 1 341 ? 4.822 -15.949 27.344 1.00 91.12 341 ASP A N 1
ATOM 2822 C CA . ASP A 1 341 ? 3.971 -16.361 26.226 1.00 91.12 341 ASP A CA 1
ATOM 2823 C C . ASP A 1 341 ? 4.343 -17.739 25.640 1.00 91.12 341 ASP A C 1
ATOM 2825 O O . ASP A 1 341 ? 3.500 -18.385 25.016 1.00 91.12 341 ASP A O 1
ATOM 2829 N N . ASN A 1 342 ? 5.606 -18.179 25.763 1.00 89.00 342 ASN A N 1
ATOM 2830 C CA . ASN A 1 342 ? 6.139 -19.304 24.973 1.00 89.00 342 ASN A CA 1
ATOM 2831 C C . ASN A 1 342 ? 6.744 -20.451 25.796 1.00 89.00 342 ASN A C 1
ATOM 2833 O O . ASN A 1 342 ? 6.954 -21.527 25.236 1.00 89.00 342 ASN A O 1
ATOM 2837 N N . VAL A 1 343 ? 7.052 -20.258 27.083 1.00 88.88 343 VAL A N 1
ATOM 2838 C CA . VAL A 1 343 ? 7.749 -21.263 27.899 1.00 88.88 343 VAL A CA 1
ATOM 2839 C C . VAL A 1 343 ? 6.884 -21.687 29.081 1.00 88.88 343 VAL A C 1
ATOM 2841 O O . VAL A 1 343 ? 6.626 -20.926 30.007 1.00 88.88 343 VAL A O 1
ATOM 2844 N N . THR A 1 344 ? 6.456 -22.948 29.072 1.00 88.44 344 THR A N 1
ATOM 2845 C CA . THR A 1 344 ? 5.796 -23.585 30.221 1.00 88.44 344 THR A CA 1
ATOM 2846 C C . THR A 1 344 ? 6.784 -23.804 31.368 1.00 88.44 344 THR A C 1
ATOM 2848 O O . THR A 1 344 ? 7.965 -24.041 31.122 1.00 88.44 344 THR A O 1
ATOM 2851 N N . VAL A 1 345 ? 6.297 -23.831 32.612 1.00 85.69 345 VAL A N 1
ATOM 2852 C CA . VAL A 1 345 ? 7.126 -24.045 33.819 1.00 85.69 345 VAL A CA 1
ATOM 2853 C C . VAL A 1 345 ? 7.962 -25.334 33.739 1.00 85.69 345 VAL A C 1
ATOM 2855 O O . VAL A 1 345 ? 9.124 -25.335 34.133 1.00 85.69 345 VAL A O 1
ATOM 2858 N N . GLU A 1 346 ? 7.411 -26.404 33.162 1.00 84.75 346 GLU A N 1
ATOM 2859 C CA . GLU A 1 346 ? 8.106 -27.687 32.961 1.00 84.75 346 GLU A CA 1
ATOM 2860 C C . GLU A 1 346 ? 9.301 -27.555 32.003 1.00 84.75 346 GLU A C 1
ATOM 2862 O O . GLU A 1 346 ? 10.400 -28.011 32.303 1.00 84.75 346 GLU A O 1
ATOM 2867 N N . ALA A 1 347 ? 9.115 -26.852 30.882 1.00 84.50 347 ALA A N 1
ATOM 2868 C CA . ALA A 1 347 ? 10.179 -26.584 29.914 1.00 84.50 347 ALA A CA 1
ATOM 2869 C C . ALA A 1 347 ? 11.287 -25.688 30.494 1.00 84.50 347 ALA A C 1
ATOM 2871 O O . ALA A 1 347 ? 12.457 -25.862 30.160 1.00 84.50 347 ALA A O 1
ATOM 2872 N N . ALA A 1 348 ? 10.937 -24.746 31.376 1.00 83.44 348 ALA A N 1
ATOM 2873 C CA . ALA A 1 348 ? 11.921 -23.927 32.078 1.00 83.44 348 ALA A CA 1
ATOM 2874 C C . ALA A 1 348 ? 12.780 -24.761 33.046 1.00 83.44 348 ALA A C 1
ATOM 2876 O O . ALA A 1 348 ? 13.990 -24.548 33.103 1.00 83.44 348 ALA A O 1
ATOM 2877 N N . SER A 1 349 ? 12.174 -25.723 33.759 1.00 83.00 349 SER A N 1
ATOM 2878 C CA . SER A 1 349 ? 12.907 -26.677 34.607 1.00 83.00 349 SER A CA 1
ATOM 2879 C C . SER A 1 349 ? 13.860 -27.525 33.776 1.00 83.00 349 SER A C 1
ATOM 2881 O O . SER A 1 349 ? 15.045 -27.560 34.071 1.00 83.00 349 SER A O 1
ATOM 2883 N N . LEU A 1 350 ? 13.380 -28.094 32.669 1.00 84.44 350 LEU A N 1
ATOM 2884 C CA . LEU A 1 350 ? 14.190 -28.945 31.795 1.00 84.44 350 LEU A CA 1
ATOM 2885 C C . LEU A 1 350 ? 15.425 -28.215 31.244 1.00 84.44 350 LEU A C 1
ATOM 2887 O O . LEU A 1 350 ? 16.528 -28.748 31.236 1.00 84.44 350 LEU A O 1
ATOM 2891 N N . VAL A 1 351 ? 15.280 -26.951 30.831 1.00 82.88 351 VAL A N 1
ATOM 2892 C CA . VAL A 1 351 ? 16.431 -26.142 30.388 1.00 82.88 351 VAL A CA 1
ATOM 2893 C C . VAL A 1 351 ? 17.414 -25.889 31.533 1.00 82.88 351 VAL A C 1
ATOM 2895 O O . VAL A 1 351 ? 18.624 -25.884 31.307 1.00 82.88 351 VAL A O 1
ATOM 2898 N N . GLN A 1 352 ? 16.918 -25.669 32.750 1.00 81.94 352 GLN A N 1
ATOM 2899 C CA . GLN A 1 352 ? 17.765 -25.482 33.924 1.00 81.94 352 GLN A CA 1
ATOM 2900 C C . GLN A 1 352 ? 18.530 -26.769 34.267 1.00 81.94 352 GLN A C 1
ATOM 2902 O O . GLN A 1 352 ? 19.738 -26.706 34.494 1.00 81.94 352 GLN A O 1
ATOM 2907 N N . ASP A 1 353 ? 17.858 -27.916 34.236 1.00 80.31 353 ASP A N 1
ATOM 2908 C CA . ASP A 1 353 ? 18.429 -29.235 34.517 1.00 80.31 353 ASP A CA 1
ATOM 2909 C C . ASP A 1 353 ? 19.479 -29.608 33.452 1.00 80.31 353 ASP A C 1
ATOM 2911 O O . ASP A 1 353 ? 20.593 -30.034 33.777 1.00 80.31 353 ASP A O 1
ATOM 2915 N N . TRP A 1 354 ? 19.199 -29.295 32.181 1.00 79.12 354 TRP A N 1
ATOM 2916 C CA . TRP A 1 354 ? 20.150 -29.411 31.074 1.00 79.12 354 TRP A CA 1
ATOM 2917 C C . TRP A 1 354 ? 21.387 -28.515 31.252 1.00 79.12 354 TRP A C 1
ATOM 2919 O O . TRP A 1 354 ? 22.520 -28.972 31.090 1.00 79.12 354 TRP A O 1
ATOM 2929 N N . LEU A 1 355 ? 21.205 -27.242 31.631 1.00 77.50 355 LEU A N 1
ATOM 2930 C CA . LEU A 1 355 ? 22.317 -26.312 31.888 1.00 77.50 355 LEU A CA 1
ATOM 2931 C C . LEU A 1 355 ? 23.190 -26.757 33.067 1.00 77.50 355 LEU A C 1
ATOM 2933 O O . LEU A 1 355 ? 24.396 -26.494 33.072 1.00 77.50 355 LEU A O 1
ATOM 2937 N N . MET A 1 356 ? 22.598 -27.420 34.060 1.00 78.75 356 MET A N 1
ATOM 2938 C CA . MET A 1 356 ? 23.308 -27.957 35.219 1.00 78.75 356 MET A CA 1
ATOM 2939 C C . MET A 1 356 ? 23.938 -29.332 34.953 1.00 78.75 356 MET A C 1
ATOM 2941 O O . MET A 1 356 ? 24.850 -29.721 35.685 1.00 78.75 356 MET A O 1
ATOM 2945 N N . GLY A 1 357 ? 23.561 -29.994 33.854 1.00 71.44 357 GLY A N 1
ATOM 2946 C CA . GLY A 1 357 ? 24.100 -31.285 33.427 1.00 71.44 357 GLY A CA 1
ATOM 2947 C C . GLY A 1 357 ? 23.509 -32.471 34.190 1.00 71.44 357 GLY A C 1
ATOM 2948 O O . GLY A 1 357 ? 24.216 -33.453 34.399 1.00 71.44 357 GLY A O 1
ATOM 2949 N N . GLU A 1 358 ? 22.254 -32.367 34.639 1.00 66.75 358 GLU A N 1
ATOM 2950 C CA . GLU A 1 358 ? 21.592 -33.374 35.485 1.00 66.75 358 GLU A CA 1
ATOM 2951 C C . GLU A 1 358 ? 20.796 -34.440 34.697 1.00 66.75 358 GLU A C 1
ATOM 2953 O O . GLU A 1 358 ? 20.336 -35.404 35.302 1.00 66.75 358 GLU A O 1
ATOM 2958 N N . GLU A 1 359 ? 20.665 -34.320 33.366 1.00 58.47 359 GLU A N 1
ATOM 2959 C CA . GLU A 1 359 ? 19.763 -35.178 32.565 1.00 58.47 359 GLU A CA 1
ATOM 2960 C C . GLU A 1 359 ? 20.406 -36.373 31.823 1.00 58.47 359 GLU A C 1
ATOM 2962 O O . GLU A 1 359 ? 19.692 -37.328 31.528 1.00 58.47 359 GLU A O 1
ATOM 2967 N N . ASP A 1 360 ? 21.719 -36.395 31.545 1.00 59.88 360 ASP A N 1
ATOM 2968 C CA . ASP A 1 360 ? 22.311 -37.414 30.650 1.00 59.88 360 ASP A CA 1
ATOM 2969 C C . ASP A 1 360 ? 23.293 -38.374 31.357 1.00 59.88 360 ASP A C 1
ATOM 2971 O O . ASP A 1 360 ? 24.413 -37.993 31.710 1.00 59.88 360 ASP A O 1
ATOM 2975 N N . GLU A 1 361 ? 22.919 -39.657 31.482 1.00 57.53 361 GLU A N 1
ATOM 2976 C CA . GLU A 1 361 ? 23.772 -40.720 32.059 1.00 57.53 361 GLU A CA 1
ATOM 2977 C C . GLU A 1 361 ? 25.030 -41.048 31.218 1.00 57.53 361 GLU A C 1
ATOM 2979 O O . GLU A 1 361 ? 26.006 -41.579 31.751 1.00 57.53 361 GLU A O 1
ATOM 2984 N N . ASP A 1 362 ? 25.052 -40.685 29.928 1.00 58.00 362 ASP A N 1
ATOM 2985 C CA . ASP A 1 362 ? 26.150 -40.980 28.987 1.00 58.00 362 ASP A CA 1
ATOM 2986 C C . ASP A 1 362 ? 27.216 -39.861 28.886 1.00 58.00 362 ASP A C 1
ATOM 2988 O O . ASP A 1 362 ? 28.178 -39.963 28.114 1.00 58.00 362 ASP A O 1
ATOM 2992 N N . MET A 1 363 ? 27.081 -38.776 29.658 1.00 61.81 363 MET A N 1
ATOM 2993 C CA . MET A 1 363 ? 27.983 -37.618 29.611 1.00 61.81 363 MET A CA 1
ATOM 2994 C C . MET A 1 363 ? 29.122 -37.717 30.640 1.00 61.81 363 MET A C 1
ATOM 2996 O O . MET A 1 363 ? 28.981 -38.254 31.737 1.00 61.81 363 MET A O 1
ATOM 3000 N N . VAL A 1 364 ? 30.304 -37.184 30.293 1.00 63.09 364 VAL A N 1
ATOM 3001 C CA . VAL A 1 364 ? 31.474 -37.192 31.195 1.00 63.09 364 VAL A CA 1
ATOM 3002 C C . VAL A 1 364 ? 31.119 -36.469 32.501 1.00 63.09 364 VAL A C 1
ATOM 3004 O O . VAL A 1 364 ? 30.732 -35.303 32.422 1.00 63.09 364 VAL A O 1
ATOM 3007 N N . PRO A 1 365 ? 31.344 -37.071 33.691 1.00 61.56 365 PRO A N 1
ATOM 3008 C CA . PRO A 1 365 ? 30.997 -36.453 34.967 1.00 61.56 365 PRO A CA 1
ATOM 3009 C C . PRO A 1 365 ? 31.658 -35.082 35.135 1.00 61.56 365 PRO A C 1
ATOM 3011 O O . PRO A 1 365 ? 32.869 -34.965 35.394 1.00 61.56 365 PRO A O 1
ATOM 3014 N N . CYS A 1 366 ? 30.853 -34.035 34.993 1.00 64.12 366 CYS A N 1
ATOM 3015 C CA . CYS A 1 366 ? 31.254 -32.651 35.138 1.00 64.12 366 CYS A CA 1
ATOM 3016 C C . CYS A 1 366 ? 30.371 -31.975 36.193 1.00 64.12 366 CYS A C 1
ATOM 3018 O O . CYS A 1 366 ? 29.220 -32.338 36.396 1.00 64.12 366 CYS A O 1
ATOM 3020 N N . LYS A 1 367 ? 30.944 -31.032 36.941 1.00 68.88 367 LYS A N 1
ATOM 3021 C CA . LYS A 1 367 ? 30.196 -30.189 37.874 1.00 68.88 367 LYS A CA 1
ATOM 3022 C C . LYS A 1 367 ? 30.031 -28.823 37.236 1.00 68.88 367 LYS A C 1
ATOM 3024 O O . LYS A 1 367 ? 31.024 -28.104 37.099 1.00 68.88 367 LYS A O 1
ATOM 3029 N N . THR A 1 368 ? 28.814 -28.462 36.850 1.00 77.50 368 THR A N 1
ATOM 3030 C CA . THR A 1 368 ? 28.516 -27.099 36.407 1.00 77.50 368 THR A CA 1
ATOM 3031 C C . THR A 1 368 ? 28.239 -26.224 37.623 1.00 77.50 368 THR A C 1
ATOM 3033 O O . THR A 1 368 ? 27.381 -26.522 38.445 1.00 77.50 368 THR A O 1
ATOM 3036 N N . ILE A 1 369 ? 29.002 -25.144 37.765 1.00 76.62 369 ILE A N 1
ATOM 3037 C CA . ILE A 1 369 ? 28.793 -24.127 38.796 1.00 76.62 369 ILE A CA 1
ATOM 3038 C C . ILE A 1 369 ? 28.160 -22.916 38.119 1.00 76.62 369 ILE A C 1
ATOM 3040 O O . ILE A 1 369 ? 28.686 -22.427 37.117 1.00 76.62 369 ILE A O 1
ATOM 3044 N N . CYS A 1 370 ? 27.049 -22.430 38.668 1.00 80.69 370 CYS A N 1
ATOM 3045 C CA . CYS A 1 370 ? 26.445 -21.164 38.273 1.00 80.69 370 CYS A CA 1
ATOM 3046 C C . CYS A 1 370 ? 26.914 -20.062 39.232 1.00 80.69 370 CYS A C 1
ATOM 3048 O O . CYS A 1 370 ? 26.674 -20.129 40.436 1.00 80.69 370 CYS A O 1
ATOM 3050 N N . GLU A 1 371 ? 27.608 -19.057 38.701 1.00 82.25 371 GLU A N 1
ATOM 3051 C CA . GLU A 1 371 ? 28.070 -17.888 39.450 1.00 82.25 371 GLU A CA 1
ATOM 3052 C C . GLU A 1 371 ? 27.456 -16.618 38.860 1.00 82.25 371 GLU A C 1
ATOM 3054 O O . GLU A 1 371 ? 27.515 -16.384 37.652 1.00 82.25 371 GLU A O 1
ATOM 3059 N N . THR A 1 372 ? 26.917 -15.747 39.710 1.00 82.62 372 THR A N 1
ATOM 3060 C CA . THR A 1 372 ? 26.457 -14.423 39.279 1.00 82.62 372 THR A CA 1
ATOM 3061 C C . THR A 1 372 ? 27.652 -13.474 39.193 1.00 82.62 372 THR A C 1
ATOM 3063 O O . THR A 1 372 ? 28.175 -13.009 40.206 1.00 82.62 372 THR A O 1
ATOM 3066 N N . ALA A 1 373 ? 28.097 -13.176 37.974 1.00 83.56 373 ALA A N 1
ATOM 3067 C CA . ALA A 1 373 ? 29.179 -12.236 37.699 1.00 83.56 373 ALA A CA 1
ATOM 3068 C C . ALA A 1 373 ? 28.621 -10.852 37.345 1.00 83.56 373 ALA A C 1
ATOM 3070 O O . ALA A 1 373 ? 27.556 -10.742 36.752 1.00 83.56 373 ALA A O 1
ATOM 3071 N N . HIS A 1 374 ? 29.357 -9.786 37.658 1.00 81.06 374 HIS A N 1
ATOM 3072 C CA . HIS A 1 374 ? 28.969 -8.429 37.268 1.00 81.06 374 HIS A CA 1
ATOM 3073 C C . HIS A 1 374 ? 29.786 -7.979 36.057 1.00 81.06 374 HIS A C 1
ATOM 3075 O O . HIS A 1 374 ? 30.988 -7.734 36.168 1.00 81.06 374 HIS A O 1
ATOM 3081 N N . VAL A 1 375 ? 29.138 -7.852 34.900 1.00 77.56 375 VAL A N 1
ATOM 3082 C CA . VAL A 1 375 ? 29.765 -7.354 33.668 1.00 77.56 375 VAL A CA 1
ATOM 3083 C C . VAL A 1 375 ? 29.193 -5.974 33.376 1.00 77.56 375 VAL A C 1
ATOM 3085 O O . VAL A 1 375 ? 27.995 -5.822 33.174 1.00 77.56 375 VAL A O 1
ATOM 3088 N N . HIS A 1 376 ? 30.043 -4.944 33.402 1.00 74.81 376 HIS A N 1
ATOM 3089 C CA . HIS A 1 376 ? 29.626 -3.546 33.202 1.00 74.81 376 HIS A CA 1
ATOM 3090 C C . HIS A 1 376 ? 28.484 -3.080 34.136 1.00 74.81 376 HIS A C 1
ATOM 3092 O O . HIS A 1 376 ? 27.668 -2.250 33.748 1.00 74.81 376 HIS A O 1
ATOM 3098 N N . GLY A 1 377 ? 28.442 -3.598 35.371 1.00 74.19 377 GLY A N 1
ATOM 3099 C CA . GLY A 1 377 ? 27.418 -3.259 36.369 1.00 74.19 377 GLY A CA 1
ATOM 3100 C C . GLY A 1 377 ? 26.107 -4.044 36.246 1.00 74.19 377 GLY A C 1
ATOM 3101 O O . GLY A 1 377 ? 25.206 -3.809 37.042 1.00 74.19 377 GLY A O 1
ATOM 3102 N N . LEU A 1 378 ? 26.006 -4.979 35.295 1.00 78.81 378 LEU A N 1
ATOM 3103 C CA . LEU A 1 378 ? 24.859 -5.873 35.135 1.00 78.81 378 LEU A CA 1
ATOM 3104 C C . LEU A 1 378 ? 25.156 -7.260 35.724 1.00 78.81 378 LEU A C 1
ATOM 3106 O O . LEU A 1 378 ? 26.247 -7.785 35.468 1.00 78.81 378 LEU A O 1
ATOM 3110 N N . PRO A 1 379 ? 24.219 -7.867 36.477 1.00 82.44 379 PRO A N 1
ATOM 3111 C CA . PRO A 1 379 ? 24.345 -9.246 36.926 1.00 82.44 379 PRO A CA 1
ATOM 3112 C C . PRO A 1 379 ? 24.154 -10.193 35.733 1.00 82.44 379 PRO A C 1
ATOM 3114 O O . PRO A 1 379 ? 23.158 -10.131 35.021 1.00 82.44 379 PRO A O 1
ATOM 3117 N N . VAL A 1 380 ? 25.122 -11.072 35.503 1.00 82.00 380 VAL A N 1
ATOM 3118 C CA . VAL A 1 380 ? 25.113 -12.076 34.437 1.00 82.00 380 VAL A CA 1
ATOM 3119 C C . VAL A 1 380 ? 25.348 -13.443 35.063 1.00 82.00 380 VAL A C 1
ATOM 3121 O O . VAL A 1 380 ? 26.309 -13.634 35.810 1.00 82.00 380 VAL A O 1
ATOM 3124 N N . THR A 1 381 ? 24.493 -14.409 34.737 1.00 84.31 381 THR A N 1
ATOM 3125 C CA . THR A 1 381 ? 24.669 -15.812 35.125 1.00 84.31 381 THR A CA 1
ATOM 3126 C C . THR A 1 381 ? 25.791 -16.433 34.303 1.00 84.31 381 THR A C 1
ATOM 3128 O O . THR A 1 381 ? 25.681 -16.575 33.082 1.00 84.31 381 THR A O 1
ATOM 3131 N N . ARG A 1 382 ? 26.893 -16.791 34.958 1.00 82.56 382 ARG A N 1
ATOM 3132 C CA . ARG A 1 382 ? 28.037 -17.448 34.336 1.00 82.56 382 ARG A CA 1
ATOM 3133 C C . ARG A 1 382 ? 28.055 -18.916 34.734 1.00 82.56 382 ARG A C 1
ATOM 3135 O O . ARG A 1 382 ? 28.278 -19.244 35.893 1.00 82.56 382 ARG A O 1
ATOM 3142 N N . TYR A 1 383 ? 27.905 -19.784 33.745 1.00 82.38 383 TYR A N 1
ATOM 3143 C CA . TYR A 1 383 ? 28.051 -21.224 33.917 1.00 82.38 383 TYR A CA 1
ATOM 3144 C C . TYR A 1 383 ? 29.513 -21.621 33.705 1.00 82.38 383 TYR A C 1
ATOM 3146 O O . TYR A 1 383 ? 30.136 -21.253 32.703 1.00 82.38 383 TYR A O 1
ATOM 3154 N N . ARG A 1 384 ? 30.088 -22.347 34.664 1.00 80.12 384 ARG A N 1
ATOM 3155 C CA . ARG A 1 384 ? 31.451 -22.877 34.588 1.00 80.12 384 ARG A CA 1
ATOM 3156 C C . ARG A 1 384 ? 31.433 -24.377 34.822 1.00 80.12 384 ARG A C 1
ATOM 3158 O O . ARG A 1 384 ? 31.156 -24.833 35.923 1.00 80.12 384 ARG A O 1
ATOM 3165 N N . VAL A 1 385 ? 31.821 -25.123 33.797 1.00 79.12 385 VAL A N 1
ATOM 3166 C CA . VAL A 1 385 ? 31.933 -26.580 33.863 1.00 79.12 385 VAL A CA 1
ATOM 3167 C C . VAL A 1 385 ? 33.299 -26.968 34.432 1.00 79.12 385 VAL A C 1
ATOM 3169 O O . VAL A 1 385 ? 34.342 -26.557 33.915 1.00 79.12 385 VAL A O 1
ATOM 3172 N N . GLN A 1 386 ? 33.306 -27.746 35.510 1.00 73.62 386 GLN A N 1
ATOM 3173 C CA . GLN A 1 386 ? 34.498 -28.363 36.083 1.00 73.62 386 GLN A CA 1
ATOM 3174 C C . GLN A 1 386 ? 34.502 -29.860 35.779 1.00 73.62 386 GLN A C 1
ATOM 3176 O O . GLN A 1 386 ? 33.650 -30.604 36.256 1.00 73.62 386 GLN A O 1
ATOM 3181 N N . TYR A 1 387 ? 35.493 -30.316 35.020 1.00 71.38 387 TYR A N 1
ATOM 3182 C CA . TYR A 1 387 ? 35.693 -31.739 34.759 1.00 71.38 387 TYR A CA 1
ATOM 3183 C C . TYR A 1 387 ? 36.552 -32.362 35.862 1.00 71.38 387 TYR A C 1
ATOM 3185 O O . TYR A 1 387 ? 37.602 -31.830 36.227 1.00 71.38 387 TYR A O 1
ATOM 3193 N N . SER A 1 388 ? 36.113 -33.506 36.386 1.00 63.41 388 SER A N 1
ATOM 3194 C CA . SER A 1 388 ? 36.799 -34.244 37.457 1.00 63.41 388 SER A CA 1
ATOM 3195 C C . SER A 1 388 ? 38.122 -34.892 37.010 1.00 63.41 388 SER A C 1
ATOM 3197 O O . SER A 1 388 ? 38.996 -35.154 37.836 1.00 63.41 388 SER A O 1
ATOM 3199 N N . ARG A 1 389 ? 38.318 -35.096 35.699 1.00 61.00 389 ARG A N 1
ATOM 3200 C CA . ARG A 1 389 ? 39.578 -35.546 35.089 1.00 61.00 389 ARG A CA 1
ATOM 3201 C C . ARG A 1 389 ? 40.045 -34.542 34.040 1.00 61.00 389 ARG A C 1
ATOM 3203 O O . ARG A 1 389 ? 39.278 -34.163 33.161 1.00 61.00 389 ARG A O 1
ATOM 3210 N N . ARG A 1 390 ? 41.323 -34.144 34.102 1.00 52.69 390 ARG A N 1
ATOM 3211 C CA . ARG A 1 390 ? 41.985 -33.483 32.966 1.00 52.69 390 ARG A CA 1
ATOM 3212 C C . ARG A 1 390 ? 41.999 -34.481 31.800 1.00 52.69 390 ARG A C 1
ATOM 3214 O O . ARG A 1 390 ? 42.534 -35.573 31.999 1.00 52.69 390 ARG A O 1
ATOM 3221 N N . PRO A 1 391 ? 41.455 -34.159 30.616 1.00 49.84 391 PRO A N 1
ATOM 3222 C CA . PRO A 1 391 ? 41.770 -34.942 29.432 1.00 49.84 391 PRO A CA 1
ATOM 3223 C C . PRO A 1 391 ? 43.284 -34.855 29.196 1.00 49.84 391 PRO A C 1
ATOM 3225 O O . PRO A 1 391 ? 43.879 -33.789 29.381 1.00 49.84 391 PRO A O 1
ATOM 3228 N N . ALA A 1 392 ? 43.920 -35.977 28.852 1.00 51.75 392 ALA A N 1
ATOM 3229 C CA . ALA A 1 392 ? 45.290 -35.945 28.359 1.00 51.75 392 ALA A CA 1
ATOM 3230 C C . ALA A 1 392 ? 45.304 -35.064 27.102 1.00 51.75 392 ALA A C 1
ATOM 3232 O O . ALA A 1 392 ? 44.493 -35.266 26.199 1.00 51.75 392 ALA A O 1
ATOM 3233 N N . SER A 1 393 ? 46.155 -34.041 27.099 1.00 41.41 393 SER A N 1
ATOM 3234 C CA . SER A 1 393 ? 46.363 -33.150 25.959 1.00 41.41 393 SER A CA 1
ATOM 3235 C C . SER A 1 393 ? 46.689 -33.974 24.702 1.00 41.41 393 SER A C 1
ATOM 3237 O O . SER A 1 393 ? 47.466 -34.924 24.832 1.00 41.41 393 SER A O 1
ATOM 3239 N N . PRO A 1 394 ? 46.155 -33.631 23.515 1.00 51.25 394 PRO A N 1
ATOM 3240 C CA . PRO A 1 394 ? 46.746 -34.076 22.257 1.00 51.25 394 PRO A CA 1
ATOM 3241 C C . PRO A 1 394 ? 48.145 -33.485 22.059 1.00 51.25 394 PRO A C 1
ATOM 3243 O O . PRO A 1 394 ? 48.374 -32.337 22.521 1.00 51.25 394 PRO A O 1
#

Foldseek 3Di:
DFWWKFKAKDFPLRVVLVVLVVLLVVLLVLQVVLLVVVVVVVVVVVVVVCVVCPPPPDPDDDVCVVVVVDDPDPDDSVCLSVVLVVLLVCVLVVVDDLVRSLVNLCVSRPPSSVSPSCSNVSVVVSVVSVVVCVVDPLNVVSVVLSVVLVVVVLGITGPVCCVVNVVSVVVSVVVNLVSQLVTWMKIWMWIDDDNDTDIDIDTDPSPPPPPPPVVVVVVVVVVVCVVPDPDPDPDDPPPPPPDPPPDDPVCVVVVVVVLVVLCVVCVPPPDDDPCSNVQKDKPQQWDWDAPPVVRDIDTDPPRDIDIDGHCPVVVCVVCVLVVVVVVVVVVVVVVVVCCVVPPDPVNVVVVVCVLQVNPDPPDQDWGWDWDFDADSNDTDTDIDIHHPDDDDDD

Organism: NCBI:txid89673

InterPro domains:
  IPR031693 Sin3, C-terminal [PF16879] (8-307)
  IPR039774 Transcriptional regulatory protein Sin3-like [PTHR12346] (19-146)

Radius of gyration: 34.72 Å; chains: 1; bounding box: 93×74×68 Å